Protein AF-0000000066496622 (afdb_homodimer)

Organism: Paracoccidioides lutzii (strain ATCC MYA-826 / Pb01) (NCBI:txid502779)

Radius of gyration: 33.94 Å; Cα contacts (8 Å, |Δi|>4): 932; chains: 2; bounding box: 94×94×93 Å

pLDDT: mean 79.04, std 27.25, range [18.47, 98.94]

InterPro domains:
  IPR006811 RNA polymerase II subunit A [PF04722] (58-282)
  IPR006811 RNA polymerase II subunit A [PTHR20383] (57-279)

Nearest PDB structures (foldseek):
  4h3h-assembly2_E  TM=7.810E-01  e=2.617E-16  Homo sapiens
  3o2s-assembly1_B  TM=7.833E-01  e=4.855E-16  Homo sapiens
  4imi-assembly2_D  TM=8.076E-01  e=3.100E-15  Drosophila melanogaster
  3fmv-assembly1_A  TM=8.031E-01  e=8.333E-15  Drosophila melanogaster
  4ygx-assembly1_B  TM=8.154E-01  e=4.702E-14  Drosophila melanogaster

Secondary structure (DSSP, 8-state):
--------------------------------PPP------------------SS----EEEEESSSSSHHHHHHHHHHSTTT---EEEEE-SSSEE---SSTT--SEE-TTT--HHHHHHHHHHHHHHHHHHHHH-SS--BGGG--TTS--HHHHHHT-TT-TT-TTS--SEEEESSHHHHHHHHHHHHHHT-TT--EEEEEEE---SSHHHHHHHHHHHHHHHHHHHHHHHHHHHHH-STTTTTT-SHHHHHHHHHHHHHHHHHHHH-TTS-EEEEEEE-/-------------------PPP-------------------------------SS----EEEEESSSSSHHHHHHHHHHSTTT---EEEEE-SSSEE---SSTT--SEE-TTT--HHHHHHHHHHHHHHHHHHHHH-SS--BGGG--TTS--HHHHHHT-TT-TT-TTS--SEEEESSHHHHHHHHHHHHHHT-TT--EEEEEEE---SSHHHHHHHHHHHHHHHHHHHHHHHHHHHHH-STTTTTT-SHHHHHHHHHHHHHHHHHHHH-TTS-EEEEEEE-

Foldseek 3Di:
DCPDPDDPPPPDDPPDPDDPDDPDDDDDDDDDDDDDPCPPPVPPPPPDPDPPPPFDAFAEEEEEAQQQAQRLLLLLLCCDPPNNAQYYYAHAHPHHDQDDDDPPDDVDDDPPPDDVVRVVVVVVQSVVSVVSNVQAFPDHHHLLPQDQQAADVVGVVVPHRSNVPCRRSDGAEYEYAAVVRLVSNQVSLVVVPQPPQWKHKYKYWHFDPDNVRSNVSSVLVSVLSVLLSVLLRVLCVVQNDPCLGNCPGPSNVSSVVCSVVSVVVSCVVVVVTDMDIDMGHD/DPDDDDPPPPPDDPDPPPDPPDDDDPDDDDDDDDDDPCPPPVPPPPPDPDPPPPFDAFAEEEEEAQQQAQSLLLLLLCCDPPNNAQYHYAHAHPHHDQDDDDPPDDVDDDPPPDDPVRVVVVVVQSVVSVVSNVQAFPDHHHLLPQDQQDADVVGVVVPHRSNVPCRRSDGAEYEYADVVRLVSNQVSLVVVPQPPQWKHKYKYWHFDPDNVRSNVSSVLVSVLSVLLSVLLRVLCVVQNDPCLGNCPGPSNVSSVVCSVVSVVVSCVVVVVTDMDIDMGHD

Structure (mmCIF, N/CA/C/O backbone):
data_AF-0000000066496622-model_v1
#
loop_
_entity.id
_entity.type
_entity.pdbx_description
1 polymer 'RNA polymerase II subunit A C-terminal domain phosphatase SSU72'
#
loop_
_atom_site.group_PDB
_atom_site.id
_atom_site.type_symbol
_atom_site.label_atom_id
_atom_site.label_alt_id
_atom_site.label_comp_id
_atom_site.label_asym_id
_atom_site.label_entity_id
_atom_site.label_seq_id
_atom_site.pdbx_PDB_ins_code
_atom_site.Cartn_x
_atom_site.Cartn_y
_atom_site.Cartn_z
_atom_site.occupancy
_atom_site.B_iso_or_equiv
_atom_site.auth_seq_id
_atom_site.auth_comp_id
_atom_site.auth_asym_id
_atom_site.auth_atom_id
_atom_site.pdbx_PDB_model_num
ATOM 1 N N . MET A 1 1 ? -17.797 -20.469 57.688 1 21.89 1 MET A N 1
ATOM 2 C CA . MET A 1 1 ? -18.047 -19.266 56.906 1 21.89 1 MET A CA 1
ATOM 3 C C . MET A 1 1 ? -18.188 -19.609 55.438 1 21.89 1 MET A C 1
ATOM 5 O O . MET A 1 1 ? -17.188 -19.672 54.688 1 21.89 1 MET A O 1
ATOM 9 N N . SER A 1 2 ? -19.203 -20.422 55.031 1 24.2 2 SER A N 1
ATOM 10 C CA . SER A 1 2 ? -19.766 -21.406 54.125 1 24.2 2 SER A CA 1
ATOM 11 C C . SER A 1 2 ? -20.453 -20.734 52.938 1 24.2 2 SER A C 1
ATOM 13 O O . SER A 1 2 ? -21.609 -20.328 53.031 1 24.2 2 SER A O 1
ATOM 15 N N . THR A 1 3 ? -19.609 -19.719 52.25 1 24.53 3 THR A N 1
ATOM 16 C CA . THR A 1 3 ? -20.156 -18.766 51.281 1 24.53 3 THR A CA 1
ATOM 17 C C . THR A 1 3 ? -20.812 -19.5 50.125 1 24.53 3 THR A C 1
ATOM 19 O O . THR A 1 3 ? -20.266 -20.453 49.562 1 24.53 3 THR A O 1
ATOM 22 N N . ASP A 1 4 ? -22.141 -19.234 49.875 1 24.77 4 ASP A N 1
ATOM 23 C CA . ASP A 1 4 ? -23.25 -19.891 49.188 1 24.77 4 ASP A CA 1
ATOM 24 C C . ASP A 1 4 ? -23.109 -19.75 47.688 1 24.77 4 ASP A C 1
ATOM 26 O O . ASP A 1 4 ? -22.969 -18.656 47.156 1 24.77 4 ASP A O 1
ATOM 30 N N . PRO A 1 5 ? -22.719 -20.719 46.812 1 22.62 5 PRO A N 1
ATOM 31 C CA . PRO A 1 5 ? -22.281 -20.938 45.438 1 22.62 5 PRO A CA 1
ATOM 32 C C . PRO A 1 5 ? -23.312 -20.453 44.438 1 22.62 5 PRO A C 1
ATOM 34 O O . PRO A 1 5 ? -22.953 -19.984 43.344 1 22.62 5 PRO A O 1
ATOM 37 N N . ARG A 1 6 ? -24.703 -20.797 44.438 1 22.81 6 ARG A N 1
ATOM 38 C CA . ARG A 1 6 ? -25.469 -21.359 43.312 1 22.81 6 ARG A CA 1
ATOM 39 C C . ARG A 1 6 ? -26.219 -20.266 42.562 1 22.81 6 ARG A C 1
ATOM 41 O O . ARG A 1 6 ? -27.078 -20.562 41.75 1 22.81 6 ARG A O 1
ATOM 48 N N . LEU A 1 7 ? -26.375 -18.938 42.938 1 22.28 7 LEU A N 1
ATOM 49 C CA . LEU A 1 7 ? -27.562 -18.281 42.406 1 22.28 7 LEU A CA 1
ATOM 50 C C . LEU A 1 7 ? -27.422 -18.062 40.906 1 22.28 7 LEU A C 1
ATOM 52 O O . LEU A 1 7 ? -26.516 -17.344 40.469 1 22.28 7 LEU A O 1
ATOM 56 N N . ALA A 1 8 ? -28.125 -18.828 40 1 21.7 8 ALA A N 1
ATOM 57 C CA . ALA A 1 8 ? -28.391 -19.156 38.594 1 21.7 8 ALA A CA 1
ATOM 58 C C . ALA A 1 8 ? -29.109 -18.016 37.906 1 21.7 8 ALA A C 1
ATOM 60 O O . ALA A 1 8 ? -30.328 -17.859 38.031 1 21.7 8 ALA A O 1
ATOM 61 N N . ARG A 1 9 ? -28.734 -16.703 37.938 1 19.55 9 ARG A N 1
ATOM 62 C CA . ARG A 1 9 ? -29.641 -15.672 37.438 1 19.55 9 ARG A CA 1
ATOM 63 C C . ARG A 1 9 ? -29.938 -15.906 35.969 1 19.55 9 ARG A C 1
ATOM 65 O O . ARG A 1 9 ? -29.031 -15.945 35.125 1 19.55 9 ARG A O 1
ATOM 72 N N . ALA A 1 10 ? -31.141 -16.391 35.562 1 21.11 10 ALA A N 1
ATOM 73 C CA . ALA A 1 10 ? -31.828 -16.75 34.344 1 21.11 10 ALA A CA 1
ATOM 74 C C . ALA A 1 10 ? -32.031 -15.523 33.438 1 21.11 10 ALA A C 1
ATOM 76 O O . ALA A 1 10 ? -32.812 -14.633 33.75 1 21.11 10 ALA A O 1
ATOM 77 N N . MET A 1 11 ? -31 -14.805 33 1 20.59 11 MET A N 1
ATOM 78 C CA . MET A 1 11 ? -31.234 -13.57 32.281 1 20.59 11 MET A CA 1
ATOM 79 C C . MET A 1 11 ? -32.094 -13.812 31.062 1 20.59 11 MET A C 1
ATOM 81 O O . MET A 1 11 ? -31.781 -14.664 30.219 1 20.59 11 MET A O 1
ATOM 85 N N . THR A 1 12 ? -33.406 -13.57 31.125 1 21.02 12 THR A N 1
ATOM 86 C CA . THR A 1 12 ? -34.531 -13.719 30.203 1 21.02 12 THR A CA 1
ATOM 87 C C . THR A 1 12 ? -34.25 -12.992 28.891 1 21.02 12 THR A C 1
ATOM 89 O O . THR A 1 12 ? -33.812 -11.844 28.891 1 21.02 12 THR A O 1
ATOM 92 N N . ALA A 1 13 ? -34.188 -13.641 27.75 1 23.47 13 ALA A N 1
ATOM 93 C CA . ALA A 1 13 ? -33.906 -13.516 26.312 1 23.47 13 ALA A CA 1
ATOM 94 C C . ALA A 1 13 ? -34.938 -12.625 25.641 1 23.47 13 ALA A C 1
ATOM 96 O O . ALA A 1 13 ? -36.125 -12.977 25.562 1 23.47 13 ALA A O 1
ATOM 97 N N . ASN A 1 14 ? -34.969 -11.297 25.984 1 24.25 14 ASN A N 1
ATOM 98 C CA . ASN A 1 14 ? -36.031 -10.508 25.375 1 24.25 14 ASN A CA 1
ATOM 99 C C . ASN A 1 14 ? -36.156 -10.773 23.875 1 24.25 14 ASN A C 1
ATOM 101 O O . ASN A 1 14 ? -35.156 -10.758 23.172 1 24.25 14 ASN A O 1
ATOM 105 N N . PRO A 1 15 ? -37.219 -11.312 23.359 1 25.8 15 PRO A N 1
ATOM 106 C CA . PRO A 1 15 ? -37.469 -11.797 22 1 25.8 15 PRO A CA 1
ATOM 107 C C . PRO A 1 15 ? -37.344 -10.695 20.938 1 25.8 15 PRO A C 1
ATOM 109 O O . PRO A 1 15 ? -37.594 -9.523 21.234 1 25.8 15 PRO A O 1
ATOM 112 N N . PRO A 1 16 ? -36.469 -10.828 19.922 1 27.8 16 PRO A N 1
ATOM 113 C CA . PRO A 1 16 ? -36.094 -9.836 18.922 1 27.8 16 PRO A CA 1
ATOM 114 C C . PRO A 1 16 ? -37.281 -9.25 18.172 1 27.8 16 PRO A C 1
ATOM 116 O O . PRO A 1 16 ? -38.312 -9.93 18.016 1 27.8 16 PRO A O 1
ATOM 119 N N . PRO A 1 17 ? -37.531 -7.992 18.391 1 30.27 17 PRO A N 1
ATOM 120 C CA . PRO A 1 17 ? -38.75 -7.383 17.906 1 30.27 17 PRO A CA 1
ATOM 121 C C . PRO A 1 17 ? -39.094 -7.77 16.453 1 30.27 17 PRO A C 1
ATOM 123 O O . PRO A 1 17 ? -38.188 -8.102 15.688 1 30.27 17 PRO A O 1
ATOM 126 N N . PRO A 1 18 ? -40.312 -8.117 16.203 1 28.02 18 PRO A N 1
ATOM 127 C CA . PRO A 1 18 ? -40.781 -8.727 14.969 1 28.02 18 PRO A CA 1
ATOM 128 C C . PRO A 1 18 ? -40.406 -7.906 13.734 1 28.02 18 PRO A C 1
ATOM 130 O O . PRO A 1 18 ? -40.188 -6.699 13.836 1 28.02 18 PRO A O 1
ATOM 133 N N . PRO A 1 19 ? -39.969 -8.523 12.664 1 29.02 19 PRO A N 1
ATOM 134 C CA . PRO A 1 19 ? -39.375 -8.086 11.398 1 29.02 19 PRO A CA 1
ATOM 135 C C . PRO A 1 19 ? -40.219 -7.043 10.68 1 29.02 19 PRO A C 1
ATOM 137 O O . PRO A 1 19 ? -41.469 -7.051 10.805 1 29.02 19 PRO A O 1
ATOM 140 N N . PRO A 1 20 ? -39.688 -5.863 10.594 1 30.66 20 PRO A N 1
ATOM 141 C CA . PRO A 1 20 ? -40.469 -4.723 10.117 1 30.66 20 PRO A CA 1
ATOM 142 C C . PRO A 1 20 ? -41.281 -5.051 8.875 1 30.66 20 PRO A C 1
ATOM 144 O O . PRO A 1 20 ? -40.906 -5.938 8.102 1 30.66 20 PRO A O 1
ATOM 147 N N . PRO A 1 21 ? -42.531 -4.676 8.906 1 28.11 21 PRO A N 1
ATOM 148 C CA . PRO A 1 21 ? -43.5 -5.105 7.906 1 28.11 21 PRO A CA 1
ATOM 149 C C . PRO A 1 21 ? -43.062 -4.793 6.477 1 28.11 21 PRO A C 1
ATOM 151 O O . PRO A 1 21 ? -42.25 -3.891 6.258 1 28.11 21 PRO A O 1
ATOM 154 N N . PRO A 1 22 ? -43.344 -5.633 5.504 1 28.88 22 PRO A N 1
ATOM 155 C CA . PRO A 1 22 ? -42.938 -5.789 4.105 1 28.88 22 PRO A CA 1
ATOM 156 C C . PRO A 1 22 ? -43.281 -4.562 3.254 1 28.88 22 PRO A C 1
ATOM 158 O O . PRO A 1 22 ? -44.312 -3.941 3.445 1 28.88 22 PRO A O 1
ATOM 161 N N . PRO A 1 23 ? -42.281 -3.744 2.971 1 27.59 23 PRO A N 1
ATOM 162 C CA . PRO A 1 23 ? -42.562 -2.471 2.309 1 27.59 23 PRO A CA 1
ATOM 163 C C . PRO A 1 23 ? -43.562 -2.623 1.148 1 27.59 23 PRO A C 1
ATOM 165 O O . PRO A 1 23 ? -43.625 -3.693 0.54 1 27.59 23 PRO A O 1
ATOM 168 N N . PRO A 1 24 ? -44.469 -1.671 1.059 1 23.09 24 PRO A N 1
ATOM 169 C CA . PRO A 1 24 ? -45.656 -1.747 0.18 1 23.09 24 PRO A CA 1
ATOM 170 C C . PRO A 1 24 ? -45.25 -1.916 -1.29 1 23.09 24 PRO A C 1
ATOM 172 O O . PRO A 1 24 ? -44.156 -1.582 -1.687 1 23.09 24 PRO A O 1
ATOM 175 N N . GLN A 1 25 ? -46.188 -2.395 -2.156 1 22.39 25 GLN A N 1
ATOM 176 C CA . GLN A 1 25 ? -46.375 -3.037 -3.451 1 22.39 25 GLN A CA 1
ATOM 177 C C . GLN A 1 25 ? -46.312 -2.018 -4.586 1 22.39 25 GLN A C 1
ATOM 179 O O . GLN A 1 25 ? -46.688 -2.322 -5.723 1 22.39 25 GLN A O 1
ATOM 184 N N . GLU A 1 26 ? -45.375 -1.056 -4.578 1 22.62 26 GLU A N 1
ATOM 185 C CA . GLU A 1 26 ? -45.844 -0.04 -5.508 1 22.62 26 GLU A CA 1
ATOM 186 C C . GLU A 1 26 ? -46.125 -0.634 -6.887 1 22.62 26 GLU A C 1
ATOM 188 O O . GLU A 1 26 ? -45.438 -1.577 -7.301 1 22.62 26 GLU A O 1
ATOM 193 N N . PRO A 1 27 ? -46.969 0.128 -7.707 1 21.64 27 PRO A N 1
ATOM 194 C CA . PRO A 1 27 ? -47.875 -0.219 -8.82 1 21.64 27 PRO A CA 1
ATOM 195 C C . PRO A 1 27 ? -47.094 -0.514 -10.109 1 21.64 27 PRO A C 1
ATOM 197 O O . PRO A 1 27 ? -45.938 -0.167 -10.234 1 21.64 27 PRO A O 1
ATOM 200 N N . SER A 1 28 ? -47.875 -0.789 -11.305 1 20.44 28 SER A N 1
ATOM 201 C CA . SER A 1 28 ? -48 -1.657 -12.469 1 20.44 28 SER A CA 1
ATOM 202 C C . SER A 1 28 ? -47.344 -1.025 -13.703 1 20.44 28 SER A C 1
ATOM 204 O O . SER A 1 28 ? -46.938 -1.732 -14.617 1 20.44 28 SER A O 1
ATOM 206 N N . SER A 1 29 ? -47.312 0.357 -13.938 1 21.94 29 SER A N 1
ATOM 207 C CA . SER A 1 29 ? -47.844 0.628 -15.273 1 21.94 29 SER A CA 1
ATOM 208 C C . SER A 1 29 ? -46.812 0.289 -16.359 1 21.94 29 SER A C 1
ATOM 210 O O . SER A 1 29 ? -45.625 0.449 -16.156 1 21.94 29 SER A O 1
ATOM 212 N N . SER A 1 30 ? -47.25 -0.205 -17.609 1 21.39 30 SER A N 1
ATOM 213 C CA . SER A 1 30 ? -46.938 -1.052 -18.75 1 21.39 30 SER A CA 1
ATOM 214 C C . SER A 1 30 ? -46.188 -0.266 -19.828 1 21.39 30 SER A C 1
ATOM 216 O O . SER A 1 30 ? -45.812 -0.827 -20.859 1 21.39 30 SER A O 1
ATOM 218 N N . THR A 1 31 ? -45.938 1.073 -19.672 1 24.34 31 THR A N 1
ATOM 219 C CA . THR A 1 31 ? -46.062 1.544 -21.047 1 24.34 31 THR A CA 1
ATOM 220 C C . THR A 1 31 ? -44.969 0.97 -21.922 1 24.34 31 THR A C 1
ATOM 222 O O . THR A 1 31 ? -43.812 0.884 -21.5 1 24.34 31 THR A O 1
ATOM 225 N N . PRO A 1 32 ? -45.281 0.646 -23.281 1 23.56 32 PRO A N 1
ATOM 226 C CA . PRO A 1 32 ? -44.75 -0.234 -24.312 1 23.56 32 PRO A CA 1
ATOM 227 C C . PRO A 1 32 ? -43.5 0.359 -25 1 23.56 32 PRO A C 1
ATOM 229 O O . PRO A 1 32 ? -43.625 1.389 -25.672 1 23.56 32 PRO A O 1
ATOM 232 N N . PRO A 1 33 ? -42.469 0.715 -24.25 1 21.89 33 PRO A N 1
ATOM 233 C CA . PRO A 1 33 ? -41.594 1.549 -25.062 1 21.89 33 PRO A CA 1
ATOM 234 C C . PRO A 1 33 ? -41.25 0.912 -26.406 1 21.89 33 PRO A C 1
ATOM 236 O O . PRO A 1 33 ? -41.344 -0.307 -26.562 1 21.89 33 PRO A O 1
ATOM 239 N N . ALA A 1 34 ? -41.062 1.894 -27.422 1 23.06 34 ALA A N 1
ATOM 240 C CA . ALA A 1 34 ? -40.844 1.923 -28.859 1 23.06 34 ALA A CA 1
ATOM 241 C C . ALA A 1 34 ? -39.594 1.119 -29.219 1 23.06 34 ALA A C 1
ATOM 243 O O . ALA A 1 34 ? -38.688 0.943 -28.406 1 23.06 34 ALA A O 1
ATOM 244 N N . GLY A 1 35 ? -39.594 0.591 -30.453 1 20.72 35 GLY A N 1
ATOM 245 C CA . GLY A 1 35 ? -38.875 -0.422 -31.234 1 20.72 35 GLY A CA 1
ATOM 246 C C . GLY A 1 35 ? -37.406 -0.158 -31.375 1 20.72 35 GLY A C 1
ATOM 247 O O . GLY A 1 35 ? -36.969 0.996 -31.359 1 20.72 35 GLY A O 1
ATOM 248 N N . THR A 1 36 ? -36.594 -1.062 -30.859 1 23.19 36 THR A N 1
ATOM 249 C CA . THR A 1 36 ? -35.156 -1.316 -30.75 1 23.19 36 THR A CA 1
ATOM 250 C C . THR A 1 36 ? -34.5 -1.274 -32.125 1 23.19 36 THR A C 1
ATOM 252 O O . THR A 1 36 ? -34.781 -2.102 -32.969 1 23.19 36 THR A O 1
ATOM 255 N N . ASP A 1 37 ? -34.469 0 -32.656 1 23.38 37 ASP A N 1
ATOM 256 C CA . ASP A 1 37 ? -33.719 -0.104 -33.906 1 23.38 37 ASP A CA 1
ATOM 257 C C . ASP A 1 37 ? -32.438 -0.918 -33.719 1 23.38 37 ASP A C 1
ATOM 259 O O . ASP A 1 37 ? -31.734 -0.75 -32.75 1 23.38 37 ASP A O 1
ATOM 263 N N . GLY A 1 38 ? -32.375 -2.127 -34.25 1 23.91 38 GLY A N 1
ATOM 264 C CA . GLY A 1 38 ? -31.453 -3.238 -34.312 1 23.91 38 GLY A CA 1
ATOM 265 C C . GLY A 1 38 ? -30.078 -2.83 -34.812 1 23.91 38 GLY A C 1
ATOM 266 O O . GLY A 1 38 ? -29.688 -3.131 -35.938 1 23.91 38 GLY A O 1
ATOM 267 N N . THR A 1 39 ? -29.641 -1.553 -34.594 1 26.5 39 THR A N 1
ATOM 268 C CA . THR A 1 39 ? -28.375 -1.469 -35.281 1 26.5 39 THR A CA 1
ATOM 269 C C . THR A 1 39 ? -27.453 -2.611 -34.875 1 26.5 39 THR A C 1
ATOM 271 O O . THR A 1 39 ? -27.25 -2.857 -33.688 1 26.5 39 THR A O 1
ATOM 274 N N . ALA A 1 40 ? -27.141 -3.492 -35.781 1 25.12 40 ALA A N 1
ATOM 275 C CA . ALA A 1 40 ? -26.344 -4.711 -35.781 1 25.12 40 ALA A CA 1
ATOM 276 C C . ALA A 1 40 ? -24.922 -4.426 -35.25 1 25.12 40 ALA A C 1
ATOM 278 O O . ALA A 1 40 ? -24.172 -3.674 -35.906 1 25.12 40 ALA A O 1
ATOM 279 N N . ASP A 1 41 ? -24.766 -4.18 -33.938 1 25.92 41 ASP A N 1
ATOM 280 C CA . ASP A 1 41 ? -23.375 -4.098 -33.469 1 25.92 41 ASP A CA 1
ATOM 281 C C . ASP A 1 41 ? -22.547 -5.254 -34 1 25.92 41 ASP A C 1
ATOM 283 O O . ASP A 1 41 ? -22.875 -6.422 -33.781 1 25.92 41 ASP A O 1
ATOM 287 N N . GLU A 1 42 ? -22.016 -5.062 -35.188 1 30.42 42 GLU A N 1
ATOM 288 C CA . GLU A 1 42 ? -21.109 -6.09 -35.719 1 30.42 42 GLU A CA 1
ATOM 289 C C . GLU A 1 42 ? -20.141 -6.574 -34.656 1 30.42 42 GLU A C 1
ATOM 291 O O . GLU A 1 42 ? -19.391 -5.781 -34.062 1 30.42 42 GLU A O 1
ATOM 296 N N . THR A 1 43 ? -20.547 -7.578 -33.844 1 31.98 43 THR A N 1
ATOM 297 C CA . THR A 1 43 ? -19.703 -8.289 -32.875 1 31.98 43 THR A CA 1
ATOM 298 C C . THR A 1 43 ? -18.312 -8.531 -33.469 1 31.98 43 THR A C 1
ATOM 300 O O . THR A 1 43 ? -18.188 -9.102 -34.562 1 31.98 43 THR A O 1
ATOM 303 N N . PRO A 1 44 ? -17.406 -7.641 -33.156 1 33.59 44 PRO A N 1
ATOM 304 C CA . PRO A 1 44 ? -16.094 -7.98 -33.719 1 33.59 44 PRO A CA 1
ATOM 305 C C . PRO A 1 44 ? -15.836 -9.484 -33.75 1 33.59 44 PRO A C 1
ATOM 307 O O . PRO A 1 44 ? -16.281 -10.195 -32.844 1 33.59 44 PRO A O 1
ATOM 310 N N . THR A 1 45 ? -15.852 -10.086 -34.875 1 34.84 45 THR A N 1
ATOM 311 C CA . THR A 1 45 ? -15.461 -11.484 -35.031 1 34.84 45 THR A CA 1
ATOM 312 C C . THR A 1 45 ? -14.297 -11.828 -34.125 1 34.84 45 THR A C 1
ATOM 314 O O . THR A 1 45 ? -13.305 -11.094 -34.062 1 34.84 45 THR A O 1
ATOM 317 N N . PRO A 1 46 ? -14.539 -12.516 -33.031 1 37.09 46 PRO A N 1
ATOM 318 C CA . PRO A 1 46 ? -13.414 -12.883 -32.156 1 37.09 46 PRO A CA 1
ATOM 319 C C . PRO A 1 46 ? -12.164 -13.258 -32.969 1 37.09 46 PRO A C 1
ATOM 321 O O . PRO A 1 46 ? -12.273 -13.734 -34.094 1 37.09 46 PRO A O 1
ATOM 324 N N . PRO A 1 47 ? -11.055 -12.578 -32.812 1 36.72 47 PRO A N 1
ATOM 325 C CA . PRO A 1 47 ? -9.859 -13 -33.531 1 36.72 47 PRO A CA 1
ATOM 326 C C . PRO A 1 47 ? -9.773 -14.516 -33.688 1 36.72 47 PRO A C 1
ATOM 328 O O . PRO A 1 47 ? -10.375 -15.258 -32.906 1 36.72 47 PRO A O 1
ATOM 331 N N . PRO A 1 48 ? -9.523 -15.008 -34.906 1 34.59 48 PRO A N 1
ATOM 332 C CA . PRO A 1 48 ? -9.406 -16.453 -35.094 1 34.59 48 PRO A CA 1
ATOM 333 C C . PRO A 1 48 ? -8.703 -17.141 -33.906 1 34.59 48 PRO A C 1
ATOM 335 O O . PRO A 1 48 ? -7.898 -16.516 -33.219 1 34.59 48 PRO A O 1
ATOM 338 N N . PRO A 1 49 ? -9.328 -18.109 -33.281 1 36.22 49 PRO A N 1
ATOM 339 C CA . PRO A 1 49 ? -8.633 -18.844 -32.219 1 36.22 49 PRO A CA 1
ATOM 340 C C . PRO A 1 49 ? -7.148 -19.047 -32.531 1 36.22 49 PRO A C 1
ATOM 342 O O . PRO A 1 49 ? -6.758 -19.094 -33.688 1 36.22 49 PRO A O 1
ATOM 345 N N . HIS A 1 50 ? -6.25 -18.453 -31.859 1 37.97 50 HIS A N 1
ATOM 346 C CA . HIS A 1 50 ? -4.832 -18.766 -31.984 1 37.97 50 HIS A CA 1
ATOM 347 C C . HIS A 1 50 ? -4.625 -20.188 -32.5 1 37.97 50 HIS A C 1
ATOM 349 O O . HIS A 1 50 ? -5.398 -21.094 -32.156 1 37.97 50 HIS A O 1
ATOM 355 N N . PRO A 1 51 ? -4.105 -20.484 -33.562 1 36.31 51 PRO A N 1
ATOM 356 C CA . PRO A 1 51 ? -3.867 -21.891 -33.969 1 36.31 51 PRO A CA 1
ATOM 357 C C . PRO A 1 51 ? -3.551 -22.781 -32.75 1 36.31 51 PRO A C 1
ATOM 359 O O . PRO A 1 51 ? -2.721 -22.422 -31.922 1 36.31 51 PRO A O 1
ATOM 362 N N . SER A 1 52 ? -4.48 -23.422 -32.062 1 43 52 SER A N 1
ATOM 363 C CA . SER A 1 52 ? -4.258 -24.531 -31.141 1 43 52 SER A CA 1
ATOM 364 C C . SER A 1 52 ? -3.035 -25.344 -31.531 1 43 52 SER A C 1
ATOM 366 O O . SER A 1 52 ? -3.039 -26 -32.594 1 43 52 SER A O 1
ATOM 368 N N . SER A 1 53 ? -1.831 -24.938 -31.531 1 49.31 53 SER A N 1
ATOM 369 C CA . SER A 1 53 ? -0.719 -25.844 -31.812 1 49.31 53 SER A CA 1
ATOM 370 C C . SER A 1 53 ? -1.007 -27.25 -31.281 1 49.31 53 SER A C 1
ATOM 372 O O . SER A 1 53 ? -1.532 -27.406 -30.172 1 49.31 53 SER A O 1
ATOM 374 N N . THR A 1 54 ? -1.337 -28.25 -32.062 1 61.06 54 THR A N 1
ATOM 375 C CA . THR A 1 54 ? -1.611 -29.672 -31.984 1 61.06 54 THR A CA 1
ATOM 376 C C . THR A 1 54 ? -0.635 -30.344 -31.016 1 61.06 54 THR A C 1
ATOM 378 O O . THR A 1 54 ? -0.737 -31.547 -30.766 1 61.06 54 THR A O 1
ATOM 381 N N . SER A 1 55 ? 0.338 -29.562 -30.453 1 79.56 55 SER A N 1
ATOM 382 C CA . SER A 1 55 ? 1.331 -30.25 -29.641 1 79.56 55 SER A CA 1
ATOM 383 C C . SER A 1 55 ? 0.889 -30.344 -28.188 1 79.56 55 SER A C 1
ATOM 385 O O . SER A 1 55 ? 0.115 -29.5 -27.719 1 79.56 55 SER A O 1
ATOM 387 N N . TYR A 1 56 ? 1.152 -31.438 -27.562 1 90.38 56 TYR A N 1
ATOM 388 C CA . TYR A 1 56 ? 0.843 -31.719 -26.172 1 90.38 56 TYR A CA 1
ATOM 389 C C . TYR A 1 56 ? 1.405 -30.625 -25.266 1 90.38 56 TYR A C 1
ATOM 391 O O . TYR A 1 56 ? 2.516 -30.141 -25.484 1 90.38 56 TYR A O 1
ATOM 399 N N . LYS A 1 57 ? 0.613 -30.141 -24.312 1 95.38 57 LYS A N 1
ATOM 400 C CA . LYS A 1 57 ? 1.06 -29.141 -23.344 1 95.38 57 LYS A CA 1
ATOM 401 C C . LYS A 1 57 ? 0.972 -29.672 -21.922 1 95.38 57 LYS A C 1
ATOM 403 O O . LYS A 1 57 ? -0.077 -30.172 -21.5 1 95.38 57 LYS A O 1
ATOM 408 N N . LEU A 1 58 ? 2.053 -29.578 -21.266 1 97.5 58 LEU A N 1
ATOM 409 C CA . LEU A 1 58 ? 2.055 -29.859 -19.828 1 97.5 58 LEU A CA 1
ATOM 410 C C . LEU A 1 58 ? 1.245 -28.812 -19.062 1 97.5 58 LEU A C 1
ATOM 412 O O . LEU A 1 58 ? 1.111 -27.672 -19.516 1 97.5 58 LEU A O 1
ATOM 416 N N . LYS A 1 59 ? 0.699 -29.188 -17.984 1 98 59 LYS A N 1
ATOM 417 C CA . LYS A 1 59 ? -0.024 -28.297 -17.094 1 98 59 LYS A CA 1
ATOM 418 C C . LYS A 1 59 ? 0.847 -27.891 -15.906 1 98 59 LYS A C 1
ATOM 420 O O . LYS A 1 59 ? 1.468 -28.734 -15.266 1 98 59 LYS A O 1
ATOM 425 N N . PHE A 1 60 ? 0.865 -26.594 -15.625 1 98.81 60 PHE A N 1
ATOM 426 C CA . PHE A 1 60 ? 1.809 -26.109 -14.625 1 98.81 60 PHE A CA 1
ATOM 427 C C . PHE A 1 60 ? 1.076 -25.438 -13.469 1 98.81 60 PHE A C 1
ATOM 429 O O . PHE A 1 60 ? -0.052 -24.969 -13.633 1 98.81 60 PHE A O 1
ATOM 436 N N . CYS A 1 61 ? 1.682 -25.406 -12.344 1 98.88 61 CYS A N 1
ATOM 437 C CA . CYS A 1 61 ? 1.288 -24.641 -11.156 1 98.88 61 CYS A CA 1
ATOM 438 C C . CYS A 1 61 ? 2.461 -23.844 -10.609 1 98.88 61 CYS A C 1
ATOM 440 O O . CYS A 1 61 ? 3.545 -24.391 -10.391 1 98.88 61 CYS A O 1
ATOM 442 N N . THR A 1 62 ? 2.303 -22.547 -10.477 1 98.88 62 THR A N 1
ATOM 443 C CA . THR A 1 62 ? 3.332 -21.703 -9.867 1 98.88 62 THR A CA 1
ATOM 444 C C . THR A 1 62 ? 2.912 -21.266 -8.469 1 98.88 62 THR A C 1
ATOM 446 O O . THR A 1 62 ? 1.74 -20.969 -8.234 1 98.88 62 THR A O 1
ATOM 449 N N . VAL A 1 63 ? 3.865 -21.297 -7.523 1 98.62 63 VAL A N 1
ATOM 450 C CA . VAL A 1 63 ? 3.51 -21.062 -6.125 1 98.62 63 VAL A CA 1
ATOM 451 C C . VAL A 1 63 ? 4.531 -20.141 -5.48 1 98.62 63 VAL A C 1
ATOM 453 O O . VAL A 1 63 ? 5.738 -20.297 -5.66 1 98.62 63 VAL A O 1
ATOM 456 N N . CYS A 1 64 ? 4.074 -19.125 -4.809 1 96.38 64 CYS A N 1
ATOM 457 C CA . CYS A 1 64 ? 4.895 -18.328 -3.91 1 96.38 64 CYS A CA 1
ATOM 458 C C . CYS A 1 64 ? 4.191 -18.109 -2.574 1 96.38 64 CYS A C 1
ATOM 460 O O . CYS A 1 64 ? 3.326 -18.906 -2.191 1 96.38 64 CYS A O 1
ATOM 462 N N . ALA A 1 65 ? 4.605 -17.141 -1.807 1 91.06 65 ALA A N 1
ATOM 463 C CA . ALA A 1 65 ? 4.074 -17 -0.453 1 91.06 65 ALA A CA 1
ATOM 464 C C . ALA A 1 65 ? 2.691 -16.359 -0.469 1 91.06 65 ALA A C 1
ATOM 466 O O . ALA A 1 65 ? 1.76 -16.859 0.162 1 91.06 65 ALA A O 1
ATOM 467 N N . ALA A 1 66 ? 2.482 -15.32 -1.28 1 89.06 66 ALA A N 1
ATOM 468 C CA . ALA A 1 66 ? 1.271 -14.508 -1.164 1 89.06 66 ALA A CA 1
ATOM 469 C C . ALA A 1 66 ? 0.45 -14.562 -2.449 1 89.06 66 ALA A C 1
ATOM 471 O O . ALA A 1 66 ? -0.627 -13.969 -2.531 1 89.06 66 ALA A O 1
ATOM 472 N N . ASN A 1 67 ? 0.947 -15.297 -3.516 1 94.81 67 ASN A N 1
ATOM 473 C CA . ASN A 1 67 ? 0.28 -15.336 -4.812 1 94.81 67 ASN A CA 1
ATOM 474 C C . ASN A 1 67 ? 0.037 -13.93 -5.359 1 94.81 67 ASN A C 1
ATOM 476 O O . ASN A 1 67 ? -1.061 -13.625 -5.824 1 94.81 67 ASN A O 1
ATOM 480 N N . GLN A 1 68 ? 1.163 -13.133 -5.285 1 91.06 68 GLN A N 1
ATOM 481 C CA . GLN A 1 68 ? 1.039 -11.75 -5.715 1 91.06 68 GLN A CA 1
ATOM 482 C C . GLN A 1 68 ? 2.117 -11.391 -6.734 1 91.06 68 GLN A C 1
ATOM 484 O O . GLN A 1 68 ? 1.825 -10.789 -7.77 1 91.06 68 GLN A O 1
ATOM 489 N N . ASN A 1 69 ? 3.371 -11.781 -6.484 1 91.88 69 ASN A N 1
ATOM 490 C CA . ASN A 1 69 ? 4.473 -11.234 -7.27 1 91.88 69 ASN A CA 1
ATOM 491 C C . ASN A 1 69 ? 5.152 -12.312 -8.109 1 91.88 69 ASN A C 1
ATOM 493 O O . ASN A 1 69 ? 4.812 -12.492 -9.281 1 91.88 69 ASN A O 1
ATOM 497 N N . ARG A 1 70 ? 5.945 -13.172 -7.469 1 95 70 ARG A N 1
ATOM 498 C CA . ARG A 1 70 ? 6.789 -14.109 -8.203 1 95 70 ARG A CA 1
ATOM 499 C C . ARG A 1 70 ? 5.945 -15.172 -8.898 1 95 70 ARG A C 1
ATOM 501 O O . ARG A 1 70 ? 6.105 -15.414 -10.094 1 95 70 ARG A O 1
ATOM 508 N N . SER A 1 71 ? 5.012 -15.766 -8.172 1 97.81 71 SER A N 1
ATOM 509 C CA . SER A 1 71 ? 4.168 -16.797 -8.758 1 97.81 71 SER A CA 1
ATOM 510 C C . SER A 1 71 ? 3.273 -16.234 -9.852 1 97.81 71 SER A C 1
ATOM 512 O O . SER A 1 71 ? 3.041 -16.891 -10.867 1 97.81 71 SER A O 1
ATOM 514 N N . MET A 1 72 ? 2.797 -15.047 -9.641 1 97.56 72 MET A N 1
ATOM 515 C CA . MET A 1 72 ? 1.864 -14.445 -10.594 1 97.56 72 MET A CA 1
ATOM 516 C C . MET A 1 72 ? 2.594 -13.969 -11.844 1 97.56 72 MET A C 1
ATOM 518 O O . MET A 1 72 ? 2.053 -14.047 -12.953 1 97.56 72 MET A O 1
ATOM 522 N N . GLU A 1 73 ? 3.818 -13.469 -11.656 1 97.5 73 GLU A N 1
ATOM 523 C CA . GLU A 1 73 ? 4.609 -13.117 -12.828 1 97.5 73 GLU A CA 1
ATOM 524 C C . GLU A 1 73 ? 4.891 -14.336 -13.695 1 97.5 73 GLU A C 1
ATOM 526 O O . GLU A 1 73 ? 4.793 -14.266 -14.922 1 97.5 73 GLU A O 1
ATOM 531 N N . ALA A 1 74 ? 5.207 -15.398 -13.07 1 98.62 74 ALA A N 1
ATOM 532 C CA . ALA A 1 74 ? 5.43 -16.656 -13.781 1 98.62 74 ALA A CA 1
ATOM 533 C C . ALA A 1 74 ? 4.141 -17.156 -14.43 1 98.62 74 ALA A C 1
ATOM 535 O O . ALA A 1 74 ? 4.148 -17.594 -15.578 1 98.62 74 ALA A O 1
ATOM 536 N N . HIS A 1 75 ? 3.049 -17.125 -13.703 1 98.69 75 HIS A N 1
ATOM 537 C CA . HIS A 1 75 ? 1.738 -17.484 -14.227 1 98.69 75 HIS A CA 1
ATOM 538 C C . HIS A 1 75 ? 1.428 -16.719 -15.508 1 98.69 75 HIS A C 1
ATOM 540 O O . HIS A 1 75 ? 1.027 -17.312 -16.516 1 98.69 75 HIS A O 1
ATOM 546 N N . ASN A 1 76 ? 1.646 -15.477 -15.422 1 98.38 76 ASN A N 1
ATOM 547 C CA . ASN A 1 76 ? 1.387 -14.602 -16.562 1 98.38 76 ASN A CA 1
ATOM 548 C C . ASN A 1 76 ? 2.242 -14.984 -17.766 1 98.38 76 ASN A C 1
ATOM 550 O O . ASN A 1 76 ? 1.736 -15.086 -18.891 1 98.38 76 ASN A O 1
ATOM 554 N N . ARG A 1 77 ? 3.494 -15.234 -17.516 1 98.12 77 ARG A N 1
ATOM 555 C CA . ARG A 1 77 ? 4.434 -15.531 -18.594 1 98.12 77 ARG A CA 1
ATOM 556 C C . ARG A 1 77 ? 4.129 -16.891 -19.219 1 98.12 77 ARG A C 1
ATOM 558 O O . ARG A 1 77 ? 4.09 -17.016 -20.453 1 98.12 77 ARG A O 1
ATOM 565 N N . LEU A 1 78 ? 3.902 -17.875 -18.422 1 98.56 78 LEU A N 1
ATOM 566 C CA . LEU A 1 78 ? 3.654 -19.234 -18.906 1 98.56 78 LEU A CA 1
ATOM 567 C C . LEU A 1 78 ? 2.357 -19.297 -19.703 1 98.56 78 LEU A C 1
ATOM 569 O O . LEU A 1 78 ? 2.275 -20 -20.703 1 98.56 78 LEU A O 1
ATOM 573 N N . SER A 1 79 ? 1.363 -18.562 -19.266 1 98.12 79 SER A N 1
ATOM 574 C CA . SER A 1 79 ? 0.032 -18.672 -19.844 1 98.12 79 SER A CA 1
ATOM 575 C C . SER A 1 79 ? -0.114 -17.75 -21.047 1 98.12 79 SER A C 1
ATOM 577 O O . SER A 1 79 ? -1.139 -17.766 -21.734 1 98.12 79 SER A O 1
ATOM 579 N N . SER A 1 80 ? 0.88 -16.969 -21.312 1 96.25 80 SER A N 1
ATOM 580 C CA . SER A 1 80 ? 0.828 -16.016 -22.422 1 96.25 80 SER A CA 1
ATOM 581 C C . SER A 1 80 ? 1.358 -16.625 -23.703 1 96.25 80 SER A C 1
ATOM 583 O O . SER A 1 80 ? 2.184 -17.547 -23.672 1 96.25 80 SER A O 1
ATOM 585 N N . PRO A 1 81 ? 0.84 -16.078 -24.875 1 93.56 81 PRO A N 1
ATOM 586 C CA . PRO A 1 81 ? 1.431 -16.5 -26.141 1 93.56 81 PRO A CA 1
ATOM 587 C C . PRO A 1 81 ? 2.926 -16.203 -26.219 1 93.56 81 PRO A C 1
ATOM 589 O O . PRO A 1 81 ? 3.402 -15.234 -25.625 1 93.56 81 PRO A O 1
ATOM 592 N N . PRO A 1 82 ? 3.689 -17.109 -26.797 1 92.5 82 PRO A N 1
ATOM 593 C CA . PRO A 1 82 ? 3.254 -18.188 -27.703 1 92.5 82 PRO A CA 1
ATOM 594 C C . PRO A 1 82 ? 3.076 -19.516 -26.984 1 92.5 82 PRO A C 1
ATOM 596 O O . PRO A 1 82 ? 2.479 -20.453 -27.531 1 92.5 82 PRO A O 1
ATOM 599 N N . SER A 1 83 ? 3.611 -19.672 -25.812 1 91.75 83 SER A N 1
ATOM 600 C CA . SER A 1 83 ? 3.57 -20.969 -25.141 1 91.75 83 SER A CA 1
ATOM 601 C C . SER A 1 83 ? 2.158 -21.312 -24.688 1 91.75 83 SER A C 1
ATOM 603 O O . SER A 1 83 ? 1.67 -22.422 -24.922 1 91.75 83 SER A O 1
ATOM 605 N N . SER A 1 84 ? 1.435 -20.375 -24.031 1 96 84 SER A N 1
ATOM 606 C CA . SER A 1 84 ? 0.038 -20.5 -23.625 1 96 84 SER A CA 1
ATOM 607 C C . SER A 1 84 ? -0.213 -21.812 -22.891 1 96 84 SER A C 1
ATOM 609 O O . SER A 1 84 ? -1.122 -22.562 -23.25 1 96 84 SER A O 1
ATOM 611 N N . TYR A 1 85 ? 0.574 -22.062 -21.938 1 98.31 85 TYR A N 1
ATOM 612 C CA . TYR A 1 85 ? 0.412 -23.266 -21.141 1 98.31 85 TYR A CA 1
ATOM 613 C C . TYR A 1 85 ? -0.824 -23.172 -20.25 1 98.31 85 TYR A C 1
ATOM 615 O O . TYR A 1 85 ? -1.219 -22.078 -19.844 1 98.31 85 TYR A O 1
ATOM 623 N N . PRO A 1 86 ? -1.466 -24.312 -20 1 98.25 86 PRO A N 1
ATOM 624 C CA . PRO A 1 86 ? -2.379 -24.344 -18.859 1 98.25 86 PRO A CA 1
ATOM 625 C C . PRO A 1 86 ? -1.666 -24.109 -17.516 1 98.25 86 PRO A C 1
ATOM 627 O O . PRO A 1 86 ? -0.696 -24.797 -17.203 1 98.25 86 PRO A O 1
ATOM 630 N N . VAL A 1 87 ? -2.145 -23.094 -16.781 1 98.69 87 VAL A N 1
ATOM 631 C CA . VAL A 1 87 ? -1.416 -22.703 -15.586 1 98.69 87 VAL A CA 1
ATOM 632 C C . VAL A 1 87 ? -2.402 -22.328 -14.477 1 98.69 87 VAL A C 1
ATOM 634 O O . VAL A 1 87 ? -3.414 -21.672 -14.734 1 98.69 87 VAL A O 1
ATOM 637 N N . ILE A 1 88 ? -2.184 -22.781 -13.305 1 98.31 88 ILE A N 1
ATOM 638 C CA . ILE A 1 88 ? -2.824 -22.281 -12.094 1 98.31 88 ILE A CA 1
ATOM 639 C C . ILE A 1 88 ? -1.761 -21.797 -11.109 1 98.31 88 ILE A C 1
ATOM 641 O O . ILE A 1 88 ? -0.573 -22.078 -11.281 1 98.31 88 ILE A O 1
ATOM 645 N N . SER A 1 89 ? -2.104 -20.969 -10.125 1 98.62 89 SER A N 1
ATOM 646 C CA . SER A 1 89 ? -1.105 -20.453 -9.195 1 98.62 89 SER A CA 1
ATOM 647 C C . SER A 1 89 ? -1.702 -20.25 -7.805 1 98.62 89 SER A C 1
ATOM 649 O O . SER A 1 89 ? -2.908 -20.047 -7.664 1 98.62 89 SER A O 1
ATOM 651 N N . PHE A 1 90 ? -0.82 -20.359 -6.82 1 97.75 90 PHE A N 1
ATOM 652 C CA . PHE A 1 90 ? -1.251 -20.312 -5.426 1 97.75 90 PHE A CA 1
ATOM 653 C C . PHE A 1 90 ? -0.196 -19.625 -4.562 1 97.75 90 PHE A C 1
ATOM 655 O O . PHE A 1 90 ? 0.935 -19.422 -5.004 1 97.75 90 PHE A O 1
ATOM 662 N N . GLY A 1 91 ? -0.65 -19.25 -3.359 1 96 91 GLY A N 1
ATOM 663 C CA . GLY A 1 91 ? 0.227 -18.906 -2.254 1 96 91 GLY A CA 1
ATOM 664 C C . GLY A 1 91 ? 0.181 -19.906 -1.115 1 96 91 GLY A C 1
ATOM 665 O O . GLY A 1 91 ? -0.844 -20.547 -0.893 1 96 91 GLY A O 1
ATOM 666 N N . THR A 1 92 ? 1.299 -19.953 -0.403 1 95.62 92 THR A N 1
ATOM 667 C CA . THR A 1 92 ? 1.339 -20.906 0.702 1 95.62 92 THR A CA 1
ATOM 668 C C . THR A 1 92 ? 1.159 -20.203 2.039 1 95.62 92 THR A C 1
ATOM 670 O O . THR A 1 92 ? 0.974 -20.844 3.072 1 95.62 92 THR A O 1
ATOM 673 N N . GLY A 1 93 ? 1.236 -18.906 1.999 1 88.06 93 GLY A N 1
ATOM 674 C CA . GLY A 1 93 ? 1.111 -18.156 3.238 1 88.06 93 GLY A CA 1
ATOM 675 C C . GLY A 1 93 ? -0.279 -18.219 3.84 1 88.06 93 GLY A C 1
ATOM 676 O O . GLY A 1 93 ? -1.203 -18.75 3.223 1 88.06 93 GLY A O 1
ATOM 677 N N . SER A 1 94 ? -0.413 -17.734 5.023 1 82.44 94 SER A N 1
ATOM 678 C CA . SER A 1 94 ? -1.706 -17.719 5.699 1 82.44 94 SER A CA 1
ATOM 679 C C . SER A 1 94 ? -2.539 -16.516 5.258 1 82.44 94 SER A C 1
ATOM 681 O O . SER A 1 94 ? -3.77 -16.562 5.305 1 82.44 94 SER A O 1
ATOM 683 N N . LEU A 1 95 ? -1.827 -15.484 4.879 1 79.31 95 LEU A N 1
ATOM 684 C CA . LEU A 1 95 ? -2.486 -14.25 4.457 1 79.31 95 LEU A CA 1
ATOM 685 C C . LEU A 1 95 ? -1.819 -13.68 3.213 1 79.31 95 LEU A C 1
ATOM 687 O O . LEU A 1 95 ? -0.667 -14 2.916 1 79.31 95 LEU A O 1
ATOM 691 N N . VAL A 1 96 ? -2.662 -12.938 2.441 1 77.62 96 VAL A N 1
ATOM 692 C CA . VAL A 1 96 ? -2.154 -12.219 1.274 1 77.62 96 VAL A CA 1
ATOM 693 C C . VAL A 1 96 ? -1.547 -10.891 1.707 1 77.62 96 VAL A C 1
ATOM 695 O O . VAL A 1 96 ? -2.258 -10 2.188 1 77.62 96 VAL A O 1
ATOM 698 N N . ARG A 1 97 ? -0.318 -10.844 1.524 1 72.69 97 ARG A N 1
ATOM 699 C CA . ARG A 1 97 ? 0.401 -9.617 1.869 1 72.69 97 ARG A CA 1
ATOM 700 C C . ARG A 1 97 ? 0.955 -8.938 0.621 1 72.69 97 ARG A C 1
ATOM 702 O O . ARG A 1 97 ? 1.411 -9.609 -0.307 1 72.69 97 ARG A O 1
ATOM 709 N N . LEU A 1 98 ? 0.739 -7.66 0.474 1 69.69 98 LEU A N 1
ATOM 710 C CA . LEU A 1 98 ? 1.353 -6.934 -0.633 1 69.69 98 LEU A CA 1
ATOM 711 C C . LEU A 1 98 ? 2.84 -6.715 -0.383 1 69.69 98 LEU A C 1
ATOM 713 O O . LEU A 1 98 ? 3.275 -6.633 0.768 1 69.69 98 LEU A O 1
ATOM 717 N N . PRO A 1 99 ? 3.617 -6.867 -1.759 1 55.19 99 PRO A N 1
ATOM 718 C CA . PRO A 1 99 ? 5.062 -6.68 -1.618 1 55.19 99 PRO A CA 1
ATOM 719 C C . PRO A 1 99 ? 5.426 -5.352 -0.958 1 55.19 99 PRO A C 1
ATOM 721 O O . PRO A 1 99 ? 4.758 -4.34 -1.192 1 55.19 99 PRO A O 1
ATOM 724 N N . GLY A 1 100 ? 6.18 -5.234 0.152 1 50.62 100 GLY A N 1
ATOM 725 C CA . GLY A 1 100 ? 6.754 -4.164 0.951 1 50.62 100 GLY A CA 1
ATOM 726 C C . GLY A 1 100 ? 7.949 -4.609 1.772 1 50.62 100 GLY A C 1
ATOM 727 O O . GLY A 1 100 ? 8.297 -5.793 1.783 1 50.62 100 GLY A O 1
ATOM 728 N N . PRO A 1 101 ? 8.859 -3.725 1.99 1 42.69 101 PRO A N 1
ATOM 729 C CA . PRO A 1 101 ? 10.086 -4.281 2.562 1 42.69 101 PRO A CA 1
ATOM 730 C C . PRO A 1 101 ? 9.844 -5.57 3.344 1 42.69 101 PRO A C 1
ATOM 732 O O . PRO A 1 101 ? 10.508 -6.578 3.1 1 42.69 101 PRO A O 1
ATOM 735 N N . SER A 1 102 ? 9.906 -5.793 4.598 1 37.53 102 SER A N 1
ATOM 736 C CA . SER A 1 102 ? 9.781 -7.062 5.309 1 37.53 102 SER A CA 1
ATOM 737 C C . SER A 1 102 ? 8.32 -7.457 5.484 1 37.53 102 SER A C 1
ATOM 739 O O . SER A 1 102 ? 7.438 -6.598 5.5 1 37.53 102 SER A O 1
ATOM 741 N N . ILE A 1 103 ? 7.895 -8.789 5.148 1 40.06 103 ILE A N 1
ATOM 742 C CA . ILE A 1 103 ? 6.633 -9.43 5.496 1 40.06 103 ILE A CA 1
ATOM 743 C C . ILE A 1 103 ? 5.969 -8.688 6.652 1 40.06 103 ILE A C 1
ATOM 745 O O . ILE A 1 103 ? 4.754 -8.484 6.648 1 40.06 103 ILE A O 1
ATOM 749 N N . THR A 1 104 ? 6.719 -8.57 7.664 1 38.75 104 THR A N 1
ATOM 750 C CA . THR A 1 104 ? 6.418 -8 8.977 1 38.75 104 THR A CA 1
ATOM 751 C C . THR A 1 104 ? 6.449 -6.477 8.914 1 38.75 104 THR A C 1
ATOM 753 O O . THR A 1 104 ? 6.066 -5.809 9.883 1 38.75 104 THR A O 1
ATOM 756 N N . GLN A 1 105 ? 7.148 -5.953 7.902 1 45.16 105 GLN A N 1
ATOM 757 C CA . GLN A 1 105 ? 7.363 -4.52 8.047 1 45.16 105 GLN A CA 1
ATOM 758 C C . GLN A 1 105 ? 6.375 -3.725 7.199 1 45.16 105 GLN A C 1
ATOM 760 O O . GLN A 1 105 ? 6.336 -3.881 5.977 1 45.16 105 GLN A O 1
ATOM 765 N N . PRO A 1 106 ? 5.344 -3.32 7.844 1 49.81 106 PRO A N 1
ATOM 766 C CA . PRO A 1 106 ? 4.445 -2.32 7.258 1 49.81 106 PRO A CA 1
ATOM 767 C C . PRO A 1 106 ? 5.191 -1.275 6.43 1 49.81 106 PRO A C 1
ATOM 769 O O . PRO A 1 106 ? 6.391 -1.068 6.621 1 49.81 106 PRO A O 1
ATOM 772 N N . ASN A 1 107 ? 4.695 -1.048 5.215 1 59.91 107 ASN A N 1
ATOM 773 C CA . ASN A 1 107 ? 5.246 0.117 4.531 1 59.91 107 ASN A CA 1
ATOM 774 C C . ASN A 1 107 ? 5.375 1.311 5.473 1 59.91 107 ASN A C 1
ATOM 776 O O . ASN A 1 107 ? 4.484 2.16 5.527 1 59.91 107 ASN A O 1
ATOM 780 N N . VAL A 1 108 ? 6.273 1.105 6.426 1 66.94 108 VAL A N 1
ATOM 781 C CA . VAL A 1 108 ? 6.523 2.164 7.398 1 66.94 108 VAL A CA 1
ATOM 782 C C . VAL A 1 108 ? 7.73 2.988 6.965 1 66.94 108 VAL A C 1
ATOM 784 O O . VAL A 1 108 ? 8.672 2.457 6.379 1 66.94 108 VAL A O 1
ATOM 787 N N . TYR A 1 109 ? 7.621 4.184 7.016 1 73.12 109 TYR A N 1
ATOM 788 C CA . TYR A 1 109 ? 8.672 5.145 6.684 1 73.12 109 TYR A CA 1
ATOM 789 C C . TYR A 1 109 ? 9.016 6.012 7.887 1 73.12 109 TYR A C 1
ATOM 791 O O . TYR A 1 109 ? 8.266 6.059 8.867 1 73.12 109 TYR A O 1
ATOM 799 N N . ASN A 1 110 ? 10.242 6.504 7.859 1 75.81 110 ASN A N 1
ATOM 800 C CA . ASN A 1 110 ? 10.617 7.484 8.867 1 75.81 110 ASN A CA 1
ATOM 801 C C . ASN A 1 110 ? 10.203 8.898 8.461 1 75.81 110 ASN A C 1
ATOM 803 O O . ASN A 1 110 ? 10.32 9.266 7.289 1 75.81 110 ASN A O 1
ATOM 807 N N . PHE A 1 111 ? 9.758 9.641 9.469 1 82.62 111 PHE A N 1
ATOM 808 C CA . PHE A 1 111 ? 9.453 11.047 9.219 1 82.62 111 PHE A CA 1
ATOM 809 C C . PHE A 1 111 ? 10.711 11.797 8.797 1 82.62 111 PHE A C 1
ATOM 811 O O . PHE A 1 111 ? 11.828 11.406 9.156 1 82.62 111 PHE A O 1
ATOM 818 N N . ASN A 1 112 ? 10.586 12.867 8.094 1 82 112 ASN A N 1
ATOM 819 C CA . ASN A 1 112 ? 11.594 13.867 7.758 1 82 112 ASN A CA 1
ATOM 820 C C . ASN A 1 112 ? 12.664 13.312 6.832 1 82 112 ASN A C 1
ATOM 822 O O . ASN A 1 112 ? 13.609 14.016 6.469 1 82 112 ASN A O 1
ATOM 826 N N . THR A 1 113 ? 12.523 11.977 6.461 1 77.81 113 THR A N 1
ATOM 827 C CA . THR A 1 113 ? 13.609 11.367 5.691 1 77.81 113 THR A CA 1
ATOM 828 C C . THR A 1 113 ? 13.117 10.922 4.32 1 77.81 113 THR A C 1
ATOM 830 O O . THR A 1 113 ? 13.914 10.688 3.41 1 77.81 113 THR A O 1
ATOM 833 N N . VAL A 1 114 ? 11.852 10.781 4.195 1 81.75 114 VAL A N 1
ATOM 834 C CA . VAL A 1 114 ? 11.289 10.266 2.953 1 81.75 114 VAL A CA 1
ATOM 835 C C . VAL A 1 114 ? 10.328 11.281 2.354 1 81.75 114 VAL A C 1
ATOM 837 O O . VAL A 1 114 ? 9.594 11.953 3.082 1 81.75 114 VAL A O 1
ATOM 840 N N . SER A 1 115 ? 10.336 11.336 0.953 1 88.06 115 SER A N 1
ATOM 841 C CA . SER A 1 115 ? 9.391 12.227 0.28 1 88.06 115 SER A CA 1
ATOM 842 C C . SER A 1 115 ? 8.117 11.477 -0.116 1 88.06 115 SER A C 1
ATOM 844 O O . SER A 1 115 ? 8.133 10.25 -0.249 1 88.06 115 SER A O 1
ATOM 846 N N . TYR A 1 116 ? 7.102 12.219 -0.297 1 90.06 116 TYR A N 1
ATOM 847 C CA . TYR A 1 116 ? 5.871 11.609 -0.79 1 90.06 116 TYR A CA 1
ATOM 848 C C . TYR A 1 116 ? 6.074 11.016 -2.176 1 90.06 116 TYR A C 1
ATOM 850 O O . TYR A 1 116 ? 5.461 10 -2.516 1 90.06 116 TYR A O 1
ATOM 858 N N . ALA A 1 117 ? 6.953 11.703 -2.982 1 85.94 117 ALA A N 1
ATOM 859 C CA . ALA A 1 117 ? 7.27 11.188 -4.309 1 85.94 117 ALA A CA 1
ATOM 860 C C . ALA A 1 117 ? 7.883 9.789 -4.219 1 85.94 117 ALA A C 1
ATOM 862 O O . ALA A 1 117 ? 7.555 8.906 -5.016 1 85.94 117 ALA A O 1
ATOM 863 N N . GLN A 1 118 ? 8.789 9.641 -3.297 1 79.19 118 GLN A N 1
ATOM 864 C CA . GLN A 1 118 ? 9.422 8.336 -3.105 1 79.19 118 GLN A CA 1
ATOM 865 C C . GLN A 1 118 ? 8.398 7.293 -2.654 1 79.19 118 GLN A C 1
ATOM 867 O O . GLN A 1 118 ? 8.414 6.156 -3.129 1 79.19 118 GLN A O 1
ATOM 872 N N . ILE A 1 119 ? 7.559 7.699 -1.735 1 79.06 119 ILE A N 1
ATOM 873 C CA . ILE A 1 119 ? 6.52 6.793 -1.251 1 79.06 119 ILE A CA 1
ATOM 874 C C . ILE A 1 119 ? 5.598 6.402 -2.402 1 79.06 119 ILE A C 1
ATOM 876 O O . ILE A 1 119 ? 5.25 5.23 -2.559 1 79.06 119 ILE A O 1
ATOM 880 N N . LEU A 1 120 ? 5.234 7.328 -3.172 1 78.56 120 LEU A N 1
ATOM 881 C CA . LEU A 1 120 ? 4.375 7.117 -4.332 1 78.56 120 LEU A CA 1
ATOM 882 C C . LEU A 1 120 ? 5.023 6.156 -5.32 1 78.56 120 LEU A C 1
ATOM 884 O O . LEU A 1 120 ? 4.359 5.258 -5.848 1 78.56 120 LEU A O 1
ATOM 888 N N . TYR A 1 121 ? 6.285 6.332 -5.613 1 75.69 121 TYR A N 1
ATOM 889 C CA . TYR A 1 121 ? 7.027 5.488 -6.543 1 75.69 121 TYR A CA 1
ATOM 890 C C . TYR A 1 121 ? 6.965 4.023 -6.117 1 75.69 121 TYR A C 1
ATOM 892 O O . TYR A 1 121 ? 6.711 3.145 -6.945 1 75.69 121 TYR A O 1
ATOM 900 N N . ARG A 1 122 ? 7.168 3.885 -4.895 1 72 122 ARG A N 1
ATOM 901 C CA . ARG A 1 122 ? 7.121 2.523 -4.367 1 72 122 ARG A CA 1
ATOM 902 C C . ARG A 1 122 ? 5.719 1.934 -4.504 1 72 122 ARG A C 1
ATOM 904 O O . ARG A 1 122 ? 5.566 0.766 -4.867 1 72 122 ARG A O 1
ATOM 911 N N . ASN A 1 123 ? 4.73 2.715 -4.273 1 77.44 123 ASN A N 1
ATOM 912 C CA . ASN A 1 123 ? 3.35 2.252 -4.348 1 77.44 123 ASN A CA 1
ATOM 913 C C . ASN A 1 123 ? 2.904 2.051 -5.793 1 77.44 123 ASN A C 1
ATOM 915 O O . ASN A 1 123 ? 2.041 1.216 -6.07 1 77.44 123 ASN A O 1
ATOM 919 N N . ASN A 1 124 ? 3.508 2.775 -6.688 1 77.31 124 ASN A N 1
ATOM 920 C CA . ASN A 1 124 ? 3.221 2.566 -8.102 1 77.31 124 ASN A CA 1
ATOM 921 C C . ASN A 1 124 ? 3.645 1.173 -8.562 1 77.31 124 ASN A C 1
ATOM 923 O O . ASN A 1 124 ? 2.955 0.542 -9.359 1 77.31 124 ASN A O 1
ATOM 927 N N . GLY A 1 125 ? 4.773 0.768 -8.031 1 76.75 125 GLY A N 1
ATOM 928 C CA . GLY A 1 125 ? 5.18 -0.598 -8.328 1 76.75 125 GLY A CA 1
ATOM 929 C C . GLY A 1 125 ? 4.141 -1.629 -7.922 1 76.75 125 GLY A C 1
ATOM 930 O O . GLY A 1 125 ? 3.885 -2.58 -8.664 1 76.75 125 GLY A O 1
ATOM 931 N N . VAL A 1 126 ? 3.529 -1.362 -6.844 1 79.31 126 VAL A N 1
ATOM 932 C CA . VAL A 1 126 ? 2.496 -2.262 -6.344 1 79.31 126 VAL A CA 1
ATOM 933 C C . VAL A 1 126 ? 1.277 -2.213 -7.262 1 79.31 126 VAL A C 1
ATOM 935 O O . VAL A 1 126 ? 0.649 -3.24 -7.527 1 79.31 126 VAL A O 1
ATOM 938 N N . LEU A 1 127 ? 1.043 -1.094 -7.758 1 82.06 127 LEU A N 1
ATOM 939 C CA . LEU A 1 127 ? -0.113 -0.949 -8.641 1 82.06 127 LEU A CA 1
ATOM 940 C C . LEU A 1 127 ? 0.097 -1.71 -9.945 1 82.06 127 LEU A C 1
ATOM 942 O O . LEU A 1 127 ? -0.828 -2.348 -10.453 1 82.06 127 LEU A O 1
ATOM 946 N N . THR A 1 128 ? 1.288 -1.55 -10.414 1 85.56 128 THR A N 1
ATOM 947 C CA . THR A 1 128 ? 1.618 -2.27 -11.641 1 85.56 128 THR A CA 1
ATOM 948 C C . THR A 1 128 ? 1.456 -3.773 -11.445 1 85.56 128 THR A C 1
ATOM 950 O O . THR A 1 128 ? 0.913 -4.465 -12.312 1 85.56 128 THR A O 1
ATOM 953 N N . MET A 1 129 ? 1.916 -4.168 -10.383 1 88.19 129 MET A N 1
ATOM 954 C CA . MET A 1 129 ? 1.796 -5.586 -10.055 1 88.19 129 MET A CA 1
ATOM 955 C C . MET A 1 129 ? 0.332 -6 -9.953 1 88.19 129 MET A C 1
ATOM 957 O O . MET A 1 129 ? -0.066 -7.027 -10.5 1 88.19 129 MET A O 1
ATOM 961 N N . LEU A 1 130 ? -0.429 -5.191 -9.32 1 87.56 130 LEU A N 1
ATOM 962 C CA . LEU A 1 130 ? -1.837 -5.512 -9.109 1 87.56 130 LEU A CA 1
ATOM 963 C C . LEU A 1 130 ? -2.605 -5.465 -10.43 1 87.56 130 LEU A C 1
ATOM 965 O O . LEU A 1 130 ? -3.525 -6.258 -10.641 1 87.56 130 LEU A O 1
ATOM 969 N N . GLU A 1 131 ? -2.203 -4.613 -11.266 1 90.12 131 GLU A N 1
ATOM 970 C CA . GLU A 1 131 ? -2.812 -4.562 -12.594 1 90.12 131 GLU A CA 1
ATOM 971 C C . GLU A 1 131 ? -2.516 -5.828 -13.391 1 90.12 131 GLU A C 1
ATOM 973 O O . GLU A 1 131 ? -3.398 -6.367 -14.055 1 90.12 131 GLU A O 1
ATOM 978 N N . ARG A 1 132 ? -1.327 -6.203 -13.359 1 93.81 132 ARG A N 1
ATOM 979 C CA . ARG A 1 132 ? -0.974 -7.477 -13.977 1 93.81 132 ARG A CA 1
ATOM 980 C C . ARG A 1 132 ? -1.824 -8.609 -13.422 1 93.81 132 ARG A C 1
ATOM 982 O O . ARG A 1 132 ? -2.424 -9.375 -14.188 1 93.81 132 ARG A O 1
ATOM 989 N N . ASN A 1 133 ? -1.883 -8.703 -12.125 1 95.12 133 ASN A N 1
ATOM 990 C CA . ASN A 1 133 ? -2.588 -9.805 -11.477 1 95.12 133 ASN A CA 1
ATOM 991 C C . ASN A 1 133 ? -4.062 -9.836 -11.867 1 95.12 133 ASN A C 1
ATOM 993 O O . ASN A 1 133 ? -4.617 -10.906 -12.125 1 95.12 133 ASN A O 1
ATOM 997 N N . LYS A 1 134 ? -4.637 -8.711 -11.898 1 93.94 134 LYS A N 1
ATOM 998 C CA . LYS A 1 134 ? -6.035 -8.578 -12.289 1 93.94 134 LYS A CA 1
ATOM 999 C C . LYS A 1 134 ? -6.277 -9.172 -13.68 1 93.94 134 LYS A C 1
ATOM 1001 O O . LYS A 1 134 ? -7.34 -9.734 -13.938 1 93.94 134 LYS A O 1
ATOM 1006 N N . GLY A 1 135 ? -5.285 -9.047 -14.492 1 94.38 135 GLY A N 1
ATOM 1007 C CA . GLY A 1 135 ? -5.391 -9.547 -15.852 1 94.38 135 GLY A CA 1
ATOM 1008 C C . GLY A 1 135 ? -5.137 -11.039 -15.953 1 94.38 135 GLY A C 1
ATOM 1009 O O . GLY A 1 135 ? -5.43 -11.656 -16.984 1 94.38 135 GLY A O 1
ATOM 1010 N N . VAL A 1 136 ? -4.668 -11.672 -14.922 1 97.25 136 VAL A N 1
ATOM 1011 C CA . VAL A 1 136 ? -4.273 -13.078 -14.961 1 97.25 136 VAL A CA 1
ATOM 1012 C C . VAL A 1 136 ? -5.391 -13.945 -14.383 1 97.25 136 VAL A C 1
ATOM 1014 O O . VAL A 1 136 ? -5.812 -14.922 -15.008 1 97.25 136 VAL A O 1
ATOM 1017 N N . LYS A 1 137 ? -5.871 -13.516 -13.219 1 96.44 137 LYS A N 1
ATOM 1018 C CA . LYS A 1 137 ? -6.957 -14.273 -12.609 1 96.44 137 LYS A CA 1
ATOM 1019 C C . LYS A 1 137 ? -7.719 -13.43 -11.594 1 96.44 137 LYS A C 1
ATOM 1021 O O . LYS A 1 137 ? -7.324 -12.297 -11.297 1 96.44 137 LYS A O 1
ATOM 1026 N N . TRP A 1 138 ? -8.75 -14.086 -11.062 1 94.06 138 TRP A N 1
ATOM 1027 C CA . TRP A 1 138 ? -9.703 -13.32 -10.258 1 94.06 138 TRP A CA 1
ATOM 1028 C C . TRP A 1 138 ? -9.062 -12.867 -8.953 1 94.06 138 TRP A C 1
ATOM 1030 O O . TRP A 1 138 ? -9.219 -11.711 -8.547 1 94.06 138 TRP A O 1
ATOM 1040 N N . GLY A 1 139 ? -8.32 -13.805 -8.289 1 93.38 139 GLY A N 1
ATOM 1041 C CA . GLY A 1 139 ? -7.773 -13.453 -6.992 1 93.38 139 GLY A CA 1
ATOM 1042 C C . GLY A 1 139 ? -6.758 -14.461 -6.48 1 93.38 139 GLY A C 1
ATOM 1043 O O . GLY A 1 139 ? -6.551 -15.508 -7.09 1 93.38 139 GLY A O 1
ATOM 1044 N N . PRO A 1 140 ? -6.098 -14.055 -5.418 1 93.69 140 PRO A N 1
ATOM 1045 C CA . PRO A 1 140 ? -5.133 -14.969 -4.812 1 93.69 140 PRO A CA 1
ATOM 1046 C C . PRO A 1 140 ? -5.793 -16.203 -4.207 1 93.69 140 PRO A C 1
ATOM 1048 O O . PRO A 1 140 ? -6.867 -16.109 -3.609 1 93.69 140 PRO A O 1
ATOM 1051 N N . GLU A 1 141 ? -5.195 -17.359 -4.465 1 95.38 141 GLU A N 1
ATOM 1052 C CA . GLU A 1 141 ? -5.664 -18.625 -3.92 1 95.38 141 GLU A CA 1
ATOM 1053 C C . GLU A 1 141 ? -4.59 -19.281 -3.057 1 95.38 141 GLU A C 1
ATOM 1055 O O . GLU A 1 141 ? -3.395 -19.078 -3.275 1 95.38 141 GLU A O 1
ATOM 1060 N N . ARG A 1 142 ? -5.027 -20 -2.094 1 93.88 142 ARG A N 1
ATOM 1061 C CA . ARG A 1 142 ? -4.109 -20.672 -1.177 1 93.88 142 ARG A CA 1
ATOM 1062 C C . ARG A 1 142 ? -3.871 -22.109 -1.601 1 93.88 142 ARG A C 1
ATOM 1064 O O . ARG A 1 142 ? -4.82 -22.859 -1.863 1 93.88 142 ARG A O 1
ATOM 1071 N N . PHE A 1 143 ? -2.639 -22.547 -1.589 1 97.75 143 PHE A N 1
ATOM 1072 C CA . PHE A 1 143 ? -2.273 -23.891 -2.053 1 97.75 143 PHE A CA 1
ATOM 1073 C C . PHE A 1 143 ? -2.943 -24.953 -1.199 1 97.75 143 PHE A C 1
ATOM 1075 O O . PHE A 1 143 ? -3.484 -25.938 -1.728 1 97.75 143 PHE A O 1
ATOM 1082 N N . GLN A 1 144 ? -2.953 -24.688 0.101 1 94.75 144 GLN A N 1
ATOM 1083 C CA . GLN A 1 144 ? -3.445 -25.672 1.06 1 94.75 144 GLN A CA 1
ATOM 1084 C C . GLN A 1 144 ? -4.949 -25.875 0.908 1 94.75 144 GLN A C 1
ATOM 1086 O O . GLN A 1 144 ? -5.496 -26.859 1.408 1 94.75 144 GLN A O 1
ATOM 1091 N N . GLU A 1 145 ? -5.594 -24.984 0.236 1 92.81 145 GLU A N 1
ATOM 1092 C CA . GLU A 1 145 ? -7.043 -25.078 0.089 1 92.81 145 GLU A CA 1
ATOM 1093 C C . GLU A 1 145 ? -7.426 -25.609 -1.29 1 92.81 145 GLU A C 1
ATOM 1095 O O . GLU A 1 145 ? -8.602 -25.875 -1.557 1 92.81 145 GLU A O 1
ATOM 1100 N N . TRP A 1 146 ? -6.395 -25.703 -2.188 1 95 146 TRP A N 1
ATOM 1101 C CA . TRP A 1 146 ? -6.59 -26.344 -3.486 1 95 146 TRP A CA 1
ATOM 1102 C C . TRP A 1 146 ? -6.844 -27.844 -3.328 1 95 146 TRP A C 1
ATOM 1104 O O . TRP A 1 146 ? -6.117 -28.531 -2.611 1 95 146 TRP A O 1
ATOM 1114 N N . VAL A 1 147 ? -7.906 -28.359 -3.928 1 93.25 147 VAL A N 1
ATOM 1115 C CA . VAL A 1 147 ? -8.211 -29.797 -3.926 1 93.25 147 VAL A CA 1
ATOM 1116 C C . VAL A 1 147 ? -7.977 -30.375 -5.32 1 93.25 147 VAL A C 1
ATOM 1118 O O . VAL A 1 147 ? -8.836 -30.25 -6.195 1 93.25 147 VAL A O 1
ATOM 1121 N N . PRO A 1 148 ? -6.836 -31.031 -5.457 1 94.19 148 PRO A N 1
ATOM 1122 C CA . PRO A 1 148 ? -6.59 -31.625 -6.77 1 94.19 148 PRO A CA 1
ATOM 1123 C C . PRO A 1 148 ? -7.723 -32.562 -7.223 1 94.19 148 PRO A C 1
ATOM 1125 O O . PRO A 1 148 ? -8.25 -33.312 -6.418 1 94.19 148 PRO A O 1
ATOM 1128 N N . GLY A 1 149 ? -8.141 -32.438 -8.469 1 93.56 149 GLY A N 1
ATOM 1129 C CA . GLY A 1 149 ? -9.219 -33.25 -9.008 1 93.56 149 GLY A CA 1
ATOM 1130 C C . GLY A 1 149 ? -10.562 -32.562 -8.984 1 93.56 149 GLY A C 1
ATOM 1131 O O . GLY A 1 149 ? -11.5 -32.969 -9.664 1 93.56 149 GLY A O 1
ATOM 1132 N N . MET A 1 150 ? -10.688 -31.562 -8.109 1 93.81 150 MET A N 1
ATOM 1133 C CA . MET A 1 150 ? -11.914 -30.766 -8.117 1 93.81 150 MET A CA 1
ATOM 1134 C C . MET A 1 150 ? -11.961 -29.844 -9.328 1 93.81 150 MET A C 1
ATOM 1136 O O . MET A 1 150 ? -11 -29.125 -9.602 1 93.81 150 MET A O 1
ATOM 1140 N N . PRO A 1 151 ? -13.047 -29.906 -10.047 1 94.62 151 PRO A N 1
ATOM 1141 C CA . PRO A 1 151 ? -13.133 -29.078 -11.258 1 94.62 151 PRO A CA 1
ATOM 1142 C C . PRO A 1 151 ? -12.992 -27.594 -10.961 1 94.62 151 PRO A C 1
ATOM 1144 O O . PRO A 1 151 ? -13.5 -27.109 -9.953 1 94.62 151 PRO A O 1
ATOM 1147 N N . ARG A 1 152 ? -12.312 -26.906 -11.883 1 95.56 152 ARG A N 1
ATOM 1148 C CA . ARG A 1 152 ? -12.102 -25.469 -11.773 1 95.56 152 ARG A CA 1
ATOM 1149 C C . ARG A 1 152 ? -12.828 -24.719 -12.883 1 95.56 152 ARG A C 1
ATOM 1151 O O . ARG A 1 152 ? -12.234 -23.906 -13.594 1 95.56 152 ARG A O 1
ATOM 1158 N N . LEU A 1 153 ? -14.141 -24.875 -12.922 1 94.75 153 LEU A N 1
ATOM 1159 C CA . LEU A 1 153 ? -14.953 -24.375 -14.023 1 94.75 153 LEU A CA 1
ATOM 1160 C C . LEU A 1 153 ? -15.18 -22.875 -13.898 1 94.75 153 LEU A C 1
ATOM 1162 O O . LEU A 1 153 ? -15.297 -22.172 -14.906 1 94.75 153 LEU A O 1
ATOM 1166 N N . ASP A 1 154 ? -15.234 -22.406 -12.703 1 91.75 154 ASP A N 1
ATOM 1167 C CA . ASP A 1 154 ? -15.422 -20.969 -12.484 1 91.75 154 ASP A CA 1
ATOM 1168 C C . ASP A 1 154 ? -14.266 -20.172 -13.094 1 91.75 154 ASP A C 1
ATOM 1170 O O . ASP A 1 154 ? -14.469 -19.078 -13.625 1 91.75 154 ASP A O 1
ATOM 1174 N N . HIS A 1 155 ? -13.102 -20.688 -12.992 1 94.94 155 HIS A N 1
ATOM 1175 C CA . HIS A 1 155 ? -11.922 -20.031 -13.539 1 94.94 155 HIS A CA 1
ATOM 1176 C C . HIS A 1 155 ? -11.992 -19.938 -15.055 1 94.94 155 HIS A C 1
ATOM 1178 O O . HIS A 1 155 ? -11.586 -18.922 -15.633 1 94.94 155 HIS A O 1
ATOM 1184 N N . VAL A 1 156 ? -12.531 -20.953 -15.594 1 93.5 156 VAL A N 1
ATOM 1185 C CA . VAL A 1 156 ? -12.711 -20.984 -17.047 1 93.5 156 VAL A CA 1
ATOM 1186 C C . VAL A 1 156 ? -13.766 -19.953 -17.453 1 93.5 156 VAL A C 1
ATOM 1188 O O . VAL A 1 156 ? -13.555 -19.156 -18.359 1 93.5 156 VAL A O 1
ATOM 1191 N N . SER A 1 157 ? -14.844 -19.969 -16.719 1 93.94 157 SER A N 1
ATOM 1192 C CA . SER A 1 157 ? -15.961 -19.078 -17.016 1 93.94 157 SER A CA 1
ATOM 1193 C C . SER A 1 157 ? -15.547 -17.609 -16.875 1 93.94 157 SER A C 1
ATOM 1195 O O . SER A 1 157 ? -16.031 -16.75 -17.625 1 93.94 157 SER A O 1
ATOM 1197 N N . ARG A 1 158 ? -14.594 -17.312 -15.961 1 91.19 158 ARG A N 1
ATOM 1198 C CA . ARG A 1 158 ? -14.156 -15.953 -15.695 1 91.19 158 ARG A CA 1
ATOM 1199 C C . ARG A 1 158 ? -13.109 -15.508 -16.719 1 91.19 158 ARG A C 1
ATOM 1201 O O . ARG A 1 158 ? -12.789 -14.32 -16.797 1 91.19 158 ARG A O 1
ATOM 1208 N N . GLY A 1 159 ? -12.562 -16.438 -17.344 1 91.94 159 GLY A N 1
ATOM 1209 C CA . GLY A 1 159 ? -11.562 -16.109 -18.344 1 91.94 159 GLY A CA 1
ATOM 1210 C C . GLY A 1 159 ? -10.164 -15.977 -17.75 1 91.94 159 GLY A C 1
ATOM 1211 O O . GLY A 1 159 ? -9.336 -15.227 -18.281 1 91.94 159 GLY A O 1
ATOM 1212 N N . ASP A 1 160 ? -9.891 -16.656 -16.656 1 95.81 160 ASP A N 1
ATOM 1213 C CA . ASP A 1 160 ? -8.547 -16.641 -16.078 1 95.81 160 ASP A CA 1
ATOM 1214 C C . ASP A 1 160 ? -7.516 -17.172 -17.078 1 95.81 160 ASP A C 1
ATOM 1216 O O . ASP A 1 160 ? -7.742 -18.172 -17.734 1 95.81 160 ASP A O 1
ATOM 1220 N N . LYS A 1 161 ? -6.438 -16.484 -17.125 1 96.94 161 LYS A N 1
ATOM 1221 C CA . LYS A 1 161 ? -5.379 -16.969 -18 1 96.94 161 LYS A CA 1
ATOM 1222 C C . LYS A 1 161 ? -4.871 -18.328 -17.531 1 96.94 161 LYS A C 1
ATOM 1224 O O . LYS A 1 161 ? -4.684 -18.562 -16.344 1 96.94 161 LYS A O 1
ATOM 1229 N N . GLY A 1 162 ? -4.688 -19.203 -18.484 1 97.19 162 GLY A N 1
ATOM 1230 C CA . GLY A 1 162 ? -4.148 -20.516 -18.172 1 97.19 162 GLY A CA 1
ATOM 1231 C C . GLY A 1 162 ? -5.207 -21.484 -17.672 1 97.19 162 GLY A C 1
ATOM 1232 O O . GLY A 1 162 ? -4.902 -22.656 -17.391 1 97.19 162 GLY A O 1
ATOM 1233 N N . SER A 1 163 ? -6.488 -21.062 -17.641 1 96.88 163 SER A N 1
ATOM 1234 C CA . SER A 1 163 ? -7.543 -21.906 -17.094 1 96.88 163 SER A CA 1
ATOM 1235 C C . SER A 1 163 ? -7.918 -23.016 -18.078 1 96.88 163 SER A C 1
ATOM 1237 O O . SER A 1 163 ? -8.359 -24.094 -17.656 1 96.88 163 SER A O 1
ATOM 1239 N N . LEU A 1 164 ? -7.801 -22.703 -19.344 1 95.31 164 LEU A N 1
ATOM 1240 C CA . LEU A 1 164 ? -8.047 -23.766 -20.328 1 95.31 164 LEU A CA 1
ATOM 1241 C C . LEU A 1 164 ? -6.996 -24.859 -20.219 1 95.31 164 LEU A C 1
ATOM 1243 O O . LEU A 1 164 ? -5.797 -24.578 -20.328 1 95.31 164 LEU A O 1
ATOM 1247 N N . GLY A 1 165 ? -7.422 -26.016 -19.969 1 95.31 165 GLY A N 1
ATOM 1248 C CA . GLY A 1 165 ? -6.516 -27.141 -19.781 1 95.31 165 GLY A CA 1
ATOM 1249 C C . GLY A 1 165 ? -6.383 -27.562 -18.328 1 95.31 165 GLY A C 1
ATOM 1250 O O . GLY A 1 165 ? -5.906 -28.656 -18.031 1 95.31 165 GLY A O 1
ATOM 1251 N N . THR A 1 166 ? -6.734 -26.656 -17.469 1 96.25 166 THR A N 1
ATOM 1252 C CA . THR A 1 166 ? -6.621 -26.984 -16.047 1 96.25 166 THR A CA 1
ATOM 1253 C C . THR A 1 166 ? -8 -27.156 -15.414 1 96.25 166 THR A C 1
ATOM 1255 O O . THR A 1 166 ? -8.156 -27 -14.203 1 96.25 166 THR A O 1
ATOM 1258 N N . GLU A 1 167 ? -8.984 -27.5 -16.203 1 94.69 167 GLU A N 1
ATOM 1259 C CA . GLU A 1 167 ? -10.359 -27.656 -15.734 1 94.69 167 GLU A CA 1
ATOM 1260 C C . GLU A 1 167 ? -10.477 -28.766 -14.695 1 94.69 167 GLU A C 1
ATOM 1262 O O . GLU A 1 167 ? -11.32 -28.703 -13.797 1 94.69 167 GLU A O 1
ATOM 1267 N N . GLY A 1 168 ? -9.68 -29.75 -14.844 1 93.19 168 GLY A N 1
ATOM 1268 C CA . GLY A 1 168 ? -9.742 -30.906 -13.969 1 93.19 168 GLY A CA 1
ATOM 1269 C C . GLY A 1 168 ? -9.008 -30.703 -12.664 1 93.19 168 GLY A C 1
ATOM 1270 O O . GLY A 1 168 ? -9.023 -31.578 -11.789 1 93.19 168 GLY A O 1
ATOM 1271 N N . GLY A 1 169 ? -8.289 -29.578 -12.508 1 94.12 169 GLY A N 1
ATOM 1272 C CA . GLY A 1 169 ? -7.629 -29.25 -11.258 1 94.12 169 GLY A CA 1
ATOM 1273 C C . GLY A 1 169 ? -6.367 -30.062 -11.016 1 94.12 169 GLY A C 1
ATOM 1274 O O . GLY A 1 169 ? -6.023 -30.359 -9.867 1 94.12 169 GLY A O 1
ATOM 1275 N N . LEU A 1 170 ? -5.785 -30.578 -12.031 1 95.25 170 LEU A N 1
ATOM 1276 C CA . LEU A 1 170 ? -4.547 -31.344 -11.938 1 95.25 170 LEU A CA 1
ATOM 1277 C C . LEU A 1 170 ? -3.455 -30.719 -12.797 1 95.25 170 LEU A C 1
ATOM 1279 O O . LEU A 1 170 ? -3.736 -30.188 -13.875 1 95.25 170 LEU A O 1
ATOM 1283 N N . VAL A 1 171 ? -2.273 -30.844 -12.305 1 97.44 171 VAL A N 1
ATOM 1284 C CA . VAL A 1 171 ? -1.134 -30.328 -13.055 1 97.44 171 VAL A CA 1
ATOM 1285 C C . VAL A 1 171 ? -0.035 -31.391 -13.125 1 97.44 171 VAL A C 1
ATOM 1287 O O . VAL A 1 171 ? -0.094 -32.406 -12.422 1 97.44 171 VAL A O 1
ATOM 1290 N N . ASP A 1 172 ? 0.906 -31.125 -13.984 1 96.94 172 ASP A N 1
ATOM 1291 C CA . ASP A 1 172 ? 2.012 -32.062 -14.18 1 96.94 172 ASP A CA 1
ATOM 1292 C C . ASP A 1 172 ? 3.252 -31.609 -13.414 1 96.94 172 ASP A C 1
ATOM 1294 O O . ASP A 1 172 ? 4.094 -32.438 -13.047 1 96.94 172 ASP A O 1
ATOM 1298 N N . ALA A 1 173 ? 3.369 -30.344 -13.227 1 98.56 173 ALA A N 1
ATOM 1299 C CA . ALA A 1 173 ? 4.539 -29.781 -12.547 1 98.56 173 ALA A CA 1
ATOM 1300 C C . ALA A 1 173 ? 4.152 -28.594 -11.688 1 98.56 173 ALA A C 1
ATOM 1302 O O . ALA A 1 173 ? 3.338 -27.75 -12.102 1 98.56 173 ALA A O 1
ATOM 1303 N N . ILE A 1 174 ? 4.664 -28.547 -10.484 1 98.88 174 ILE A N 1
ATOM 1304 C CA . ILE A 1 174 ? 4.543 -27.422 -9.57 1 98.88 174 ILE A CA 1
ATOM 1305 C C . ILE A 1 174 ? 5.891 -26.719 -9.43 1 98.88 174 ILE A C 1
ATOM 1307 O O . ILE A 1 174 ? 6.906 -27.359 -9.156 1 98.88 174 ILE A O 1
ATOM 1311 N N . ILE A 1 175 ? 5.898 -25.438 -9.672 1 98.94 175 ILE A N 1
ATOM 1312 C CA . ILE A 1 175 ? 7.133 -24.672 -9.562 1 98.94 175 ILE A CA 1
ATOM 1313 C C . ILE A 1 175 ? 6.98 -23.609 -8.484 1 98.94 175 ILE A C 1
ATOM 1315 O O . ILE A 1 175 ? 6.191 -22.672 -8.633 1 98.94 175 ILE A O 1
ATOM 1319 N N . THR A 1 176 ? 7.711 -23.75 -7.383 1 98.81 176 THR A N 1
ATOM 1320 C CA . THR A 1 176 ? 7.711 -22.766 -6.309 1 98.81 176 THR A CA 1
ATOM 1321 C C . THR A 1 176 ? 8.82 -21.734 -6.516 1 98.81 176 THR A C 1
ATOM 1323 O O . THR A 1 176 ? 9.805 -22.016 -7.207 1 98.81 176 THR A O 1
ATOM 1326 N N . CYS A 1 177 ? 8.688 -20.609 -5.848 1 97.88 177 CYS A N 1
ATOM 1327 C CA . CYS A 1 177 ? 9.625 -19.531 -6.109 1 97.88 177 CYS A CA 1
ATOM 1328 C C . CYS A 1 177 ? 10.531 -19.281 -4.906 1 97.88 177 CYS A C 1
ATOM 1330 O O . CYS A 1 177 ? 11.328 -18.344 -4.906 1 97.88 177 CYS A O 1
ATOM 1332 N N . GLU A 1 178 ? 10.328 -20.016 -3.879 1 96.88 178 GLU A N 1
ATOM 1333 C CA . GLU A 1 178 ? 11.148 -19.969 -2.674 1 96.88 178 GLU A CA 1
ATOM 1334 C C . GLU A 1 178 ? 11.188 -21.328 -1.972 1 96.88 178 GLU A C 1
ATOM 1336 O O . GLU A 1 178 ? 10.195 -22.062 -1.987 1 96.88 178 GLU A O 1
ATOM 1341 N N . GLU A 1 179 ? 12.258 -21.547 -1.338 1 97.31 179 GLU A N 1
ATOM 1342 C CA . GLU A 1 179 ? 12.453 -22.844 -0.708 1 97.31 179 GLU A CA 1
ATOM 1343 C C . GLU A 1 179 ? 11.414 -23.094 0.377 1 97.31 179 GLU A C 1
ATOM 1345 O O . GLU A 1 179 ? 10.922 -24.219 0.526 1 97.31 179 GLU A O 1
ATOM 1350 N N . ARG A 1 180 ? 11.125 -22.031 1.116 1 95.56 180 ARG A N 1
ATOM 1351 C CA . ARG A 1 180 ? 10.117 -22.203 2.158 1 95.56 180 ARG A CA 1
ATOM 1352 C C . ARG A 1 180 ? 8.781 -22.625 1.565 1 95.56 180 ARG A C 1
ATOM 1354 O O . ARG A 1 180 ? 8.078 -23.453 2.141 1 95.56 180 ARG A O 1
ATOM 1361 N N . CYS A 1 181 ? 8.445 -22.094 0.439 1 96.94 181 CYS A N 1
ATOM 1362 C CA . CYS A 1 181 ? 7.219 -22.484 -0.254 1 96.94 181 CYS A CA 1
ATOM 1363 C C . CYS A 1 181 ? 7.301 -23.922 -0.748 1 96.94 181 CYS A C 1
ATOM 1365 O O . CYS A 1 181 ? 6.312 -24.656 -0.695 1 96.94 181 CYS A O 1
ATOM 1367 N N . TRP A 1 182 ? 8.469 -24.312 -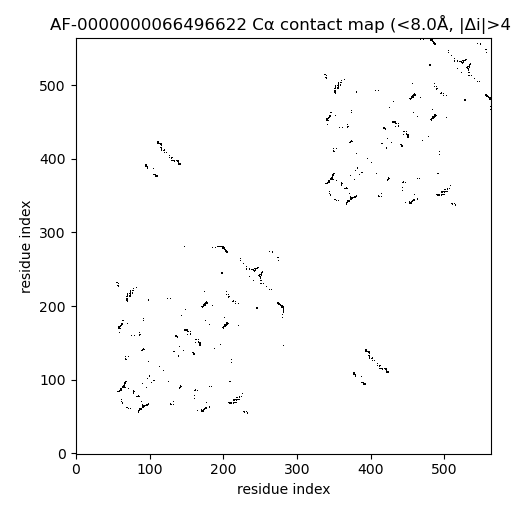1.174 1 98.44 182 TRP A N 1
ATOM 1368 C CA . TRP A 1 182 ? 8.695 -25.672 -1.631 1 98.44 182 TRP A CA 1
ATOM 1369 C C . TRP A 1 182 ? 8.469 -26.672 -0.501 1 98.44 182 TRP A C 1
ATOM 1371 O O . TRP A 1 182 ? 7.754 -27.656 -0.675 1 98.44 182 TRP A O 1
ATOM 1381 N N . ASP A 1 183 ? 9.016 -26.359 0.625 1 98.06 183 ASP A N 1
ATOM 1382 C CA . ASP A 1 183 ? 8.82 -27.203 1.798 1 98.06 183 ASP A CA 1
ATOM 1383 C C . ASP A 1 183 ? 7.336 -27.328 2.139 1 98.06 183 ASP A C 1
ATOM 1385 O O . ASP A 1 183 ? 6.848 -28.422 2.414 1 98.06 183 ASP A O 1
ATOM 1389 N N . ALA A 1 184 ? 6.691 -26.188 2.064 1 97.06 184 ALA A N 1
ATOM 1390 C CA . ALA A 1 184 ? 5.273 -26.172 2.408 1 97.06 184 ALA A CA 1
ATOM 1391 C C . ALA A 1 184 ? 4.457 -27 1.428 1 97.06 184 ALA A C 1
ATOM 1393 O O . ALA A 1 184 ? 3.557 -27.75 1.832 1 97.06 184 ALA A O 1
ATOM 1394 N N . VAL A 1 185 ? 4.777 -26.906 0.187 1 98.44 185 VAL A N 1
ATOM 1395 C CA . VAL A 1 185 ? 4.062 -27.625 -0.861 1 98.44 185 VAL A CA 1
ATOM 1396 C C . VAL A 1 185 ? 4.301 -29.125 -0.715 1 98.44 185 VAL A C 1
ATOM 1398 O O . VAL A 1 185 ? 3.352 -29.922 -0.708 1 98.44 185 VAL A O 1
ATOM 1401 N N . VAL A 1 186 ? 5.543 -29.531 -0.568 1 98.31 186 VAL A N 1
ATOM 1402 C CA . VAL A 1 186 ? 5.902 -30.938 -0.471 1 98.31 186 VAL A CA 1
ATOM 1403 C C . VAL A 1 186 ? 5.277 -31.547 0.784 1 98.31 186 VAL A C 1
ATOM 1405 O O . VAL A 1 186 ? 4.695 -32.625 0.733 1 98.31 186 VAL A O 1
ATOM 1408 N N . ASP A 1 187 ? 5.398 -30.781 1.892 1 97.44 187 ASP A N 1
ATOM 1409 C CA . ASP A 1 187 ? 4.805 -31.25 3.143 1 97.44 187 ASP A CA 1
ATOM 1410 C C . ASP A 1 187 ? 3.295 -31.422 3.006 1 97.44 187 ASP A C 1
ATOM 1412 O O . ASP A 1 187 ? 2.732 -32.406 3.484 1 97.44 187 ASP A O 1
ATOM 1416 N N . ASP A 1 188 ? 2.686 -30.5 2.393 1 97.25 188 ASP A N 1
ATOM 1417 C CA . ASP A 1 188 ? 1.235 -30.547 2.227 1 97.25 188 ASP A CA 1
ATOM 1418 C C . ASP A 1 188 ? 0.821 -31.75 1.369 1 97.25 188 ASP A C 1
ATOM 1420 O O . ASP A 1 188 ? -0.125 -32.469 1.706 1 97.25 188 ASP A O 1
ATOM 1424 N N . LEU A 1 189 ? 1.49 -31.984 0.274 1 97.19 189 LEU A N 1
ATOM 1425 C CA . LEU A 1 189 ? 1.188 -33.094 -0.611 1 97.19 189 LEU A CA 1
ATOM 1426 C C . LEU A 1 189 ? 1.365 -34.438 0.115 1 97.19 189 LEU A C 1
ATOM 1428 O O . LEU A 1 189 ? 0.549 -35.344 -0.042 1 97.19 189 LEU A O 1
ATOM 1432 N N . MET A 1 190 ? 2.385 -34.5 0.854 1 96.31 190 MET A N 1
ATOM 1433 C CA . MET A 1 190 ? 2.641 -35.719 1.616 1 96.31 190 MET A CA 1
ATOM 1434 C C . MET A 1 190 ? 1.536 -35.969 2.641 1 96.31 190 MET A C 1
ATOM 1436 O O . MET A 1 190 ? 1.079 -37.094 2.809 1 96.31 190 MET A O 1
ATOM 1440 N N . ASN A 1 191 ? 1.104 -34.906 3.293 1 95.12 191 ASN A N 1
ATOM 1441 C CA . ASN A 1 191 ? 0.09 -35 4.34 1 95.12 191 ASN A CA 1
ATOM 1442 C C . ASN A 1 191 ? -1.27 -35.406 3.766 1 95.12 191 ASN A C 1
ATOM 1444 O O . ASN A 1 191 ? -2.09 -36 4.461 1 95.12 191 ASN A O 1
ATOM 1448 N N . ARG A 1 192 ? -1.468 -35.094 2.506 1 94.19 192 ARG A N 1
ATOM 1449 C CA . ARG A 1 192 ? -2.73 -35.438 1.854 1 94.19 192 ARG A CA 1
ATOM 1450 C C . ARG A 1 192 ? -2.814 -36.906 1.548 1 94.19 192 ARG A C 1
ATOM 1452 O O . ARG A 1 192 ? -3.904 -37.438 1.347 1 94.19 192 ARG A O 1
ATOM 1459 N N . GLY A 1 193 ? -1.758 -37.594 1.422 1 92.38 193 GLY A N 1
ATOM 1460 C CA . GLY A 1 193 ? -1.726 -39.062 1.304 1 92.38 193 GLY A CA 1
ATOM 1461 C C . GLY A 1 193 ? -1.911 -39.531 -0.121 1 92.38 193 GLY A C 1
ATOM 1462 O O . GLY A 1 193 ? -2.357 -40.656 -0.344 1 92.38 193 GLY A O 1
ATOM 1463 N N . ALA A 1 194 ? -1.878 -38.719 -1.088 1 90.5 194 ALA A N 1
ATOM 1464 C CA . ALA A 1 194 ? -1.901 -39.062 -2.51 1 90.5 194 ALA A CA 1
ATOM 1465 C C . ALA A 1 194 ? -3.174 -39.812 -2.875 1 90.5 194 ALA A C 1
ATOM 1467 O O . ALA A 1 194 ? -3.111 -40.875 -3.496 1 90.5 194 ALA A O 1
ATOM 1468 N N . PRO A 1 195 ? -4.281 -39.312 -2.596 1 91.44 195 PRO A N 1
ATOM 1469 C CA . PRO A 1 195 ? -5.52 -40.062 -2.854 1 91.44 195 PRO A CA 1
ATOM 1470 C C . PRO A 1 195 ? -5.715 -40.375 -4.332 1 91.44 195 PRO A C 1
ATOM 1472 O O . PRO A 1 195 ? -6.344 -41.375 -4.672 1 91.44 195 PRO A O 1
ATOM 1475 N N . LEU A 1 196 ? -5.16 -39.625 -5.23 1 92.31 196 LEU A N 1
ATOM 1476 C CA . LEU A 1 196 ? -5.367 -39.812 -6.664 1 92.31 196 LEU A CA 1
ATOM 1477 C C . LEU A 1 196 ? -4.246 -40.656 -7.266 1 92.31 196 LEU A C 1
ATOM 1479 O O . LEU A 1 196 ? -4.336 -41.094 -8.414 1 92.31 196 LEU A O 1
ATOM 1483 N N . ASN A 1 197 ? -3.191 -40.844 -6.559 1 91.69 197 ASN A N 1
ATOM 1484 C CA . ASN A 1 197 ? -2.018 -41.594 -6.996 1 91.69 197 ASN A CA 1
ATOM 1485 C C . ASN A 1 197 ? -1.497 -41.094 -8.336 1 91.69 197 ASN A C 1
ATOM 1487 O O . ASN A 1 197 ? -1.197 -41.875 -9.234 1 91.69 197 ASN A O 1
ATOM 1491 N N . ARG A 1 198 ? -1.543 -39.844 -8.562 1 92.69 198 ARG A N 1
ATOM 1492 C CA . ARG A 1 198 ? -1.034 -39.188 -9.758 1 92.69 198 ARG A CA 1
ATOM 1493 C C . ARG A 1 198 ? 0.263 -38.438 -9.461 1 92.69 198 ARG A C 1
ATOM 1495 O O . ARG A 1 198 ? 0.313 -37.625 -8.555 1 92.69 198 ARG A O 1
ATOM 1502 N N . PRO A 1 199 ? 1.321 -38.781 -10.234 1 94.12 199 PRO A N 1
ATOM 1503 C CA . PRO A 1 199 ? 2.607 -38.125 -9.961 1 94.12 199 PRO A CA 1
ATOM 1504 C C . PRO A 1 199 ? 2.633 -36.656 -10.398 1 94.12 199 PRO A C 1
ATOM 1506 O O . PRO A 1 199 ? 1.982 -36.312 -11.383 1 94.12 199 PRO A O 1
ATOM 1509 N N . VAL A 1 200 ? 3.396 -35.906 -9.703 1 97 200 VAL A N 1
ATOM 1510 C CA . VAL A 1 200 ? 3.6 -34.5 -10.039 1 97 200 VAL A CA 1
ATOM 1511 C C . VAL A 1 200 ? 5.027 -34.094 -9.688 1 97 200 VAL A C 1
ATOM 1513 O O . VAL A 1 200 ? 5.516 -34.406 -8.594 1 97 200 VAL A O 1
ATOM 1516 N N . HIS A 1 201 ? 5.672 -33.5 -10.641 1 98.31 201 HIS A N 1
ATOM 1517 C CA . HIS A 1 201 ? 7.008 -32.969 -10.383 1 98.31 201 HIS A CA 1
ATOM 1518 C C . HIS A 1 201 ? 6.945 -31.641 -9.633 1 98.31 201 HIS A C 1
ATOM 1520 O O . HIS A 1 201 ? 6.207 -30.734 -10.031 1 98.31 201 HIS A O 1
ATOM 1526 N N . VAL A 1 202 ? 7.715 -31.516 -8.539 1 98.81 202 VAL A N 1
ATOM 1527 C CA . VAL A 1 202 ? 7.766 -30.281 -7.766 1 98.81 202 VAL A CA 1
ATOM 1528 C C . VAL A 1 202 ? 9.164 -29.672 -7.84 1 98.81 202 VAL A C 1
ATOM 1530 O O . VAL A 1 202 ? 10.141 -30.312 -7.445 1 98.81 202 VAL A O 1
ATOM 1533 N N . PHE A 1 203 ? 9.195 -28.469 -8.367 1 98.88 203 PHE A N 1
ATOM 1534 C CA . PHE A 1 203 ? 10.453 -27.75 -8.5 1 98.88 203 PHE A CA 1
ATOM 1535 C C . PHE A 1 203 ? 10.469 -26.516 -7.602 1 98.88 203 PHE A C 1
ATOM 1537 O O . PHE A 1 203 ? 9.414 -25.938 -7.32 1 98.88 203 PHE A O 1
ATOM 1544 N N . ASN A 1 204 ? 11.672 -26.141 -7.133 1 98.81 204 ASN A N 1
ATOM 1545 C CA . ASN A 1 204 ? 11.883 -24.812 -6.582 1 98.81 204 ASN A CA 1
ATOM 1546 C C . ASN A 1 204 ? 12.898 -24.016 -7.398 1 98.81 204 ASN A C 1
ATOM 1548 O O . ASN A 1 204 ? 13.969 -24.531 -7.734 1 98.81 204 ASN A O 1
ATOM 1552 N N . VAL A 1 205 ? 12.516 -22.906 -7.824 1 98.69 205 VAL A N 1
ATOM 1553 C CA . VAL A 1 205 ? 13.414 -21.891 -8.367 1 98.69 205 VAL A CA 1
ATOM 1554 C C . VAL A 1 205 ? 13.508 -20.719 -7.406 1 98.69 205 VAL A C 1
ATOM 1556 O O . VAL A 1 205 ? 12.547 -19.953 -7.254 1 98.69 205 VAL A O 1
ATOM 1559 N N . ASP A 1 206 ? 14.633 -20.562 -6.824 1 97.88 206 ASP A N 1
ATOM 1560 C CA . ASP A 1 206 ? 14.758 -19.547 -5.789 1 97.88 206 ASP A CA 1
ATOM 1561 C C . ASP A 1 206 ? 14.914 -18.156 -6.402 1 97.88 206 ASP A C 1
ATOM 1563 O O . ASP A 1 206 ? 15.938 -17.844 -7.016 1 97.88 206 ASP A O 1
ATOM 1567 N N . ILE A 1 207 ? 13.883 -17.312 -6.195 1 95.75 207 ILE A N 1
ATOM 1568 C CA . ILE A 1 207 ? 13.82 -15.969 -6.754 1 95.75 207 ILE A CA 1
ATOM 1569 C C . ILE A 1 207 ? 13.648 -14.953 -5.625 1 95.75 207 ILE A C 1
ATOM 1571 O O . ILE A 1 207 ? 12.766 -15.102 -4.777 1 95.75 207 ILE A O 1
ATOM 1575 N N . ARG A 1 208 ? 14.484 -13.906 -5.598 1 90.62 208 ARG A N 1
ATOM 1576 C CA . ARG A 1 208 ? 14.289 -12.82 -4.641 1 90.62 208 ARG A CA 1
ATOM 1577 C C . ARG A 1 208 ? 12.961 -12.117 -4.879 1 90.62 208 ARG A C 1
ATOM 1579 O O . ARG A 1 208 ? 12.555 -11.922 -6.023 1 90.62 208 ARG A O 1
ATOM 1586 N N . ASP A 1 209 ? 12.336 -11.68 -3.791 1 85.5 209 ASP A N 1
ATOM 1587 C CA . ASP A 1 209 ? 10.992 -11.133 -3.898 1 85.5 209 ASP A CA 1
ATOM 1588 C C . ASP A 1 209 ? 11.031 -9.641 -4.227 1 85.5 209 ASP A C 1
ATOM 1590 O O . ASP A 1 209 ? 10.672 -8.805 -3.391 1 85.5 209 ASP A O 1
ATOM 1594 N N . SER A 1 210 ? 11.383 -9.273 -5.359 1 82.31 210 SER A N 1
ATOM 1595 C CA . SER A 1 210 ? 11.281 -7.957 -5.977 1 82.31 210 SER A CA 1
ATOM 1596 C C . SER A 1 210 ? 10.641 -8.039 -7.355 1 82.31 210 SER A C 1
ATOM 1598 O O . SER A 1 210 ? 10.641 -9.102 -7.984 1 82.31 210 SER A O 1
ATOM 1600 N N . HIS A 1 211 ? 10.102 -6.969 -7.727 1 82.62 211 HIS A N 1
ATOM 1601 C CA . HIS A 1 211 ? 9.43 -6.945 -9.023 1 82.62 211 HIS A CA 1
ATOM 1602 C C . HIS A 1 211 ? 10.398 -7.289 -10.148 1 82.62 211 HIS A C 1
ATOM 1604 O O . HIS A 1 211 ? 10.078 -8.102 -11.023 1 82.62 211 HIS A O 1
ATOM 1610 N N . GLU A 1 212 ? 11.594 -6.754 -10.055 1 86.62 212 GLU A N 1
ATOM 1611 C CA . GLU A 1 212 ? 12.602 -6.965 -11.086 1 86.62 212 GLU A CA 1
ATOM 1612 C C . GLU A 1 212 ? 13.055 -8.422 -11.133 1 86.62 212 GLU A C 1
ATOM 1614 O O . GLU A 1 212 ? 13.164 -9.016 -12.203 1 86.62 212 GLU A O 1
ATOM 1619 N N . GLU A 1 213 ? 13.273 -8.961 -9.977 1 91.88 213 GLU A N 1
ATOM 1620 C CA . GLU A 1 213 ? 13.711 -10.352 -9.906 1 91.88 213 GLU A CA 1
ATOM 1621 C C . GLU A 1 213 ? 12.602 -11.297 -10.336 1 91.88 213 GLU A C 1
ATOM 1623 O O . GLU A 1 213 ? 12.867 -12.352 -10.922 1 91.88 213 GLU A O 1
ATOM 1628 N N . ALA A 1 214 ? 11.352 -10.914 -10.039 1 93.44 214 ALA A N 1
ATOM 1629 C CA . ALA A 1 214 ? 10.227 -11.734 -10.484 1 93.44 214 ALA A CA 1
ATOM 1630 C C . ALA A 1 214 ? 10.164 -11.805 -12.008 1 93.44 214 ALA A C 1
ATOM 1632 O O . ALA A 1 214 ? 9.828 -12.852 -12.57 1 93.44 214 ALA A O 1
ATOM 1633 N N . LEU A 1 215 ? 10.539 -10.75 -12.633 1 94.62 215 LEU A N 1
ATOM 1634 C CA . LEU A 1 215 ? 10.547 -10.719 -14.094 1 94.62 215 LEU A CA 1
ATOM 1635 C C . LEU A 1 215 ? 11.617 -11.656 -14.648 1 94.62 215 LEU A C 1
ATOM 1637 O O . LEU A 1 215 ? 11.344 -12.445 -15.555 1 94.62 215 LEU A O 1
ATOM 1641 N N . VAL A 1 216 ? 12.766 -11.562 -14.094 1 96.44 216 VAL A N 1
ATOM 1642 C CA . VAL A 1 216 ? 13.859 -12.438 -14.523 1 96.44 216 VAL A CA 1
ATOM 1643 C C . VAL A 1 216 ? 13.516 -13.891 -14.203 1 96.44 216 VAL A C 1
ATOM 1645 O O . VAL A 1 216 ? 13.703 -14.773 -15.047 1 96.44 216 VAL A O 1
ATOM 1648 N N . GLY A 1 217 ? 13.078 -14.062 -13.031 1 97.94 217 GLY A N 1
ATOM 1649 C CA . GLY A 1 217 ? 12.695 -15.406 -12.609 1 97.94 217 GLY A CA 1
ATOM 1650 C C . GLY A 1 217 ? 11.633 -16.016 -13.5 1 97.94 217 GLY A C 1
ATOM 1651 O O . GLY A 1 217 ? 11.672 -17.219 -13.789 1 97.94 217 GLY A O 1
ATOM 1652 N N . SER A 1 218 ? 10.664 -15.211 -13.922 1 98.25 218 SER A N 1
ATOM 1653 C CA . SER A 1 218 ? 9.586 -15.727 -14.758 1 98.25 218 SER A CA 1
ATOM 1654 C C . SER A 1 218 ? 10.117 -16.188 -16.109 1 98.25 218 SER A C 1
ATOM 1656 O O . SER A 1 218 ? 9.602 -17.156 -16.688 1 98.25 218 SER A O 1
ATOM 1658 N N . LYS A 1 219 ? 11.117 -15.562 -16.609 1 98.06 219 LYS A N 1
ATOM 1659 C CA . LYS A 1 219 ? 11.766 -16 -17.844 1 98.06 219 LYS A CA 1
ATOM 1660 C C . LYS A 1 219 ? 12.445 -17.359 -17.656 1 98.06 219 LYS A C 1
ATOM 1662 O O . LYS A 1 219 ? 12.367 -18.234 -18.531 1 98.06 219 LYS A O 1
ATOM 1667 N N . ALA A 1 220 ? 13.102 -17.438 -16.594 1 98.69 220 ALA A N 1
ATOM 1668 C CA . ALA A 1 220 ? 13.781 -18.703 -16.281 1 98.69 220 ALA A CA 1
ATOM 1669 C C . ALA A 1 220 ? 12.781 -19.828 -16.094 1 98.69 220 ALA A C 1
ATOM 1671 O O . ALA A 1 220 ? 13.023 -20.953 -16.547 1 98.69 220 ALA A O 1
ATOM 1672 N N . ILE A 1 221 ? 11.727 -19.562 -15.461 1 98.81 221 ILE A N 1
ATOM 1673 C CA . ILE A 1 221 ? 10.688 -20.562 -15.242 1 98.81 221 ILE A CA 1
ATOM 1674 C C . ILE A 1 221 ? 10.078 -20.969 -16.578 1 98.81 221 ILE A C 1
ATOM 1676 O O . ILE A 1 221 ? 9.797 -22.156 -16.812 1 98.81 221 ILE A O 1
ATOM 1680 N N . LEU A 1 222 ? 9.852 -20 -17.438 1 98.75 222 LEU A N 1
ATOM 1681 C CA . LEU A 1 222 ? 9.359 -20.328 -18.781 1 98.75 222 LEU A CA 1
ATOM 1682 C C . LEU A 1 222 ? 10.328 -21.25 -19.5 1 98.75 222 LEU A C 1
ATOM 1684 O O . LEU A 1 222 ? 9.906 -22.203 -20.156 1 98.75 222 LEU A O 1
ATOM 1688 N N . ASP A 1 223 ? 11.562 -20.938 -19.391 1 98.75 223 ASP A N 1
ATOM 1689 C CA . ASP A 1 223 ? 12.578 -21.797 -20.016 1 98.75 223 ASP A CA 1
ATOM 1690 C C . ASP A 1 223 ? 12.492 -23.219 -19.484 1 98.75 223 ASP A C 1
ATOM 1692 O O . ASP A 1 223 ? 12.547 -24.172 -20.266 1 98.75 223 ASP A O 1
ATOM 1696 N N . LEU A 1 224 ? 12.359 -23.359 -18.234 1 98.81 224 LEU A N 1
ATOM 1697 C CA . LEU A 1 224 ? 12.219 -24.688 -17.625 1 98.81 224 LEU A CA 1
ATOM 1698 C C . LEU A 1 224 ? 10.969 -25.391 -18.156 1 98.81 224 LEU A C 1
ATOM 1700 O O . LEU A 1 224 ? 11.031 -26.547 -18.547 1 98.81 224 LEU A O 1
ATOM 1704 N N . ALA A 1 225 ? 9.906 -24.672 -18.172 1 98.75 225 ALA A N 1
ATOM 1705 C CA . ALA A 1 225 ? 8.641 -25.219 -18.641 1 98.75 225 ALA A CA 1
ATOM 1706 C C . ALA A 1 225 ? 8.742 -25.672 -20.094 1 98.75 225 ALA A C 1
ATOM 1708 O O . ALA A 1 225 ? 8.266 -26.75 -20.453 1 98.75 225 ALA A O 1
ATOM 1709 N N . ASP A 1 226 ? 9.383 -24.875 -20.875 1 98.44 226 ASP A N 1
ATOM 1710 C CA . ASP A 1 226 ? 9.547 -25.219 -22.281 1 98.44 226 ASP A CA 1
ATOM 1711 C C . ASP A 1 226 ? 10.383 -26.484 -22.469 1 98.44 226 ASP A C 1
ATOM 1713 O O . ASP A 1 226 ? 10.086 -27.312 -23.312 1 98.44 226 ASP A O 1
ATOM 1717 N N . ARG A 1 227 ? 11.414 -26.578 -21.688 1 98.44 227 ARG A N 1
ATOM 1718 C CA . ARG A 1 227 ? 12.273 -27.766 -21.75 1 98.44 227 ARG A CA 1
ATOM 1719 C C . ARG A 1 227 ? 11.508 -29.016 -21.328 1 98.44 227 ARG A C 1
ATOM 1721 O O . ARG A 1 227 ? 11.602 -30.062 -21.984 1 98.44 227 ARG A O 1
ATOM 1728 N N . LEU A 1 228 ? 10.781 -28.891 -20.297 1 98.5 228 LEU A N 1
ATOM 1729 C CA . LEU A 1 228 ? 9.977 -30 -19.812 1 98.5 228 LEU A CA 1
ATOM 1730 C C . LEU A 1 228 ? 8.922 -30.391 -20.859 1 98.5 228 LEU A C 1
ATOM 1732 O O . LEU A 1 228 ? 8.742 -31.578 -21.141 1 98.5 228 LEU A O 1
ATOM 1736 N N . ASN A 1 229 ? 8.281 -29.359 -21.391 1 98.19 229 ASN A N 1
ATOM 1737 C CA . ASN A 1 229 ? 7.215 -29.625 -22.359 1 98.19 229 ASN A CA 1
ATOM 1738 C C . ASN A 1 229 ? 7.758 -30.266 -23.625 1 98.19 229 ASN A C 1
ATOM 1740 O O . ASN A 1 229 ? 7.117 -31.156 -24.203 1 98.19 229 ASN A O 1
ATOM 1744 N N . SER A 1 230 ? 8.883 -29.797 -24.078 1 97.31 230 SER A N 1
ATOM 1745 C CA . SER A 1 230 ? 9.508 -30.391 -25.266 1 97.31 230 SER A CA 1
ATOM 1746 C C . SER A 1 230 ? 9.789 -31.875 -25.062 1 97.31 230 SER A C 1
ATOM 1748 O O . SER A 1 230 ? 9.539 -32.688 -25.953 1 97.31 230 SER A O 1
ATOM 1750 N N . ALA A 1 231 ? 10.289 -32.219 -23.906 1 97.44 231 ALA A N 1
ATOM 1751 C CA . ALA A 1 231 ? 10.578 -33.625 -23.578 1 97.44 231 ALA A CA 1
ATOM 1752 C C . ALA A 1 231 ? 9.289 -34.438 -23.516 1 97.44 231 ALA A C 1
ATOM 1754 O O . ALA A 1 231 ? 9.242 -35.562 -24 1 97.44 231 ALA A O 1
ATOM 1755 N N . ALA A 1 232 ? 8.273 -33.875 -22.906 1 96.62 232 ALA A N 1
ATOM 1756 C CA . ALA A 1 232 ? 6.988 -34.562 -22.781 1 96.62 232 ALA A CA 1
ATOM 1757 C C . ALA A 1 232 ? 6.359 -34.781 -24.156 1 96.62 232 ALA A C 1
ATOM 1759 O O . ALA A 1 232 ? 5.852 -35.875 -24.438 1 96.62 232 ALA A O 1
ATOM 1760 N N . ASP A 1 233 ? 6.414 -33.781 -24.953 1 95.56 233 ASP A N 1
ATOM 1761 C CA . ASP A 1 233 ? 5.855 -33.875 -26.297 1 95.56 233 ASP A CA 1
ATOM 1762 C C . ASP A 1 233 ? 6.562 -34.938 -27.109 1 95.56 233 ASP A C 1
ATOM 1764 O O . ASP A 1 233 ? 5.914 -35.719 -27.828 1 95.56 233 ASP A O 1
ATOM 1768 N N . GLU A 1 234 ? 7.867 -35 -27.016 1 95.62 234 GLU A N 1
ATOM 1769 C CA . GLU A 1 234 ? 8.664 -36 -27.734 1 95.62 234 GLU A CA 1
ATOM 1770 C C . GLU A 1 234 ? 8.328 -37.406 -27.297 1 95.62 234 GLU A C 1
ATOM 1772 O O . GLU A 1 234 ? 8.148 -38.312 -28.125 1 95.62 234 GLU A O 1
ATOM 1777 N N . GLU A 1 235 ? 8.188 -37.562 -25.969 1 95.19 235 GLU A N 1
ATOM 1778 C CA . GLU A 1 235 ? 7.898 -38.906 -25.438 1 95.19 235 GLU A CA 1
ATOM 1779 C C . GLU A 1 235 ? 6.484 -39.344 -25.797 1 95.19 235 GLU A C 1
ATOM 1781 O O . GLU A 1 235 ? 6.234 -40.531 -26.031 1 95.19 235 GLU A O 1
ATOM 1786 N N . GLN A 1 236 ? 5.609 -38.406 -25.844 1 93.62 236 GLN A N 1
ATOM 1787 C CA . GLN A 1 236 ? 4.246 -38.75 -26.234 1 93.62 236 GLN A CA 1
ATOM 1788 C C . GLN A 1 236 ? 4.18 -39.156 -27.703 1 93.62 236 GLN A C 1
ATOM 1790 O O . GLN A 1 236 ? 3.416 -40.031 -28.078 1 93.62 236 GLN A O 1
ATOM 1795 N N . LYS A 1 237 ? 4.969 -38.531 -28.562 1 93.19 237 LYS A N 1
ATOM 1796 C CA . LYS A 1 237 ? 5.02 -38.844 -29.984 1 93.19 237 LYS A CA 1
ATOM 1797 C C . LYS A 1 237 ? 5.625 -40.219 -30.219 1 93.19 237 LYS A C 1
ATOM 1799 O O . LYS A 1 237 ? 5.168 -40.969 -31.078 1 93.19 237 LYS A O 1
ATOM 1804 N N . ILE A 1 238 ? 6.555 -40.562 -29.328 1 93.88 238 ILE A N 1
ATOM 1805 C CA . ILE A 1 238 ? 7.289 -41.812 -29.5 1 93.88 238 ILE A CA 1
ATOM 1806 C C . ILE A 1 238 ? 6.5 -42.969 -28.875 1 93.88 238 ILE A C 1
ATOM 1808 O O . ILE A 1 238 ? 6.348 -44.031 -29.484 1 93.88 238 ILE A O 1
ATOM 1812 N N . ASN A 1 239 ? 5.969 -42.781 -27.703 1 92.56 239 ASN A N 1
ATOM 1813 C CA . ASN A 1 239 ? 5.445 -43.875 -26.922 1 92.56 239 ASN A CA 1
ATOM 1814 C C . ASN A 1 239 ? 3.926 -43.812 -26.797 1 92.56 239 ASN A C 1
ATOM 1816 O O . ASN A 1 239 ? 3.301 -44.75 -26.266 1 92.56 239 ASN A O 1
ATOM 1820 N N . GLY A 1 240 ? 3.344 -42.781 -27.344 1 89.5 240 GLY A N 1
ATOM 1821 C CA . GLY A 1 240 ? 1.9 -42.625 -27.266 1 89.5 240 GLY A CA 1
ATOM 1822 C C . GLY A 1 240 ? 1.442 -41.969 -25.969 1 89.5 240 GLY A C 1
ATOM 1823 O O . GLY A 1 240 ? 2.154 -42.031 -24.953 1 89.5 240 GLY A O 1
ATOM 1824 N N . ALA A 1 241 ? 0.249 -41.562 -25.906 1 86.38 241 ALA A N 1
ATOM 1825 C CA . ALA A 1 241 ? -0.281 -40.781 -24.797 1 86.38 241 ALA A CA 1
ATOM 1826 C C . ALA A 1 241 ? -0.932 -41.656 -23.75 1 86.38 241 ALA A C 1
ATOM 1828 O O . ALA A 1 241 ? -1.258 -41.219 -22.656 1 86.38 241 ALA A O 1
ATOM 1829 N N . ASN A 1 242 ? -1.08 -42.906 -24.047 1 87.44 242 ASN A N 1
ATOM 1830 C CA . ASN A 1 242 ? -1.812 -43.812 -23.156 1 87.44 242 ASN A CA 1
ATOM 1831 C C . ASN A 1 242 ? -1.131 -43.906 -21.797 1 87.44 242 ASN A C 1
ATOM 1833 O O . ASN A 1 242 ? 0.08 -44.125 -21.719 1 87.44 242 ASN A O 1
ATOM 1837 N N . GLY A 1 243 ? -1.917 -43.75 -20.688 1 86.25 243 GLY A N 1
ATOM 1838 C CA . GLY A 1 243 ? -1.448 -43.938 -19.328 1 86.25 243 GLY A CA 1
ATOM 1839 C C . GLY A 1 243 ? -0.642 -42.781 -18.781 1 86.25 243 GLY A C 1
ATOM 1840 O O . GLY A 1 243 ? 0.053 -42.906 -17.781 1 86.25 243 GLY A O 1
ATOM 1841 N N . TRP A 1 244 ? -0.564 -41.688 -19.453 1 87.88 244 TRP A N 1
ATOM 1842 C CA . TRP A 1 244 ? 0.213 -40.5 -19.031 1 87.88 244 TRP A CA 1
ATOM 1843 C C . TRP A 1 244 ? -0.2 -40.062 -17.641 1 87.88 244 TRP A C 1
ATOM 1845 O O . TRP A 1 244 ? 0.65 -39.844 -16.766 1 87.88 244 TRP A O 1
ATOM 1855 N N . ASP A 1 245 ? -1.497 -40.031 -17.359 1 82.44 245 ASP A N 1
ATOM 1856 C CA . ASP A 1 245 ? -2.018 -39.469 -16.125 1 82.44 245 ASP A CA 1
ATOM 1857 C C . ASP A 1 245 ? -1.852 -40.438 -14.961 1 82.44 245 ASP A C 1
ATOM 1859 O O . ASP A 1 245 ? -1.819 -40.031 -13.797 1 82.44 245 ASP A O 1
ATOM 1863 N N . GLN A 1 246 ? -1.751 -41.688 -15.234 1 79.5 246 GLN A N 1
ATOM 1864 C CA . GLN A 1 246 ? -1.668 -42.719 -14.203 1 79.5 246 GLN A CA 1
ATOM 1865 C C . GLN A 1 246 ? -0.221 -43.125 -13.961 1 79.5 246 GLN A C 1
ATOM 1867 O O . GLN A 1 246 ? 0.043 -44.031 -13.172 1 79.5 246 GLN A O 1
ATOM 1872 N N . ALA A 1 247 ? 0.711 -42.5 -14.531 1 76.69 247 ALA A N 1
ATOM 1873 C CA . ALA A 1 247 ? 2.143 -42.75 -14.391 1 76.69 247 ALA A CA 1
ATOM 1874 C C . ALA A 1 247 ? 2.484 -44.188 -14.773 1 76.69 247 ALA A C 1
ATOM 1876 O O . ALA A 1 247 ? 3.445 -44.75 -14.266 1 76.69 247 ALA A O 1
ATOM 1877 N N . THR A 1 248 ? 1.661 -44.781 -15.5 1 81.81 248 THR A N 1
ATOM 1878 C CA . THR A 1 248 ? 1.914 -46.156 -15.914 1 81.81 248 THR A CA 1
ATOM 1879 C C . THR A 1 248 ? 2.305 -46.219 -17.391 1 81.81 248 THR A C 1
ATOM 1881 O O . THR A 1 248 ? 2.844 -47.219 -17.859 1 81.81 248 THR A O 1
ATOM 1884 N N . GLY A 1 249 ? 2.133 -45.188 -18.031 1 88.88 249 GLY A N 1
ATOM 1885 C CA . GLY A 1 249 ? 2.445 -45.156 -19.453 1 88.88 249 GLY A CA 1
ATOM 1886 C C . GLY A 1 249 ? 3.93 -45.031 -19.734 1 88.88 249 GLY A C 1
ATOM 1887 O O . GLY A 1 249 ? 4.668 -44.406 -18.969 1 88.88 249 GLY A O 1
ATOM 1888 N N . GLU A 1 250 ? 4.309 -45.594 -20.812 1 92.38 250 GLU A N 1
ATOM 1889 C CA . GLU A 1 250 ? 5.715 -45.594 -21.203 1 92.38 250 GLU A CA 1
ATOM 1890 C C . GLU A 1 250 ? 6.211 -44.156 -21.438 1 92.38 250 GLU A C 1
ATOM 1892 O O . GLU A 1 250 ? 7.32 -43.812 -21.031 1 92.38 250 GLU A O 1
ATOM 1897 N N . ALA A 1 251 ? 5.414 -43.375 -22.062 1 93.5 251 ALA A N 1
ATOM 1898 C CA . ALA A 1 251 ? 5.793 -42 -22.359 1 93.5 251 ALA A CA 1
ATOM 1899 C C . ALA A 1 251 ? 6.059 -41.25 -21.062 1 93.5 251 ALA A C 1
ATOM 1901 O O . ALA A 1 251 ? 7.039 -40.5 -20.969 1 93.5 251 ALA A O 1
ATOM 1902 N N . ARG A 1 252 ? 5.227 -41.406 -20.109 1 93.81 252 ARG A N 1
ATOM 1903 C CA . ARG A 1 252 ? 5.375 -40.719 -18.844 1 93.81 252 ARG A CA 1
ATOM 1904 C C . ARG A 1 252 ? 6.621 -41.188 -18.094 1 93.81 252 ARG A C 1
ATOM 1906 O O . ARG A 1 252 ? 7.363 -40.375 -17.531 1 93.81 252 ARG A O 1
ATOM 1913 N N . ARG A 1 253 ? 6.824 -42.469 -18.078 1 93.62 253 ARG A N 1
ATOM 1914 C CA . ARG A 1 253 ? 7.996 -43.031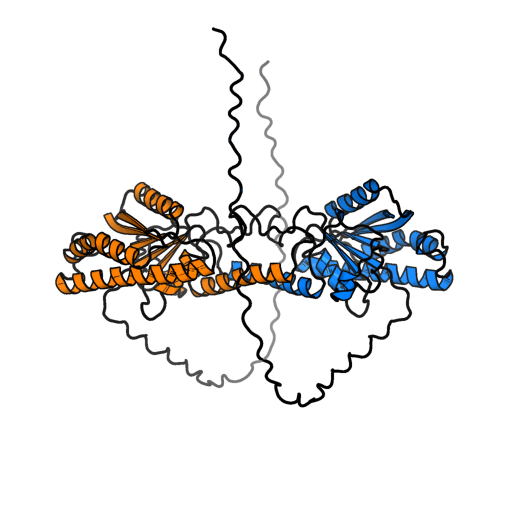 -17.422 1 93.62 253 ARG A CA 1
ATOM 1915 C C . ARG A 1 253 ? 9.281 -42.5 -18.031 1 93.62 253 ARG A C 1
ATOM 1917 O O . ARG A 1 253 ? 10.203 -42.125 -17.297 1 93.62 253 ARG A O 1
ATOM 1924 N N . CYS A 1 254 ? 9.305 -42.469 -19.312 1 94.94 254 CYS A N 1
ATOM 1925 C CA . CYS A 1 254 ? 10.484 -42 -20.016 1 94.94 254 CYS A CA 1
ATOM 1926 C C . CYS A 1 254 ? 10.703 -40.5 -19.75 1 94.94 254 CYS A C 1
ATOM 1928 O O . CYS A 1 254 ? 11.836 -40.062 -19.547 1 94.94 254 CYS A O 1
ATOM 1930 N N . PHE A 1 255 ? 9.648 -39.781 -19.75 1 96.69 255 PHE A N 1
ATOM 1931 C CA . PHE A 1 255 ? 9.719 -38.375 -19.438 1 96.69 255 PHE A CA 1
ATOM 1932 C C . PHE A 1 255 ? 10.266 -38.156 -18.016 1 96.69 255 PHE A C 1
ATOM 1934 O O . PHE A 1 255 ? 11.188 -37.375 -17.812 1 96.69 255 PHE A O 1
ATOM 1941 N N . ASP A 1 256 ? 9.68 -38.844 -17.062 1 95.94 256 ASP A N 1
ATOM 1942 C CA . ASP A 1 256 ? 10.07 -38.688 -15.664 1 95.94 256 ASP A CA 1
ATOM 1943 C C . ASP A 1 256 ? 11.562 -38.969 -15.484 1 95.94 256 ASP A C 1
ATOM 1945 O O . ASP A 1 256 ? 12.219 -38.281 -14.688 1 95.94 256 ASP A O 1
ATOM 1949 N N . GLU A 1 257 ? 12.047 -39.875 -16.203 1 95.5 257 GLU A N 1
ATOM 1950 C CA . GLU A 1 257 ? 13.453 -40.25 -16.109 1 95.5 257 GLU A CA 1
ATOM 1951 C C . GLU A 1 257 ? 14.359 -39.125 -16.625 1 95.5 257 GLU A C 1
ATOM 1953 O O . GLU A 1 257 ? 15.5 -39 -16.172 1 95.5 257 GLU A O 1
ATOM 1958 N N . LYS A 1 258 ? 13.867 -38.344 -17.453 1 97.62 258 LYS A N 1
ATOM 1959 C CA . LYS A 1 258 ? 14.664 -37.312 -18.094 1 97.62 258 LYS A CA 1
ATOM 1960 C C . LYS A 1 258 ? 14.664 -36.031 -17.25 1 97.62 258 LYS A C 1
ATOM 1962 O O . LYS A 1 258 ? 15.5 -35.156 -17.469 1 97.62 258 LYS A O 1
ATOM 1967 N N . VAL A 1 259 ? 13.766 -35.875 -16.359 1 98.19 259 VAL A N 1
ATOM 1968 C CA . VAL A 1 259 ? 13.484 -34.625 -15.672 1 98.19 259 VAL A CA 1
ATOM 1969 C C . VAL A 1 259 ? 14.727 -34.156 -14.922 1 98.19 259 VAL A C 1
ATOM 1971 O O . VAL A 1 259 ? 15.117 -33 -15.008 1 98.19 259 VAL A O 1
ATOM 1974 N N . PRO A 1 260 ? 15.523 -35.031 -14.211 1 97.69 260 PRO A N 1
ATOM 1975 C CA . PRO A 1 260 ? 16.719 -34.562 -13.5 1 97.69 260 PRO A CA 1
ATOM 1976 C C . PRO A 1 260 ? 17.766 -34 -14.445 1 97.69 260 PRO A C 1
ATOM 1978 O O . PRO A 1 260 ? 18.406 -33 -14.117 1 97.69 260 PRO A O 1
ATOM 1981 N N . GLU A 1 261 ? 17.906 -34.625 -15.555 1 98.06 261 GLU A N 1
ATOM 1982 C CA . GLU A 1 261 ? 18.875 -34.125 -16.531 1 98.06 261 GLU A CA 1
ATOM 1983 C C . GLU A 1 261 ? 18.453 -32.781 -17.109 1 98.06 261 GLU A C 1
ATOM 1985 O O . GLU A 1 261 ? 19.281 -31.906 -17.344 1 98.06 261 GLU A O 1
ATOM 1990 N N . ILE A 1 262 ? 17.172 -32.656 -17.391 1 98.5 262 ILE A N 1
ATOM 1991 C CA . ILE A 1 262 ? 16.625 -31.422 -17.906 1 98.5 262 ILE A CA 1
ATOM 1992 C C . ILE A 1 262 ? 16.875 -30.297 -16.906 1 98.5 262 ILE A C 1
ATOM 1994 O O . ILE A 1 262 ? 17.312 -29.203 -17.281 1 98.5 262 ILE A O 1
ATOM 1998 N N . LEU A 1 263 ? 16.688 -30.562 -15.656 1 98.5 263 LEU A N 1
ATOM 1999 C CA . LEU A 1 263 ? 16.891 -29.578 -14.609 1 98.5 263 LEU A CA 1
ATOM 2000 C C . LEU A 1 263 ? 18.375 -29.203 -14.508 1 98.5 263 LEU A C 1
ATOM 2002 O O . LEU A 1 263 ? 18.703 -28.031 -14.305 1 98.5 263 LEU A O 1
ATOM 2006 N N . ALA A 1 264 ? 19.234 -30.172 -14.609 1 98.06 264 ALA A N 1
ATOM 2007 C CA . ALA A 1 264 ? 20.672 -29.922 -14.539 1 98.06 264 ALA A CA 1
ATOM 2008 C C . ALA A 1 264 ? 21.109 -28.969 -15.648 1 98.06 264 ALA A C 1
ATOM 2010 O O . ALA A 1 264 ? 21.875 -28.031 -15.406 1 98.06 264 ALA A O 1
ATOM 2011 N N . LYS A 1 265 ? 20.641 -29.234 -16.812 1 98.31 265 LYS A N 1
ATOM 2012 C CA . LYS A 1 265 ? 20.984 -28.375 -17.953 1 98.31 265 LYS A CA 1
ATOM 2013 C C . LYS A 1 265 ? 20.422 -26.969 -17.766 1 98.31 265 LYS A C 1
ATOM 2015 O O . LYS A 1 265 ? 21.078 -25.969 -18.094 1 98.31 265 LYS A O 1
ATOM 2020 N N . TRP A 1 266 ? 19.203 -26.938 -17.344 1 98.56 266 TRP A N 1
ATOM 2021 C CA . TRP A 1 266 ? 18.578 -25.656 -17.047 1 98.56 266 TRP A CA 1
ATOM 2022 C C . TRP A 1 266 ? 19.391 -24.875 -16.031 1 98.56 266 TRP A C 1
ATOM 2024 O O . TRP A 1 266 ? 19.609 -23.672 -16.203 1 98.56 266 TRP A O 1
ATOM 2034 N N . GLN A 1 267 ? 19.906 -25.531 -14.945 1 98.25 267 GLN A N 1
ATOM 2035 C CA . GLN A 1 267 ? 20.672 -24.891 -13.883 1 98.25 267 GLN A CA 1
ATOM 2036 C C . GLN A 1 267 ? 21.984 -24.344 -14.414 1 98.25 267 GLN A C 1
ATOM 2038 O O . GLN A 1 267 ? 22.484 -23.312 -13.938 1 98.25 267 GLN A O 1
ATOM 2043 N N . GLU A 1 268 ? 22.547 -25 -15.391 1 98 268 GLU A N 1
ATOM 2044 C CA . GLU A 1 268 ? 23.766 -24.516 -16.016 1 98 268 GLU A CA 1
ATOM 2045 C C . GLU A 1 268 ? 23.516 -23.172 -16.719 1 98 268 GLU A C 1
ATOM 2047 O O . GLU A 1 268 ? 24.391 -22.297 -16.672 1 98 268 GLU A O 1
ATOM 2052 N N . LYS A 1 269 ? 22.406 -23.094 -17.25 1 97.69 269 LYS A N 1
ATOM 2053 C CA . LYS A 1 269 ? 22.062 -21.859 -17.953 1 97.69 269 LYS A CA 1
ATOM 2054 C C . LYS A 1 269 ? 21.672 -20.75 -16.984 1 97.69 269 LYS A C 1
ATOM 2056 O O . LYS A 1 269 ? 21.922 -19.562 -17.266 1 97.69 269 LYS A O 1
ATOM 2061 N N . TRP A 1 270 ? 21 -21.125 -15.953 1 97.75 270 TRP A N 1
ATOM 2062 C CA . TRP A 1 270 ? 20.547 -20.172 -14.953 1 97.75 270 TRP A CA 1
ATOM 2063 C C . TRP A 1 270 ? 21.219 -20.422 -13.609 1 97.75 270 TRP A C 1
ATOM 2065 O O . TRP A 1 270 ? 20.562 -20.75 -12.625 1 97.75 270 TRP A O 1
ATOM 2075 N N . PRO A 1 271 ? 22.5 -20.078 -13.469 1 96.44 271 PRO A N 1
ATOM 2076 C CA . PRO A 1 271 ? 23.266 -20.438 -12.281 1 96.44 271 PRO A CA 1
ATOM 2077 C C . PRO A 1 271 ? 22.906 -19.609 -11.062 1 96.44 271 PRO A C 1
ATOM 2079 O O . PRO A 1 271 ? 23.156 -20.016 -9.93 1 96.44 271 PRO A O 1
ATOM 2082 N N . ASN A 1 272 ? 22.281 -18.438 -11.227 1 96.06 272 ASN A N 1
ATOM 2083 C CA . ASN A 1 272 ? 21.984 -17.547 -10.109 1 96.06 272 ASN A CA 1
ATOM 2084 C C . ASN A 1 272 ? 20.625 -17.828 -9.5 1 96.06 272 ASN A C 1
ATOM 2086 O O . ASN A 1 272 ? 20.188 -17.125 -8.57 1 96.06 272 ASN A O 1
ATOM 2090 N N . LEU A 1 273 ? 19.953 -18.859 -10.016 1 97.5 273 LEU A N 1
ATOM 2091 C CA . LEU A 1 273 ? 18.641 -19.266 -9.508 1 97.5 273 LEU A CA 1
ATOM 2092 C C . LEU A 1 273 ? 18.672 -20.719 -9.055 1 97.5 273 LEU A C 1
ATOM 2094 O O . LEU A 1 273 ? 18.234 -21.609 -9.789 1 97.5 273 LEU A O 1
ATOM 2098 N N . PRO A 1 274 ? 19.109 -20.875 -7.879 1 97.06 274 PRO A N 1
ATOM 2099 C CA . PRO A 1 274 ? 19.219 -22.266 -7.406 1 97.06 274 PRO A CA 1
ATOM 2100 C C . PRO A 1 274 ? 17.891 -23.016 -7.516 1 97.06 274 PRO A C 1
ATOM 2102 O O . PRO A 1 274 ? 16.828 -22.469 -7.203 1 97.06 274 PRO A O 1
ATOM 2105 N N . ALA A 1 275 ? 18.031 -24.297 -7.914 1 97.88 275 ALA A N 1
ATOM 2106 C CA . ALA A 1 275 ? 16.828 -25.094 -8.133 1 97.88 275 ALA A CA 1
ATOM 2107 C C . ALA A 1 275 ? 16.828 -26.344 -7.273 1 97.88 275 ALA A C 1
ATOM 2109 O O . ALA A 1 275 ? 17.891 -26.875 -6.945 1 97.88 275 ALA A O 1
ATOM 2110 N N . LEU A 1 276 ? 15.656 -26.75 -6.773 1 98.12 276 LEU A N 1
ATOM 2111 C CA . LEU A 1 276 ? 15.383 -28.031 -6.125 1 98.12 276 LEU A CA 1
ATOM 2112 C C . LEU A 1 276 ? 14.297 -28.797 -6.871 1 98.12 276 LEU A C 1
ATOM 2114 O O . LEU A 1 276 ? 13.516 -28.203 -7.621 1 98.12 276 LEU A O 1
ATOM 2118 N N . TRP A 1 277 ? 14.32 -30.109 -6.66 1 98.44 277 TRP A N 1
ATOM 2119 C CA . TRP A 1 277 ? 13.312 -30.938 -7.336 1 98.44 277 TRP A CA 1
ATOM 2120 C C . TRP A 1 277 ? 12.992 -32.188 -6.52 1 98.44 277 TRP A C 1
ATOM 2122 O O . TRP A 1 277 ? 13.867 -32.75 -5.871 1 98.44 277 TRP A O 1
ATOM 2132 N N . THR A 1 278 ? 11.758 -32.562 -6.539 1 98.25 278 THR A N 1
ATOM 2133 C CA . THR A 1 278 ? 11.312 -33.844 -6.035 1 98.25 278 THR A CA 1
ATOM 2134 C C . THR A 1 278 ? 10.086 -34.344 -6.809 1 98.25 278 THR A C 1
ATOM 2136 O O . THR A 1 278 ? 9.398 -33.531 -7.449 1 98.25 278 THR A O 1
ATOM 2139 N N . LEU A 1 279 ? 9.961 -35.656 -6.941 1 96.5 279 LEU A N 1
ATOM 2140 C CA . LEU A 1 279 ? 8.727 -36.219 -7.445 1 96.5 279 LEU A CA 1
ATOM 2141 C C . LEU A 1 279 ? 7.734 -36.469 -6.309 1 96.5 279 LEU A C 1
ATOM 2143 O O . LEU A 1 279 ? 8.086 -37.062 -5.285 1 96.5 279 LEU A O 1
ATOM 2147 N N . SER A 1 280 ? 6.535 -35.844 -6.426 1 96.5 280 SER A N 1
ATOM 2148 C CA . SER A 1 280 ? 5.473 -36.031 -5.445 1 96.5 280 SER A CA 1
ATOM 2149 C C . SER A 1 280 ? 4.215 -36.625 -6.09 1 96.5 280 SER A C 1
ATOM 2151 O O . SER A 1 280 ? 4.25 -37.062 -7.238 1 96.5 280 SER A O 1
ATOM 2153 N N . TRP A 1 281 ? 3.127 -36.781 -5.242 1 94.62 281 TRP A N 1
ATOM 2154 C CA . TRP A 1 281 ? 1.905 -37.406 -5.727 1 94.62 281 TRP A CA 1
ATOM 2155 C C . TRP A 1 281 ? 0.671 -36.656 -5.219 1 94.62 281 TRP A C 1
ATOM 2157 O O . TRP A 1 281 ? 0.652 -36.188 -4.078 1 94.62 281 TRP A O 1
ATOM 2167 N N . PHE A 1 282 ? -0.292 -36.594 -6.082 1 95.38 282 PHE A N 1
ATOM 2168 C CA . PHE A 1 282 ? -1.606 -36.125 -5.668 1 95.38 282 PHE A CA 1
ATOM 2169 C C . PHE A 1 282 ? -2.416 -37.25 -5.043 1 95.38 282 PHE A C 1
ATOM 2171 O O . PHE A 1 282 ? -2.322 -38.406 -5.477 1 95.38 282 PHE A O 1
ATOM 2178 N N . MET B 1 1 ? 44.406 -20.172 42.969 1 21.98 1 MET B N 1
ATOM 2179 C CA . MET B 1 1 ? 43.188 -19.984 42.188 1 21.98 1 MET B CA 1
ATOM 2180 C C . MET B 1 1 ? 43.312 -18.797 41.25 1 21.98 1 MET B C 1
ATOM 2182 O O . MET B 1 1 ? 42.312 -18.344 40.688 1 21.98 1 MET B O 1
ATOM 2186 N N . SER B 1 2 ? 44.406 -18.031 41.281 1 26.2 2 SER B N 1
ATOM 2187 C CA . SER B 1 2 ? 44.625 -16.672 40.812 1 26.2 2 SER B CA 1
ATOM 2188 C C . SER B 1 2 ? 44.75 -16.625 39.281 1 26.2 2 SER B C 1
ATOM 2190 O O . SER B 1 2 ? 45.75 -17.094 38.719 1 26.2 2 SER B O 1
ATOM 2192 N N . THR B 1 3 ? 43.5 -16.75 38.5 1 23.72 3 THR B N 1
ATOM 2193 C CA . THR B 1 3 ? 43.219 -16.969 37.094 1 23.72 3 THR B CA 1
ATOM 2194 C C . THR B 1 3 ? 43.812 -15.844 36.219 1 23.72 3 THR B C 1
ATOM 2196 O O . THR B 1 3 ? 43.75 -14.672 36.625 1 23.72 3 THR B O 1
ATOM 2199 N N . ASP B 1 4 ? 44.562 -16.141 35.125 1 26.25 4 ASP B N 1
ATOM 2200 C CA . ASP B 1 4 ? 45.594 -15.641 34.219 1 26.25 4 ASP B CA 1
ATOM 2201 C C . ASP B 1 4 ? 44.969 -14.672 33.188 1 26.25 4 ASP B C 1
ATOM 2203 O O . ASP B 1 4 ? 44.094 -15.039 32.438 1 26.25 4 ASP B O 1
ATOM 2207 N N . PRO B 1 5 ? 44.969 -13.367 33.344 1 22.53 5 PRO B N 1
ATOM 2208 C CA . PRO B 1 5 ? 44.344 -12.195 32.719 1 22.53 5 PRO B CA 1
ATOM 2209 C C . PRO B 1 5 ? 44.531 -12.164 31.203 1 22.53 5 PRO B C 1
ATOM 2211 O O . PRO B 1 5 ? 43.562 -11.93 30.469 1 22.53 5 PRO B O 1
ATOM 2214 N N . ARG B 1 6 ? 45.719 -11.742 30.547 1 23.8 6 ARG B N 1
ATOM 2215 C CA . ARG B 1 6 ? 46 -10.641 29.625 1 23.8 6 ARG B CA 1
ATOM 2216 C C . ARG B 1 6 ? 46.062 -11.141 28.188 1 23.8 6 ARG B C 1
ATOM 2218 O O . ARG B 1 6 ? 46.969 -10.758 27.422 1 23.8 6 ARG B O 1
ATOM 2225 N N . LEU B 1 7 ? 45.625 -12.359 27.719 1 21.81 7 LEU B N 1
ATOM 2226 C CA . LEU B 1 7 ? 46 -12.742 26.375 1 21.81 7 LEU B CA 1
ATOM 2227 C C . LEU B 1 7 ? 45.375 -11.82 25.328 1 21.81 7 LEU B C 1
ATOM 2229 O O . LEU B 1 7 ? 44.156 -11.773 25.203 1 21.81 7 LEU B O 1
ATOM 2233 N N . ALA B 1 8 ? 46.062 -10.797 24.797 1 22.33 8 ALA B N 1
ATOM 2234 C CA . ALA B 1 8 ? 46 -9.664 23.875 1 22.33 8 ALA B CA 1
ATOM 2235 C C . ALA B 1 8 ? 45.75 -10.141 22.438 1 22.33 8 ALA B C 1
ATOM 2237 O O . ALA B 1 8 ? 46.688 -10.672 21.812 1 22.33 8 ALA B O 1
ATOM 2238 N N . ARG B 1 9 ? 44.656 -10.805 22.016 1 18.47 9 ARG B N 1
ATOM 2239 C CA . ARG B 1 9 ? 44.469 -11.367 20.672 1 18.47 9 ARG B CA 1
ATOM 2240 C C . ARG B 1 9 ? 44.531 -10.281 19.609 1 18.47 9 ARG B C 1
ATOM 2242 O O . ARG B 1 9 ? 43.656 -9.414 19.562 1 18.47 9 ARG B O 1
ATOM 2249 N N . ALA B 1 10 ? 45.656 -9.875 19.125 1 23.88 10 ALA B N 1
ATOM 2250 C CA . ALA B 1 10 ? 45.969 -8.891 18.094 1 23.88 10 ALA B CA 1
ATOM 2251 C C . ALA B 1 10 ? 45.25 -9.227 16.781 1 23.88 10 ALA B C 1
ATOM 2253 O O . ALA B 1 10 ? 45.531 -10.25 16.156 1 23.88 10 ALA B O 1
ATOM 2254 N N . MET B 1 11 ? 43.938 -8.945 16.594 1 20.83 11 MET B N 1
ATOM 2255 C CA . MET B 1 11 ? 43.125 -9.234 15.438 1 20.83 11 MET B CA 1
ATOM 2256 C C . MET B 1 11 ? 43.75 -8.703 14.156 1 20.83 11 MET B C 1
ATOM 2258 O O . MET B 1 11 ? 44.281 -7.59 14.133 1 20.83 11 MET B O 1
ATOM 2262 N N . THR B 1 12 ? 44.094 -9.516 13.18 1 20.09 12 THR B N 1
ATOM 2263 C CA . THR B 1 12 ? 44.719 -9.523 11.867 1 20.09 12 THR B CA 1
ATOM 2264 C C . THR B 1 12 ? 44.031 -8.555 10.922 1 20.09 12 THR B C 1
ATOM 2266 O O . THR B 1 12 ? 42.781 -8.602 10.789 1 20.09 12 THR B O 1
ATOM 2269 N N . ALA B 1 13 ? 44.562 -7.48 10.523 1 25.69 13 ALA B N 1
ATOM 2270 C CA . ALA B 1 13 ? 44.375 -6.309 9.68 1 25.69 13 ALA B CA 1
ATOM 2271 C C . ALA B 1 13 ? 44.062 -6.715 8.242 1 25.69 13 ALA B C 1
ATOM 2273 O O . ALA B 1 13 ? 44.875 -7.359 7.586 1 25.69 13 ALA B O 1
ATOM 2274 N N . ASN B 1 14 ? 42.781 -7.188 7.984 1 23.03 14 ASN B N 1
ATOM 2275 C CA . ASN B 1 14 ? 42.469 -7.617 6.625 1 23.03 14 ASN B CA 1
ATOM 2276 C C . ASN B 1 14 ? 42.969 -6.625 5.586 1 23.03 14 ASN B C 1
ATOM 2278 O O . ASN B 1 14 ? 43.062 -5.43 5.863 1 23.03 14 ASN B O 1
ATOM 2282 N N . PRO B 1 15 ? 43.312 -7.059 4.457 1 27.34 15 PRO B N 1
ATOM 2283 C CA . PRO B 1 15 ? 44.094 -6.605 3.303 1 27.34 15 PRO B CA 1
ATOM 2284 C C . PRO B 1 15 ? 43.438 -5.465 2.545 1 27.34 15 PRO B C 1
ATOM 2286 O O . PRO B 1 15 ? 42.219 -5.527 2.268 1 27.34 15 PRO B O 1
ATOM 2289 N N . PRO B 1 16 ? 43.781 -4.207 2.713 1 28.56 16 PRO B N 1
ATOM 2290 C CA . PRO B 1 16 ? 43 -3.102 2.15 1 28.56 16 PRO B CA 1
ATOM 2291 C C . PRO B 1 16 ? 42.75 -3.244 0.647 1 28.56 16 PRO B C 1
ATOM 2293 O O . PRO B 1 16 ? 43.688 -3.609 -0.087 1 28.56 16 PRO B O 1
ATOM 2296 N N . PRO B 1 17 ? 41.594 -3.717 0.259 1 30.27 17 PRO B N 1
ATOM 2297 C CA . PRO B 1 17 ? 41.438 -4.094 -1.146 1 30.27 17 PRO B CA 1
ATOM 2298 C C . PRO B 1 17 ? 41.969 -3.043 -2.107 1 30.27 17 PRO B C 1
ATOM 2300 O O . PRO B 1 17 ? 42.062 -1.862 -1.761 1 30.27 17 PRO B O 1
ATOM 2303 N N . PRO B 1 18 ? 42.812 -3.521 -2.955 1 29 18 PRO B N 1
ATOM 2304 C CA . PRO B 1 18 ? 43.625 -2.633 -3.809 1 29 18 PRO B CA 1
ATOM 2305 C C . PRO B 1 18 ? 42.781 -1.569 -4.5 1 29 18 PRO B C 1
ATOM 2307 O O . PRO B 1 18 ? 41.562 -1.757 -4.684 1 29 18 PRO B O 1
ATOM 2310 N N . PRO B 1 19 ? 43.188 -0.398 -4.504 1 29.58 19 PRO B N 1
ATOM 2311 C CA . PRO B 1 19 ? 42.531 0.833 -4.914 1 29.58 19 PRO B CA 1
ATOM 2312 C C . PRO B 1 19 ? 41.938 0.743 -6.324 1 29.58 19 PRO B C 1
ATOM 2314 O O . PRO B 1 19 ? 42.469 0.028 -7.172 1 29.58 19 PRO B O 1
ATOM 2317 N N . PRO B 1 20 ? 40.625 0.766 -6.422 1 30.3 20 PRO B N 1
ATOM 2318 C CA . PRO B 1 20 ? 39.938 0.485 -7.676 1 30.3 20 PRO B CA 1
ATOM 2319 C C . PRO B 1 20 ? 40.531 1.21 -8.867 1 30.3 20 PRO B C 1
ATOM 2321 O O . PRO B 1 20 ? 41.156 2.27 -8.711 1 30.3 20 PRO B O 1
ATOM 2324 N N . PRO B 1 21 ? 40.844 0.396 -9.805 1 29.3 21 PRO B N 1
ATOM 2325 C CA . PRO B 1 21 ? 41.656 0.894 -10.93 1 29.3 21 PRO B CA 1
ATOM 2326 C C . PRO B 1 21 ? 41.094 2.191 -11.516 1 29.3 21 PRO B C 1
ATOM 2328 O O . PRO B 1 21 ? 39.906 2.477 -11.383 1 29.3 21 PRO B O 1
ATOM 2331 N N . PRO B 1 22 ? 41.969 3.08 -11.82 1 28.95 22 PRO B N 1
ATOM 2332 C CA . PRO B 1 22 ? 41.688 4.469 -12.188 1 28.95 22 PRO B CA 1
ATOM 2333 C C . PRO B 1 22 ? 40.719 4.59 -13.336 1 28.95 22 PRO B C 1
ATOM 2335 O O . PRO B 1 22 ? 40.594 3.668 -14.148 1 28.95 22 PRO B O 1
ATOM 2338 N N . PRO B 1 23 ? 39.688 5.336 -13.156 1 28.94 23 PRO B N 1
ATOM 2339 C CA . PRO B 1 23 ? 38.531 5.535 -14.016 1 28.94 23 PRO B CA 1
ATOM 2340 C C . PRO B 1 23 ? 38.906 5.773 -15.477 1 28.94 23 PRO B C 1
ATOM 2342 O O . PRO B 1 23 ? 39.875 6.449 -15.766 1 28.94 23 PRO B O 1
ATOM 2345 N N . PRO B 1 24 ? 38.625 4.762 -16.281 1 24.16 24 PRO B N 1
ATOM 2346 C CA . PRO B 1 24 ? 39.156 4.848 -17.656 1 24.16 24 PRO B CA 1
ATOM 2347 C C . PRO B 1 24 ? 38.875 6.203 -18.312 1 24.16 24 PRO B C 1
ATOM 2349 O O . PRO B 1 24 ? 37.938 6.902 -17.922 1 24.16 24 PRO B O 1
ATOM 2352 N N . GLN B 1 25 ? 39.812 6.641 -19.016 1 23.73 25 GLN B N 1
ATOM 2353 C CA . GLN B 1 25 ? 40.031 7.918 -19.688 1 23.73 25 GLN B CA 1
ATOM 2354 C C . GLN B 1 25 ? 39.031 8.125 -20.812 1 23.73 25 GLN B C 1
ATOM 2356 O O . GLN B 1 25 ? 38.969 7.344 -21.75 1 23.73 25 GLN B O 1
ATOM 2361 N N . GLU B 1 26 ? 37.812 8.492 -20.422 1 21.97 26 GLU B N 1
ATOM 2362 C CA . GLU B 1 26 ? 36.844 8.602 -21.5 1 21.97 26 GLU B CA 1
ATOM 2363 C C . GLU B 1 26 ? 37.375 9.43 -22.656 1 21.97 26 GLU B C 1
ATOM 2365 O O . GLU B 1 26 ? 38 10.461 -22.453 1 21.97 26 GLU B O 1
ATOM 2370 N N . PRO B 1 27 ? 37.344 8.789 -23.812 1 21.66 27 PRO B N 1
ATOM 2371 C CA . PRO B 1 27 ? 37.875 9.289 -25.078 1 21.66 27 PRO B CA 1
ATOM 2372 C C . PRO B 1 27 ? 37.344 10.656 -25.453 1 21.66 27 PRO B C 1
ATOM 2374 O O . PRO B 1 27 ? 36.281 11.07 -24.953 1 21.66 27 PRO B O 1
ATOM 2377 N N . SER B 1 28 ? 37.938 11.32 -26.438 1 21.36 28 SER B N 1
ATOM 2378 C CA . SER B 1 28 ? 38.188 12.68 -26.906 1 21.36 28 SER B CA 1
ATOM 2379 C C . SER B 1 28 ? 37.031 13.211 -27.719 1 21.36 28 SER B C 1
ATOM 2381 O O . SER B 1 28 ? 36.844 14.43 -27.859 1 21.36 28 SER B O 1
ATOM 2383 N N . SER B 1 29 ? 36.219 12.375 -28.438 1 19.31 29 SER B N 1
ATOM 2384 C CA . SER B 1 29 ? 36.188 12.906 -29.797 1 19.31 29 SER B CA 1
ATOM 2385 C C . SER B 1 29 ? 35.375 14.195 -29.859 1 19.31 29 SER B C 1
ATOM 2387 O O . SER B 1 29 ? 35.875 15.227 -30.328 1 19.31 29 SER B O 1
ATOM 2389 N N . SER B 1 30 ? 34.125 14.156 -30.688 1 21 30 SER B N 1
ATOM 2390 C CA . SER B 1 30 ? 33.875 14.781 -31.984 1 21 30 SER B CA 1
ATOM 2391 C C . SER B 1 30 ? 33.25 16.172 -31.828 1 21 30 SER B C 1
ATOM 2393 O O . SER B 1 30 ? 32.844 16.547 -30.719 1 21 30 SER B O 1
ATOM 2395 N N . THR B 1 31 ? 32.375 16.516 -32.969 1 22.06 31 THR B N 1
ATOM 2396 C CA . THR B 1 31 ? 32.188 17.641 -33.906 1 22.06 31 THR B CA 1
ATOM 2397 C C . THR B 1 31 ? 31.25 18.688 -33.281 1 22.06 31 THR B C 1
ATOM 2399 O O . THR B 1 31 ? 30.359 18.359 -32.5 1 22.06 31 THR B O 1
ATOM 2402 N N . PRO B 1 32 ? 31.344 19.938 -33.906 1 23.09 32 PRO B N 1
ATOM 2403 C CA . PRO B 1 32 ? 31 21.297 -33.469 1 23.09 32 PRO B CA 1
ATOM 2404 C C . PRO B 1 32 ? 29.484 21.547 -33.5 1 23.09 32 PRO B C 1
ATOM 2406 O O . PRO B 1 32 ? 29.047 22.672 -33.25 1 23.09 32 PRO B O 1
ATOM 2409 N N . PRO B 1 33 ? 28.594 20.578 -33.375 1 21.7 33 PRO B N 1
ATOM 2410 C CA . PRO B 1 33 ? 27.469 21.094 -34.156 1 21.7 33 PRO B CA 1
ATOM 2411 C C . PRO B 1 33 ? 27.094 22.531 -33.781 1 21.7 33 PRO B C 1
ATOM 2413 O O . PRO B 1 33 ? 27.438 23 -32.719 1 21.7 33 PRO B O 1
ATOM 2416 N N . ALA B 1 34 ? 26.203 23.109 -34.875 1 21.61 34 ALA B N 1
ATOM 2417 C CA . ALA B 1 34 ? 25.734 24.406 -35.344 1 21.61 34 ALA B CA 1
ATOM 2418 C C . ALA B 1 34 ? 24.891 25.109 -34.281 1 21.61 34 ALA B C 1
ATOM 2420 O O . ALA B 1 34 ? 24.344 24.469 -33.406 1 21.61 34 ALA B O 1
ATOM 2421 N N . GLY B 1 35 ? 24.531 26.359 -34.688 1 19.38 35 GLY B N 1
ATOM 2422 C CA . GLY B 1 35 ? 24.141 27.609 -34.062 1 19.38 35 GLY B CA 1
ATOM 2423 C C . GLY B 1 35 ? 22.797 27.516 -33.344 1 19.38 35 GLY B C 1
ATOM 2424 O O . GLY B 1 35 ? 22 26.625 -33.625 1 19.38 35 GLY B O 1
ATOM 2425 N N . THR B 1 36 ? 22.734 28.047 -32.188 1 22.2 36 THR B N 1
ATOM 2426 C CA . THR B 1 36 ? 21.781 28.266 -31.109 1 22.2 36 THR B CA 1
ATOM 2427 C C . THR B 1 36 ? 20.547 29.016 -31.625 1 22.2 36 THR B C 1
ATOM 2429 O O . THR B 1 36 ? 20.625 30.203 -31.922 1 22.2 36 THR B O 1
ATOM 2432 N N . ASP B 1 37 ? 19.922 28.469 -32.812 1 22.53 37 ASP B N 1
ATOM 2433 C CA . ASP B 1 37 ? 18.875 29.469 -33.031 1 22.53 37 ASP B CA 1
ATOM 2434 C C . ASP B 1 37 ? 18.094 29.734 -31.734 1 22.53 37 ASP B C 1
ATOM 2436 O O . ASP B 1 37 ? 17.797 28.812 -30.984 1 22.53 37 ASP B O 1
ATOM 2440 N N . GLY B 1 38 ? 18.203 30.953 -31.219 1 23.48 38 GLY B N 1
ATOM 2441 C CA . GLY B 1 38 ? 17.703 31.672 -30.062 1 23.48 38 GLY B CA 1
ATOM 2442 C C . GLY B 1 38 ? 16.188 31.578 -29.922 1 23.48 38 GLY B C 1
ATOM 2443 O O . GLY B 1 38 ? 15.484 32.594 -30.078 1 23.48 38 GLY B O 1
ATOM 2444 N N . THR B 1 39 ? 15.539 30.547 -30.516 1 25.78 39 THR B N 1
ATOM 2445 C CA . THR B 1 39 ? 14.133 30.906 -30.344 1 25.78 39 THR B CA 1
ATOM 2446 C C . THR B 1 39 ? 13.82 31.188 -28.875 1 25.78 39 THR B C 1
ATOM 2448 O O . THR B 1 39 ? 14.141 30.391 -28 1 25.78 39 THR B O 1
ATOM 2451 N N . ALA B 1 40 ? 13.492 32.438 -28.609 1 24.62 40 ALA B N 1
ATOM 2452 C CA . ALA B 1 40 ? 13.109 33.094 -27.359 1 24.62 40 ALA B CA 1
ATOM 2453 C C . ALA B 1 40 ? 11.969 32.344 -26.672 1 24.62 40 ALA B C 1
ATOM 2455 O O . ALA B 1 40 ? 10.883 32.188 -27.25 1 24.62 40 ALA B O 1
ATOM 2456 N N . ASP B 1 41 ? 12.297 31.203 -26.031 1 25.83 41 ASP B N 1
ATOM 2457 C CA . ASP B 1 41 ? 11.242 30.609 -25.203 1 25.83 41 ASP B CA 1
ATOM 2458 C C . ASP B 1 41 ? 10.523 31.688 -24.391 1 25.83 41 ASP B C 1
ATOM 2460 O O . ASP B 1 41 ? 11.141 32.406 -23.594 1 25.83 41 ASP B O 1
ATOM 2464 N N . GLU B 1 42 ? 9.609 32.375 -25.062 1 29.58 42 GLU B N 1
ATOM 2465 C CA . GLU B 1 42 ? 8.82 33.312 -24.25 1 29.58 42 GLU B CA 1
ATOM 2466 C C . GLU B 1 42 ? 8.406 32.688 -22.922 1 29.58 42 GLU B C 1
ATOM 2468 O O . GLU B 1 42 ? 7.758 31.625 -22.906 1 29.58 42 GLU B O 1
ATOM 2473 N N . THR B 1 43 ? 9.281 32.781 -21.906 1 31.34 43 THR B N 1
ATOM 2474 C CA . THR B 1 43 ? 8.977 32.438 -20.516 1 31.34 43 THR B CA 1
ATOM 2475 C C . THR B 1 43 ? 7.539 32.781 -20.172 1 31.34 43 THR B C 1
ATOM 2477 O O . THR B 1 43 ? 7.137 33.938 -20.328 1 31.34 43 THR B O 1
ATOM 2480 N N . PRO B 1 44 ? 6.648 31.859 -20.344 1 33.12 44 PRO B N 1
ATOM 2481 C CA . PRO B 1 44 ? 5.316 32.312 -19.922 1 33.12 44 PRO B CA 1
ATOM 2482 C C . PRO B 1 44 ? 5.363 33.25 -18.719 1 33.12 44 PRO B C 1
ATOM 2484 O O . PRO B 1 44 ? 6.211 33.094 -17.844 1 33.12 44 PRO B O 1
ATOM 2487 N N . THR B 1 45 ? 5.094 34.5 -18.938 1 34.44 45 THR B N 1
ATOM 2488 C CA . THR B 1 45 ? 4.934 35.469 -17.859 1 34.44 45 THR B CA 1
ATOM 2489 C C . THR B 1 45 ? 4.227 34.844 -16.656 1 34.44 45 THR B C 1
ATOM 2491 O O . THR B 1 45 ? 3.195 34.188 -16.828 1 34.44 45 THR B O 1
ATOM 2494 N N . PRO B 1 46 ? 4.938 34.531 -15.609 1 36.75 46 PRO B N 1
ATOM 2495 C CA . PRO B 1 46 ? 4.258 33.969 -14.438 1 36.75 46 PRO B CA 1
ATOM 2496 C C . PRO B 1 46 ? 2.883 34.594 -14.203 1 36.75 46 PRO B C 1
ATOM 2498 O O . PRO B 1 46 ? 2.646 35.75 -14.57 1 36.75 46 PRO B O 1
ATOM 2501 N N . PRO B 1 47 ? 1.813 33.812 -14.234 1 36.41 47 PRO B N 1
ATOM 2502 C CA . PRO B 1 47 ? 0.512 34.438 -13.945 1 36.41 47 PRO B CA 1
ATOM 2503 C C . PRO B 1 47 ? 0.599 35.531 -12.898 1 36.41 47 PRO B C 1
ATOM 2505 O O . PRO B 1 47 ? 1.534 35.562 -12.094 1 36.41 47 PRO B O 1
ATOM 2508 N N . PRO B 1 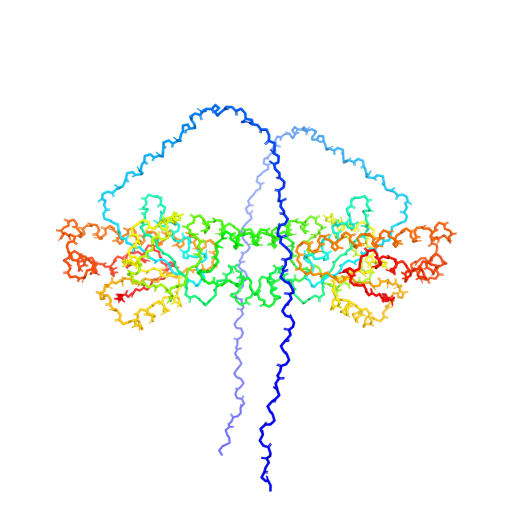48 ? 0.011 36.688 -13.156 1 34.34 48 PRO B N 1
ATOM 2509 C CA . PRO B 1 48 ? 0.04 37.781 -12.164 1 34.34 48 PRO B CA 1
ATOM 2510 C C . PRO B 1 48 ? -0.117 37.25 -10.734 1 34.34 48 PRO B C 1
ATOM 2512 O O . PRO B 1 48 ? -0.712 36.188 -10.516 1 34.34 48 PRO B O 1
ATOM 2515 N N . PRO B 1 49 ? 0.794 37.562 -9.852 1 35.91 49 PRO B N 1
ATOM 2516 C CA . PRO B 1 49 ? 0.614 37.156 -8.453 1 35.91 49 PRO B CA 1
ATOM 2517 C C . PRO B 1 49 ? -0.839 37.25 -7.992 1 35.91 49 PRO B C 1
ATOM 2519 O O . PRO B 1 49 ? -1.605 38.062 -8.516 1 35.91 49 PRO B O 1
ATOM 2522 N N . HIS B 1 50 ? -1.521 36.219 -7.746 1 37.66 50 HIS B N 1
ATOM 2523 C CA . HIS B 1 50 ? -2.838 36.25 -7.121 1 37.66 50 HIS B CA 1
ATOM 2524 C C . HIS B 1 50 ? -3.01 37.531 -6.297 1 37.66 50 HIS B C 1
ATOM 2526 O O . HIS B 1 50 ? -2.051 38.031 -5.699 1 37.66 50 HIS B O 1
ATOM 2532 N N . PRO B 1 51 ? -3.832 38.406 -6.535 1 35.97 51 PRO B N 1
ATOM 2533 C CA . PRO B 1 51 ? -3.998 39.562 -5.656 1 35.97 51 PRO B CA 1
ATOM 2534 C C . PRO B 1 51 ? -3.748 39.25 -4.188 1 35.97 51 PRO B C 1
ATOM 2536 O O . PRO B 1 51 ? -4.285 38.25 -3.672 1 35.97 51 PRO B O 1
ATOM 2539 N N . SER B 1 52 ? -2.543 39.281 -3.611 1 42.94 52 SER B N 1
ATOM 2540 C CA . SER B 1 52 ? -2.25 39.281 -2.182 1 42.94 52 SER B CA 1
ATOM 2541 C C . SER B 1 52 ? -3.377 39.969 -1.396 1 42.94 52 SER B C 1
ATOM 2543 O O . SER B 1 52 ? -3.607 41.156 -1.529 1 42.94 52 SER B O 1
ATOM 2545 N N . SER B 1 53 ? -4.574 39.531 -1.282 1 49.19 53 SER B N 1
ATOM 2546 C CA . SER B 1 53 ? -5.535 40.156 -0.394 1 49.19 53 SER B CA 1
ATOM 2547 C C . SER B 1 53 ? -4.852 40.719 0.848 1 49.19 53 SER B C 1
ATOM 2549 O O . SER B 1 53 ? -3.975 40.094 1.425 1 49.19 53 SER B O 1
ATOM 2551 N N . THR B 1 54 ? -4.637 42 1.023 1 60.94 54 THR B N 1
ATOM 2552 C CA . THR B 1 54 ? -4.102 42.938 2.027 1 60.94 54 THR B CA 1
ATOM 2553 C C . THR B 1 54 ? -4.582 42.531 3.424 1 60.94 54 THR B C 1
ATOM 2555 O O . THR B 1 54 ? -4.188 43.156 4.414 1 60.94 54 THR B O 1
ATOM 2558 N N . SER B 1 55 ? -5.453 41.469 3.518 1 79.62 55 SER B N 1
ATOM 2559 C CA . SER B 1 55 ? -5.992 41.219 4.848 1 79.62 55 SER B CA 1
ATOM 2560 C C . SER B 1 55 ? -5.086 40.25 5.629 1 79.62 55 SER B C 1
ATOM 2562 O O . SER B 1 55 ? -4.348 39.469 5.035 1 79.62 55 SER B O 1
ATOM 2564 N N . TYR B 1 56 ? -4.953 40.5 6.891 1 90.31 56 TYR B N 1
ATOM 2565 C CA . TYR B 1 56 ? -4.156 39.688 7.816 1 90.31 56 TYR B CA 1
ATOM 2566 C C . TYR B 1 56 ? -4.547 38.219 7.746 1 90.31 56 TYR B C 1
ATOM 2568 O O . TYR B 1 56 ? -5.73 37.906 7.629 1 90.31 56 TYR B O 1
ATOM 2576 N N . LYS B 1 57 ? -3.561 37.344 7.695 1 95.44 57 LYS B N 1
ATOM 2577 C CA . LYS B 1 57 ? -3.812 35.906 7.676 1 95.44 57 LYS B CA 1
ATOM 2578 C C . LYS B 1 57 ? -3.17 35.219 8.883 1 95.44 57 LYS B C 1
ATOM 2580 O O . LYS B 1 57 ? -1.979 35.375 9.141 1 95.44 57 LYS B O 1
ATOM 2585 N N . LEU B 1 58 ? -3.979 34.469 9.562 1 97.5 58 LEU B N 1
ATOM 2586 C CA . LEU B 1 58 ? -3.457 33.625 10.617 1 97.5 58 LEU B CA 1
ATOM 2587 C C . LEU B 1 58 ? -2.613 32.5 10.031 1 97.5 58 LEU B C 1
ATOM 2589 O O . LEU B 1 58 ? -2.812 32.094 8.883 1 97.5 58 LEU B O 1
ATOM 2593 N N . LYS B 1 59 ? -1.683 32.031 10.758 1 98 59 LYS B N 1
ATOM 2594 C CA . LYS B 1 59 ? -0.849 30.875 10.391 1 98 59 LYS B CA 1
ATOM 2595 C C . LYS B 1 59 ? -1.325 29.609 11.086 1 98 59 LYS B C 1
ATOM 2597 O O . LYS B 1 59 ? -1.553 29.609 12.297 1 98 59 LYS B O 1
ATOM 2602 N N . PHE B 1 60 ? -1.455 28.547 10.32 1 98.81 60 PHE B N 1
ATOM 2603 C CA . PHE B 1 60 ? -2.076 27.344 10.867 1 98.81 60 PHE B CA 1
ATOM 2604 C C . PHE B 1 60 ? -1.113 26.156 10.805 1 98.81 60 PHE B C 1
ATOM 2606 O O . PHE B 1 60 ? -0.192 26.141 9.992 1 98.81 60 PHE B O 1
ATOM 2613 N N . CYS B 1 61 ? -1.298 25.219 11.664 1 98.88 61 CYS B N 1
ATOM 2614 C CA . CYS B 1 61 ? -0.653 23.906 11.672 1 98.88 61 CYS B CA 1
ATOM 2615 C C . CYS B 1 61 ? -1.684 22.797 11.805 1 98.88 61 CYS B C 1
ATOM 2617 O O . CYS B 1 61 ? -2.531 22.828 12.695 1 98.88 61 CYS B O 1
ATOM 2619 N N . THR B 1 62 ? -1.702 21.859 10.859 1 98.88 62 THR B N 1
ATOM 2620 C CA . THR B 1 62 ? -2.586 20.703 10.961 1 98.88 62 THR B CA 1
ATOM 2621 C C . THR B 1 62 ? -1.796 19.453 11.328 1 98.88 62 THR B C 1
ATOM 2623 O O . THR B 1 62 ? -0.674 19.25 10.852 1 98.88 62 THR B O 1
ATOM 2626 N N . VAL B 1 63 ? -2.367 18.625 12.234 1 98.62 63 VAL B N 1
ATOM 2627 C CA . VAL B 1 63 ? -1.603 17.5 12.773 1 98.62 63 VAL B CA 1
ATOM 2628 C C . VAL B 1 63 ? -2.479 16.25 12.82 1 98.62 63 VAL B C 1
ATOM 2630 O O . VAL B 1 63 ? -3.635 16.312 13.25 1 98.62 63 VAL B O 1
ATOM 2633 N N . CYS B 1 64 ? -1.99 15.164 12.328 1 96.38 64 CYS B N 1
ATOM 2634 C CA . CYS B 1 64 ? -2.574 13.844 12.539 1 96.38 64 CYS B CA 1
ATOM 2635 C C . CYS B 1 64 ? -1.508 12.828 12.938 1 96.38 64 CYS B C 1
ATOM 2637 O O . CYS B 1 64 ? -0.451 13.203 13.445 1 96.38 64 CYS B O 1
ATOM 2639 N N . ALA B 1 65 ? -1.791 11.562 12.82 1 91.06 65 ALA B N 1
ATOM 2640 C CA . ALA B 1 65 ? -0.869 10.555 13.336 1 91.06 65 ALA B CA 1
ATOM 2641 C C . ALA B 1 65 ? 0.307 10.352 12.383 1 91.06 65 ALA B C 1
ATOM 2643 O O . ALA B 1 65 ? 1.466 10.359 12.812 1 91.06 65 ALA B O 1
ATOM 2644 N N . ALA B 1 66 ? 0.069 10.289 11.078 1 89.06 66 ALA B N 1
ATOM 2645 C CA . ALA B 1 66 ? 1.103 9.852 10.141 1 89.06 66 ALA B CA 1
ATOM 2646 C C . ALA B 1 66 ? 1.444 10.953 9.148 1 89.06 66 ALA B C 1
ATOM 2648 O O . ALA B 1 66 ? 2.324 10.781 8.297 1 89.06 66 ALA B O 1
ATOM 2649 N N . ASN B 1 67 ? 0.743 12.148 9.219 1 94.88 67 ASN B N 1
ATOM 2650 C CA . ASN B 1 67 ? 0.936 13.227 8.258 1 94.88 67 ASN B CA 1
ATOM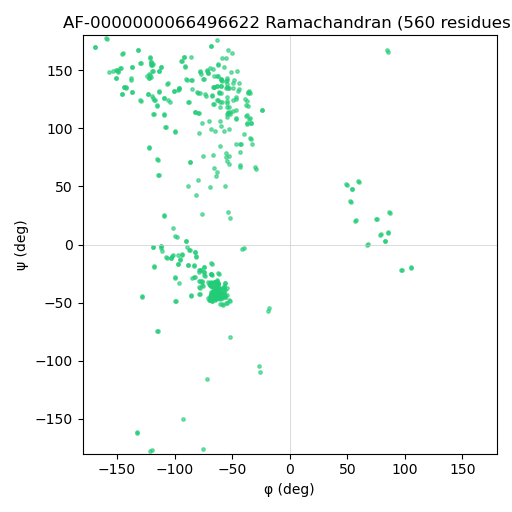 2651 C C . ASN B 1 67 ? 0.759 12.734 6.824 1 94.88 67 ASN B C 1
ATOM 2653 O O . ASN B 1 67 ? 1.58 13.031 5.957 1 94.88 67 ASN B O 1
ATOM 2657 N N . GLN B 1 68 ? -0.383 11.984 6.66 1 91.06 68 GLN B N 1
ATOM 2658 C CA . GLN B 1 68 ? -0.629 11.398 5.348 1 91.06 68 GLN B CA 1
ATOM 2659 C C . GLN B 1 68 ? -2.027 11.742 4.844 1 91.06 68 GLN B C 1
ATOM 2661 O O . GLN B 1 68 ? -2.197 12.148 3.691 1 91.06 68 GLN B O 1
ATOM 2666 N N . ASN B 1 69 ? -3.047 11.641 5.699 1 91.88 69 ASN B N 1
ATOM 2667 C CA . ASN B 1 69 ? -4.418 11.68 5.203 1 91.88 69 ASN B CA 1
ATOM 2668 C C . ASN B 1 69 ? -5.164 12.906 5.719 1 91.88 69 ASN B C 1
ATOM 2670 O O . ASN B 1 69 ? -5.215 13.938 5.043 1 91.88 69 ASN B O 1
ATOM 2674 N N . ARG B 1 70 ? -5.555 12.891 7 1 95.12 70 ARG B N 1
ATOM 2675 C CA . ARG B 1 70 ? -6.438 13.922 7.535 1 95.12 70 ARG B CA 1
ATOM 2676 C C . ARG B 1 70 ? -5.719 15.266 7.621 1 95.12 70 ARG B C 1
ATOM 2678 O O . ARG B 1 70 ? -6.23 16.281 7.145 1 95.12 70 ARG B O 1
ATOM 2685 N N . SER B 1 71 ? -4.508 15.266 8.172 1 97.88 71 SER B N 1
ATOM 2686 C CA . SER B 1 71 ? -3.76 16.516 8.305 1 97.88 71 SER B CA 1
ATOM 2687 C C . SER B 1 71 ? -3.381 17.078 6.941 1 97.88 71 SER B C 1
ATOM 2689 O O . SER B 1 71 ? -3.404 18.297 6.738 1 97.88 71 SER B O 1
ATOM 2691 N N . MET B 1 72 ? -3.059 16.203 6.031 1 97.56 72 MET B N 1
ATOM 2692 C CA . MET B 1 72 ? -2.602 16.656 4.715 1 97.56 72 MET B CA 1
ATOM 2693 C C . MET B 1 72 ? -3.773 17.141 3.871 1 97.56 72 MET B C 1
ATOM 2695 O O . MET B 1 72 ? -3.627 18.078 3.088 1 97.56 72 MET B O 1
ATOM 2699 N N . GLU B 1 73 ? -4.926 16.484 4.031 1 97.5 73 GLU B N 1
ATOM 2700 C CA . GLU B 1 73 ? -6.109 16.984 3.34 1 97.5 73 GLU B CA 1
ATOM 2701 C C . GLU B 1 73 ? -6.469 18.391 3.814 1 97.5 73 GLU B C 1
ATOM 2703 O O . GLU B 1 73 ? -6.801 19.266 3.004 1 97.5 73 GLU B O 1
ATOM 2708 N N . ALA B 1 74 ? -6.387 18.594 5.07 1 98.62 74 ALA B N 1
ATOM 2709 C CA . ALA B 1 74 ? -6.641 19.906 5.641 1 98.62 74 ALA B CA 1
ATOM 2710 C C . ALA B 1 74 ? -5.582 20.906 5.188 1 98.62 74 ALA B C 1
ATOM 2712 O O . ALA B 1 74 ? -5.906 22.047 4.832 1 98.62 74 ALA B O 1
ATOM 2713 N N . HIS B 1 75 ? -4.324 20.531 5.23 1 98.69 75 HIS B N 1
ATOM 2714 C CA . HIS B 1 75 ? -3.225 21.359 4.746 1 98.69 75 HIS B CA 1
ATOM 2715 C C . HIS B 1 75 ? -3.482 21.828 3.32 1 98.69 75 HIS B C 1
ATOM 2717 O O . HIS B 1 75 ? -3.354 23.031 3.029 1 98.69 75 HIS B O 1
ATOM 2723 N N . ASN B 1 76 ? -3.857 20.922 2.529 1 98.38 76 ASN B N 1
ATOM 2724 C CA . ASN B 1 76 ? -4.133 21.219 1.128 1 98.38 76 ASN B CA 1
ATOM 2725 C C . ASN B 1 76 ? -5.273 22.234 0.981 1 98.38 76 ASN B C 1
ATOM 2727 O O . ASN B 1 76 ? -5.164 23.188 0.219 1 98.38 76 ASN B O 1
ATOM 2731 N N . ARG B 1 77 ? -6.309 22.016 1.736 1 98.19 77 ARG B N 1
ATOM 2732 C CA . ARG B 1 77 ? -7.496 22.859 1.64 1 98.19 77 ARG B CA 1
ATOM 2733 C C . ARG B 1 77 ? -7.207 24.266 2.158 1 98.19 77 ARG B C 1
ATOM 2735 O O . ARG B 1 77 ? -7.566 25.25 1.513 1 98.19 77 ARG B O 1
ATOM 2742 N N . LEU B 1 78 ? -6.578 24.359 3.279 1 98.56 78 LEU B N 1
ATOM 2743 C CA . LEU B 1 78 ? -6.301 25.656 3.902 1 98.56 78 LEU B CA 1
ATOM 2744 C C . LEU B 1 78 ? -5.355 26.484 3.039 1 98.56 78 LEU B C 1
ATOM 2746 O O . LEU B 1 78 ? -5.5 27.703 2.949 1 98.56 78 LEU B O 1
ATOM 2750 N N . SER B 1 79 ? -4.391 25.828 2.436 1 98.12 79 SER B N 1
ATOM 2751 C CA . SER B 1 79 ? -3.336 26.531 1.717 1 98.12 79 SER B CA 1
ATOM 2752 C C . SER B 1 79 ? -3.748 26.828 0.279 1 98.12 79 SER B C 1
ATOM 2754 O O . SER B 1 79 ? -3.025 27.516 -0.453 1 98.12 79 SER B O 1
ATOM 2756 N N . SER B 1 80 ? -4.883 26.359 -0.119 1 96.19 80 SER B N 1
ATOM 2757 C CA . SER B 1 80 ? -5.355 26.547 -1.488 1 96.19 80 SER B CA 1
ATOM 2758 C C . SER B 1 80 ? -6.188 27.812 -1.618 1 96.19 80 SER B C 1
ATOM 2760 O O . SER B 1 80 ? -6.801 28.266 -0.647 1 96.19 80 SER B O 1
ATOM 2762 N N . PRO B 1 81 ? -6.188 28.375 -2.891 1 93.5 81 PRO B N 1
ATOM 2763 C CA . PRO B 1 81 ? -7.102 29.5 -3.129 1 93.5 81 PRO B CA 1
ATOM 2764 C C . PRO B 1 81 ? -8.562 29.125 -2.889 1 93.5 81 PRO B C 1
ATOM 2766 O O . PRO B 1 81 ? -8.953 27.984 -3.09 1 93.5 81 PRO B O 1
ATOM 2769 N N . PRO B 1 82 ? -9.328 30.047 -2.307 1 92.56 82 PRO B N 1
ATOM 2770 C CA . PRO B 1 82 ? -9.062 31.484 -2.201 1 92.56 82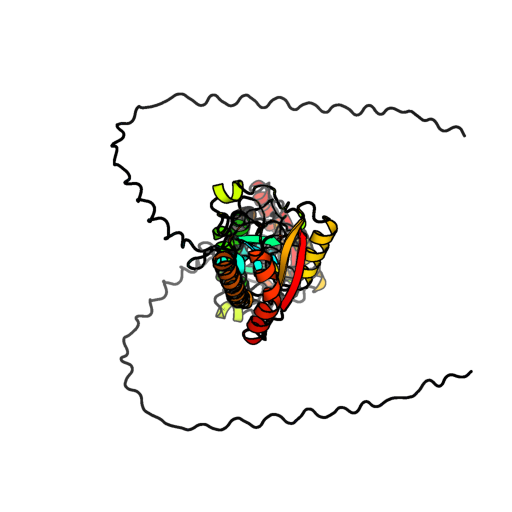 PRO B CA 1
ATOM 2771 C C . PRO B 1 82 ? -8.438 31.875 -0.86 1 92.56 82 PRO B C 1
ATOM 2773 O O . PRO B 1 82 ? -7.926 32.969 -0.711 1 92.56 82 PRO B O 1
ATOM 2776 N N . SER B 1 83 ? -8.516 31.016 0.143 1 91.69 83 SER B N 1
ATOM 2777 C CA . SER B 1 83 ? -8.047 31.406 1.472 1 91.69 83 SER B CA 1
ATOM 2778 C C . SER B 1 83 ? -6.531 31.516 1.52 1 91.69 83 SER B C 1
ATOM 2780 O O . SER B 1 83 ? -5.98 32.5 2.023 1 91.69 83 SER B O 1
ATOM 2782 N N . SER B 1 84 ? -5.781 30.516 0.962 1 96 84 SER B N 1
ATOM 2783 C CA . SER B 1 84 ? -4.332 30.516 0.822 1 96 84 SER B CA 1
ATOM 2784 C C . SER B 1 84 ? -3.648 30.891 2.135 1 96 84 SER B C 1
ATOM 2786 O O . SER B 1 84 ? -2.807 31.797 2.168 1 96 84 SER B O 1
ATOM 2788 N N . TYR B 1 85 ? -4.016 30.219 3.154 1 98.25 85 TYR B N 1
ATOM 2789 C CA . TYR B 1 85 ? -3.408 30.453 4.461 1 98.25 85 TYR B CA 1
ATOM 2790 C C . TYR B 1 85 ? -1.978 29.938 4.5 1 98.25 85 TYR B C 1
ATOM 2792 O O . TYR B 1 85 ? -1.643 28.969 3.805 1 98.25 85 TYR B O 1
ATOM 2800 N N . PRO B 1 86 ? -1.117 30.594 5.27 1 98.19 86 PRO B N 1
ATOM 2801 C CA . PRO B 1 86 ? 0.119 29.922 5.66 1 98.19 86 PRO B CA 1
ATOM 2802 C C . PRO B 1 86 ? -0.135 28.672 6.508 1 98.19 86 PRO B C 1
ATOM 2804 O O . PRO B 1 86 ? -0.823 28.75 7.531 1 98.19 86 PRO B O 1
ATOM 2807 N N . VAL B 1 87 ? 0.404 27.531 6.043 1 98.69 87 VAL B N 1
ATOM 2808 C CA . VAL B 1 87 ? 0.069 26.281 6.715 1 98.69 87 VAL B CA 1
ATOM 2809 C C . VAL B 1 87 ? 1.298 25.375 6.762 1 98.69 87 VAL B C 1
ATOM 2811 O O . VAL B 1 87 ? 2.049 25.281 5.789 1 98.69 87 VAL B O 1
ATOM 2814 N N . ILE B 1 88 ? 1.556 24.781 7.855 1 98.31 88 ILE B N 1
ATOM 2815 C CA . ILE B 1 88 ? 2.48 23.656 8 1 98.31 88 ILE B CA 1
ATOM 2816 C C . ILE B 1 88 ? 1.745 22.453 8.586 1 98.31 88 ILE B C 1
ATOM 2818 O O . ILE B 1 88 ? 0.626 22.578 9.086 1 98.31 88 ILE B O 1
ATOM 2822 N N . SER B 1 89 ? 2.264 21.234 8.438 1 98.62 89 SER B N 1
ATOM 2823 C CA . SER B 1 89 ? 1.57 20.062 8.953 1 98.62 89 SER B CA 1
ATOM 2824 C C . SER B 1 89 ? 2.559 19 9.422 1 98.62 89 SER B C 1
ATOM 2826 O O . SER B 1 89 ? 3.689 18.938 8.938 1 98.62 89 SER B O 1
ATOM 2828 N N . PHE B 1 90 ? 2.088 18.219 10.383 1 97.75 90 PHE B N 1
ATOM 2829 C CA . PHE B 1 90 ? 2.943 17.219 11.016 1 97.75 90 PHE B CA 1
ATOM 2830 C C . PHE B 1 90 ? 2.146 15.969 11.383 1 97.75 90 PHE B C 1
ATOM 2832 O O . PHE B 1 90 ? 0.915 15.984 11.352 1 97.75 90 PHE B O 1
ATOM 2839 N N . GLY B 1 91 ? 2.914 14.898 11.672 1 95.94 91 GLY B N 1
ATOM 2840 C CA . GLY B 1 91 ? 2.414 13.719 12.359 1 95.94 91 GLY B CA 1
ATOM 2841 C C . GLY B 1 91 ? 2.994 13.555 13.758 1 95.94 91 GLY B C 1
ATOM 2842 O O . GLY B 1 91 ? 4.121 13.977 14.016 1 95.94 91 GLY B O 1
ATOM 2843 N N . THR B 1 92 ? 2.199 12.891 14.594 1 95.62 92 THR B N 1
ATOM 2844 C CA . THR B 1 92 ? 2.68 12.703 15.953 1 95.62 92 THR B CA 1
ATOM 2845 C C . THR B 1 92 ? 3.184 11.281 16.156 1 95.62 92 THR B C 1
ATOM 2847 O O . THR B 1 92 ? 3.803 10.977 17.188 1 95.62 92 THR B O 1
ATOM 2850 N N . GLY B 1 93 ? 2.906 10.445 15.219 1 87.94 93 GLY B N 1
ATOM 2851 C CA . GLY B 1 93 ? 3.316 9.062 15.359 1 87.94 93 GLY B CA 1
ATOM 2852 C C . GLY B 1 93 ? 4.82 8.875 15.297 1 87.94 93 GLY B C 1
ATOM 2853 O O . GLY B 1 93 ? 5.559 9.82 15.023 1 87.94 93 GLY B O 1
ATOM 2854 N N . SER B 1 94 ? 5.258 7.695 15.594 1 82.38 94 SER B N 1
ATOM 2855 C CA . SER B 1 94 ? 6.68 7.379 15.539 1 82.38 94 SER B CA 1
ATOM 2856 C C . SER B 1 94 ? 7.121 7.043 14.125 1 82.38 94 SER B C 1
ATOM 2858 O O . SER B 1 94 ? 8.289 7.223 13.766 1 82.38 94 SER B O 1
ATOM 2860 N N . LEU B 1 95 ? 6.18 6.531 13.375 1 79.38 95 LEU B N 1
ATOM 2861 C CA . LEU B 1 95 ? 6.461 6.129 12 1 79.38 95 LEU B CA 1
ATOM 2862 C C . LEU B 1 95 ? 5.336 6.559 11.062 1 79.38 95 LEU B C 1
ATOM 2864 O O . LEU B 1 95 ? 4.215 6.805 11.516 1 79.38 95 LEU B O 1
ATOM 2868 N N . VAL B 1 96 ? 5.75 6.77 9.781 1 77.56 96 VAL B N 1
ATOM 2869 C CA . VAL B 1 96 ? 4.777 7.074 8.734 1 77.56 96 VAL B CA 1
ATOM 2870 C C . VAL B 1 96 ? 4.152 5.777 8.219 1 77.56 96 VAL B C 1
ATOM 2872 O O . VAL B 1 96 ? 4.84 4.941 7.629 1 77.56 96 VAL B O 1
ATOM 2875 N N . ARG B 1 97 ? 2.941 5.707 8.484 1 72.88 97 ARG B N 1
ATOM 2876 C CA . ARG B 1 97 ? 2.197 4.535 8.039 1 72.88 97 ARG B CA 1
ATOM 2877 C C . ARG B 1 97 ? 1.155 4.918 6.988 1 72.88 97 ARG B C 1
ATOM 2879 O O . ARG B 1 97 ? 0.526 5.973 7.09 1 72.88 97 ARG B O 1
ATOM 2886 N N . LEU B 1 98 ? 1.094 4.199 5.891 1 69.75 98 LEU B N 1
ATOM 2887 C CA . LEU B 1 98 ? 0.036 4.438 4.914 1 69.75 98 LEU B CA 1
ATOM 2888 C C . LEU B 1 98 ? -1.293 3.873 5.402 1 69.75 98 LEU B C 1
ATOM 2890 O O . LEU B 1 98 ? -1.318 2.9 6.16 1 69.75 98 LEU B O 1
ATOM 2894 N N . PRO B 1 99 ? -2.449 4.863 4.973 1 55.34 99 PRO B N 1
ATOM 2895 C CA . PRO B 1 99 ? -3.771 4.406 5.398 1 55.34 99 PRO B CA 1
ATOM 2896 C C . PRO B 1 99 ? -4.09 2.99 4.918 1 55.34 99 PRO B C 1
ATOM 2898 O O . PRO B 1 99 ? -3.713 2.613 3.807 1 55.34 99 PRO B O 1
ATOM 2901 N N . GLY B 1 100 ? -4.402 1.953 5.746 1 50.78 100 GLY B N 1
ATOM 2902 C CA . GLY B 1 100 ? -4.82 0.568 5.609 1 50.78 100 GLY B CA 1
ATOM 2903 C C . GLY B 1 100 ? -5.617 0.069 6.801 1 50.78 100 GLY B C 1
ATOM 2904 O O . GLY B 1 100 ? -5.801 0.795 7.781 1 50.78 100 GLY B O 1
ATOM 2905 N N . PRO B 1 101 ? -6.508 -0.838 6.566 1 42.75 101 PRO B N 1
ATOM 2906 C CA . PRO B 1 101 ? -7.395 -1.089 7.707 1 42.75 101 PRO B CA 1
ATOM 2907 C C . PRO B 1 101 ? -6.738 -0.761 9.047 1 42.75 101 PRO B C 1
ATOM 2909 O O . PRO B 1 101 ? -7.324 -0.046 9.867 1 42.75 101 PRO B O 1
ATOM 2912 N N . SER B 1 102 ? -6.262 -1.523 9.945 1 37.59 102 SER B N 1
ATOM 2913 C CA . SER B 1 102 ? -5.727 -1.167 11.258 1 37.59 102 SER B CA 1
ATOM 2914 C C . SER B 1 102 ? -4.254 -0.779 11.164 1 37.59 102 SER B C 1
ATOM 2916 O O . SER B 1 102 ? -3.551 -1.203 10.25 1 37.59 102 SER B O 1
ATOM 2918 N N . ILE B 1 103 ? -3.797 0.396 11.836 1 40.28 103 ILE B N 1
ATOM 2919 C CA . ILE B 1 103 ? -2.42 0.798 12.109 1 40.28 103 ILE B CA 1
ATOM 2920 C C . ILE B 1 103 ? -1.498 -0.415 12 1 40.28 103 ILE B C 1
ATOM 2922 O O . ILE B 1 103 ? -0.402 -0.323 11.445 1 40.28 103 ILE B O 1
ATOM 2926 N N . THR B 1 104 ? -1.836 -1.356 12.773 1 38.94 104 THR B N 1
ATOM 2927 C CA . THR B 1 104 ? -1.157 -2.623 13.023 1 38.94 104 THR B CA 1
ATOM 2928 C C . THR B 1 104 ? -1.407 -3.602 11.875 1 38.94 104 THR B C 1
ATOM 2930 O O . THR B 1 104 ? -0.795 -4.672 11.82 1 38.94 104 THR B O 1
ATOM 2933 N N . GLN B 1 105 ? -2.498 -3.35 11.125 1 45.47 105 GLN B N 1
ATOM 2934 C CA . GLN B 1 105 ? -2.85 -4.453 10.242 1 45.47 105 GLN B CA 1
ATOM 2935 C C . GLN B 1 105 ? -2.355 -4.195 8.82 1 45.47 105 GLN B C 1
ATOM 2937 O O . GLN B 1 105 ? -2.719 -3.193 8.203 1 45.47 105 GLN B O 1
ATOM 2942 N N . PRO B 1 106 ? -1.249 -4.77 8.539 1 50.28 106 PRO B N 1
ATOM 2943 C CA . PRO B 1 106 ? -0.794 -4.855 7.145 1 50.28 106 PRO B CA 1
ATOM 2944 C C . PRO B 1 106 ? -1.942 -5.062 6.16 1 50.28 106 PRO B C 1
ATOM 2946 O O . PRO B 1 106 ? -3.018 -5.527 6.551 1 50.28 106 PRO B O 1
ATOM 2949 N N . ASN B 1 107 ? -1.941 -4.254 5.102 1 59.97 107 ASN B N 1
ATOM 2950 C CA . ASN B 1 107 ? -2.885 -4.613 4.047 1 59.97 107 ASN B CA 1
ATOM 2951 C C . ASN B 1 107 ? -2.875 -6.113 3.771 1 59.97 107 ASN B C 1
ATOM 2953 O O . ASN B 1 107 ? -2.146 -6.586 2.896 1 59.97 107 ASN B O 1
ATOM 2957 N N . VAL B 1 108 ? -3.381 -6.82 4.785 1 67.06 108 VAL B N 1
ATOM 2958 C CA . VAL B 1 108 ? -3.453 -8.273 4.672 1 67.06 108 VAL B CA 1
ATOM 2959 C C . VAL B 1 108 ? -4.848 -8.688 4.211 1 67.06 108 VAL B C 1
ATOM 2961 O O . VAL B 1 108 ? -5.844 -8.047 4.566 1 67.06 108 VAL B O 1
ATOM 2964 N N . TYR B 1 109 ? -4.914 -9.492 3.318 1 73.31 109 TYR B N 1
ATOM 2965 C CA . TYR B 1 109 ? -6.148 -10.047 2.773 1 73.31 109 TYR B CA 1
ATOM 2966 C C . TYR B 1 109 ? -6.195 -11.555 2.963 1 73.31 109 TYR B C 1
ATOM 2968 O O . TYR B 1 109 ? -5.18 -12.18 3.268 1 73.31 109 TYR B O 1
ATOM 2976 N N . ASN B 1 110 ? -7.422 -12.062 2.984 1 75.81 110 ASN B N 1
ATOM 2977 C CA . ASN B 1 110 ? -7.582 -13.508 2.99 1 75.81 110 ASN B CA 1
ATOM 2978 C C . ASN B 1 110 ? -7.559 -14.086 1.576 1 75.81 110 ASN B C 1
ATOM 2980 O O . ASN B 1 110 ? -8.117 -13.492 0.652 1 75.81 110 ASN B O 1
ATOM 2984 N N . PHE B 1 111 ? -6.918 -15.242 1.483 1 82.56 111 PHE B N 1
ATOM 2985 C CA . PHE B 1 111 ? -6.938 -15.953 0.206 1 82.56 111 PHE B CA 1
ATOM 2986 C C . PHE B 1 111 ? -8.359 -16.344 -0.174 1 82.56 111 PHE B C 1
ATOM 2988 O O . PHE B 1 111 ? -9.219 -16.516 0.697 1 82.56 111 PHE B O 1
ATOM 2995 N N . ASN B 1 112 ? -8.664 -16.516 -1.407 1 82.31 112 ASN B N 1
ATOM 2996 C CA . ASN B 1 112 ? -9.859 -17.094 -2.008 1 82.31 112 ASN B CA 1
ATOM 2997 C C . ASN B 1 112 ? -11.086 -16.219 -1.778 1 82.31 112 ASN B C 1
ATOM 2999 O O . ASN B 1 112 ? -12.195 -16.578 -2.172 1 82.31 112 ASN B O 1
ATOM 3003 N N . THR B 1 113 ? -10.883 -15.031 -1.066 1 77.81 113 THR B N 1
ATOM 3004 C CA . THR B 1 113 ? -12.055 -14.242 -0.707 1 77.81 113 THR B CA 1
ATOM 3005 C C . THR B 1 113 ? -12 -12.859 -1.354 1 77.81 113 THR B C 1
ATOM 3007 O O . THR B 1 113 ? -13.016 -12.164 -1.448 1 77.81 113 THR B O 1
ATOM 3010 N N . VAL B 1 114 ? -10.836 -12.477 -1.767 1 81.88 114 VAL B N 1
ATOM 3011 C CA . VAL B 1 114 ? -10.656 -11.133 -2.307 1 81.88 114 VAL B CA 1
ATOM 3012 C C . VAL B 1 114 ? -10.109 -11.219 -3.73 1 81.88 114 VAL B C 1
ATOM 3014 O O . VAL B 1 114 ? -9.273 -12.078 -4.031 1 81.88 114 VAL B O 1
ATOM 3017 N N . SER B 1 115 ? -10.609 -10.234 -4.602 1 88.38 115 SER B N 1
ATOM 3018 C CA . SER B 1 115 ? -10.086 -10.18 -5.961 1 88.38 115 SER B CA 1
ATOM 3019 C C . SER B 1 115 ? -8.93 -9.188 -6.07 1 88.38 115 SER B C 1
ATOM 3021 O O . SER B 1 115 ? -8.805 -8.281 -5.242 1 88.38 115 SER B O 1
ATOM 3023 N N . TYR B 1 116 ? -8.141 -9.383 -7.07 1 90.19 116 TYR B N 1
ATOM 3024 C CA . TYR B 1 116 ? -7.078 -8.43 -7.328 1 90.19 116 TYR B CA 1
ATOM 3025 C C . TYR B 1 116 ? -7.645 -7.047 -7.641 1 90.19 116 TYR B C 1
ATOM 3027 O O . TYR B 1 116 ? -7.043 -6.027 -7.297 1 90.19 116 TYR B O 1
ATOM 3035 N N . ALA B 1 117 ? -8.844 -7.051 -8.312 1 86.12 117 ALA B N 1
ATOM 3036 C CA . ALA B 1 117 ? -9.508 -5.785 -8.609 1 86.12 117 ALA B CA 1
ATOM 3037 C C . ALA B 1 117 ? -9.836 -5.023 -7.332 1 86.12 117 ALA B C 1
ATOM 3039 O O . ALA B 1 117 ? -9.672 -3.805 -7.266 1 86.12 117 ALA B O 1
ATOM 3040 N N . GLN B 1 118 ? -10.344 -5.75 -6.371 1 79.25 118 GLN B N 1
ATOM 3041 C CA . GLN B 1 118 ? -10.672 -5.125 -5.094 1 79.25 118 GLN B CA 1
ATOM 3042 C C . GLN B 1 118 ? -9.414 -4.605 -4.398 1 79.25 118 GLN B C 1
ATOM 3044 O O . GLN B 1 118 ? -9.422 -3.508 -3.836 1 79.25 118 GLN B O 1
ATOM 3049 N N . ILE B 1 119 ? -8.375 -5.402 -4.441 1 79.44 119 ILE B N 1
ATOM 3050 C CA . ILE B 1 119 ? -7.113 -4.996 -3.834 1 79.44 119 ILE B CA 1
ATOM 3051 C C . ILE B 1 119 ? -6.582 -3.746 -4.535 1 79.44 119 ILE B C 1
ATOM 3053 O O . ILE B 1 119 ? -6.137 -2.801 -3.879 1 79.44 119 ILE B O 1
ATOM 3057 N N . LEU B 1 120 ? -6.648 -3.746 -5.793 1 78.88 120 LEU B N 1
ATOM 3058 C CA . LEU B 1 120 ? -6.207 -2.619 -6.605 1 78.88 120 LEU B CA 1
ATOM 3059 C C . LEU B 1 120 ? -7 -1.361 -6.266 1 78.88 120 LEU B C 1
ATOM 3061 O O . LEU B 1 120 ? -6.426 -0.277 -6.137 1 78.88 120 LEU B O 1
ATOM 3065 N N . TYR B 1 121 ? -8.297 -1.457 -6.141 1 75.75 121 TYR B N 1
ATOM 3066 C CA . TYR B 1 121 ? -9.172 -0.336 -5.824 1 75.75 121 TYR B CA 1
ATOM 3067 C C . TYR B 1 121 ? -8.75 0.331 -4.52 1 75.75 121 TYR B C 1
ATOM 3069 O O . TYR B 1 121 ? -8.672 1.559 -4.441 1 75.75 121 TYR B O 1
ATOM 3077 N N . ARG B 1 122 ? -8.5 -0.499 -3.627 1 71.81 122 ARG B N 1
ATOM 3078 C CA . ARG B 1 122 ? -8.07 0.023 -2.332 1 71.81 122 ARG B CA 1
ATOM 3079 C C . ARG B 1 122 ? -6.727 0.733 -2.445 1 71.81 122 ARG B C 1
ATOM 3081 O O . ARG B 1 122 ? -6.527 1.793 -1.849 1 71.81 122 ARG B O 1
ATOM 3088 N N . ASN B 1 123 ? -5.848 0.206 -3.219 1 77.44 123 ASN B N 1
ATOM 3089 C CA . ASN B 1 123 ? -4.516 0.782 -3.385 1 77.44 123 ASN B CA 1
ATOM 3090 C C . ASN B 1 123 ? -4.559 2.047 -4.238 1 77.44 123 ASN B C 1
ATOM 3092 O O . ASN B 1 123 ? -3.719 2.936 -4.074 1 77.44 123 ASN B O 1
ATOM 3096 N N . ASN B 1 124 ? -5.539 2.141 -5.086 1 77.31 124 ASN B N 1
ATOM 3097 C CA . ASN B 1 124 ? -5.715 3.365 -5.859 1 77.31 124 ASN B CA 1
ATOM 3098 C C . ASN B 1 124 ? -6.039 4.555 -4.957 1 77.31 124 ASN B C 1
ATOM 3100 O O . ASN B 1 124 ? -5.566 5.668 -5.195 1 77.31 124 ASN B O 1
ATOM 3104 N N . GLY B 1 125 ? -6.852 4.25 -3.959 1 76.75 125 GLY B N 1
ATOM 3105 C CA . GLY B 1 125 ? -7.109 5.305 -2.992 1 76.75 125 GLY B CA 1
ATOM 3106 C C . GLY B 1 125 ? -5.848 5.848 -2.346 1 76.75 125 GLY B C 1
ATOM 3107 O O . GLY B 1 125 ? -5.707 7.059 -2.17 1 76.75 125 GLY B O 1
ATOM 3108 N N . VAL B 1 126 ? -4.949 4.977 -2.117 1 79.25 126 VAL B N 1
ATOM 3109 C CA . VAL B 1 126 ? -3.68 5.355 -1.506 1 79.25 126 VAL B CA 1
ATOM 3110 C C . VAL B 1 126 ? -2.859 6.184 -2.492 1 79.25 126 VAL B C 1
ATOM 3112 O O . VAL B 1 126 ? -2.205 7.156 -2.105 1 79.25 126 VAL B O 1
ATOM 3115 N N . LEU B 1 127 ? -2.98 5.852 -3.688 1 82.06 127 LEU B N 1
ATOM 3116 C CA . LEU B 1 127 ? -2.221 6.578 -4.699 1 82.06 127 LEU B CA 1
ATOM 3117 C C . LEU B 1 127 ? -2.732 8.008 -4.844 1 82.06 127 LEU B C 1
ATOM 3119 O O . LEU B 1 127 ? -1.943 8.945 -4.988 1 82.06 127 LEU B O 1
ATOM 3123 N N . THR B 1 128 ? -4.027 8.07 -4.84 1 85.56 128 THR B N 1
ATOM 3124 C CA . THR B 1 128 ? -4.633 9.391 -4.926 1 85.56 128 THR B CA 1
ATOM 3125 C C . THR B 1 128 ? -4.184 10.266 -3.762 1 85.56 128 THR B C 1
ATOM 3127 O O . THR B 1 128 ? -3.861 11.445 -3.949 1 85.56 128 THR B O 1
ATOM 3130 N N . MET B 1 129 ? -4.195 9.68 -2.699 1 88.19 129 MET B N 1
ATOM 3131 C CA . MET B 1 129 ? -3.754 10.398 -1.503 1 88.19 129 MET B CA 1
ATOM 3132 C C . MET B 1 129 ? -2.295 10.82 -1.631 1 88.19 129 MET B C 1
ATOM 3134 O O . MET B 1 129 ? -1.947 11.961 -1.33 1 88.19 129 MET B O 1
ATOM 3138 N N . LEU B 1 130 ? -1.499 9.945 -2.104 1 87.56 130 LEU B N 1
ATOM 3139 C CA . LEU B 1 130 ? -0.071 10.219 -2.217 1 87.56 130 LEU B CA 1
ATOM 3140 C C . LEU B 1 130 ? 0.196 11.273 -3.287 1 87.56 130 LEU B C 1
ATOM 3142 O O . LEU B 1 130 ? 1.104 12.094 -3.143 1 87.56 130 LEU B O 1
ATOM 3146 N N . GLU B 1 131 ? -0.587 11.258 -4.266 1 90.19 131 GLU B N 1
ATOM 3147 C CA . GLU B 1 131 ? -0.471 12.289 -5.297 1 90.19 131 GLU B CA 1
ATOM 3148 C C . GLU B 1 131 ? -0.816 13.664 -4.738 1 90.19 131 GLU B C 1
ATOM 3150 O O . GLU B 1 131 ? -0.135 14.648 -5.035 1 90.19 131 GLU B O 1
ATOM 3155 N N . ARG B 1 132 ? -1.851 13.703 -4.043 1 93.75 132 ARG B N 1
ATOM 3156 C CA . ARG B 1 132 ? -2.189 14.953 -3.359 1 93.75 132 ARG B CA 1
ATOM 3157 C C . ARG B 1 132 ? -1.036 15.422 -2.482 1 93.75 132 ARG B C 1
ATOM 3159 O O . ARG B 1 132 ? -0.617 16.578 -2.574 1 93.75 132 ARG B O 1
ATOM 3166 N N . ASN B 1 133 ? -0.536 14.547 -1.673 1 95.12 133 ASN B N 1
ATOM 3167 C CA . ASN B 1 133 ? 0.51 14.914 -0.721 1 95.12 133 ASN B CA 1
ATOM 3168 C C . ASN B 1 133 ? 1.75 15.445 -1.428 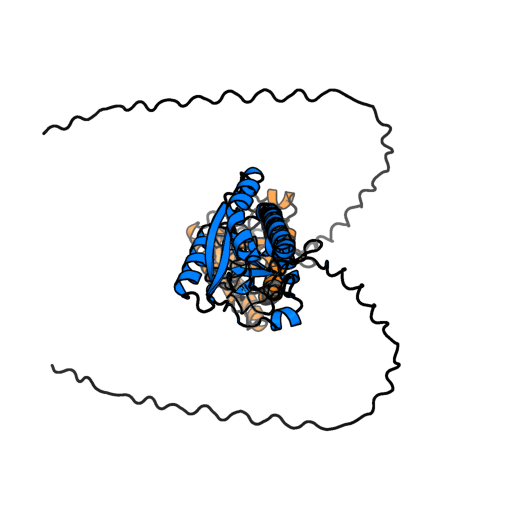1 95.12 133 ASN B C 1
ATOM 3170 O O . ASN B 1 133 ? 2.35 16.422 -0.98 1 95.12 133 ASN B O 1
ATOM 3174 N N . LYS B 1 134 ? 2.102 14.812 -2.463 1 93.94 134 LYS B N 1
ATOM 3175 C CA . LYS B 1 134 ? 3.248 15.227 -3.266 1 93.94 134 LYS B CA 1
ATOM 3176 C C . LYS B 1 134 ? 3.098 16.672 -3.73 1 93.94 134 LYS B C 1
ATOM 3178 O O . LYS B 1 134 ? 4.082 17.406 -3.824 1 93.94 134 LYS B O 1
ATOM 3183 N N . GLY B 1 135 ? 1.885 17.031 -3.963 1 94.38 135 GLY B N 1
ATOM 3184 C CA . GLY B 1 135 ? 1.603 18.375 -4.434 1 94.38 135 GLY B CA 1
ATOM 3185 C C . GLY B 1 135 ? 1.568 19.406 -3.32 1 94.38 135 GLY B C 1
ATOM 3186 O O . GLY B 1 135 ? 1.586 20.609 -3.58 1 94.38 135 GLY B O 1
ATOM 3187 N N . VAL B 1 136 ? 1.577 19 -2.084 1 97.25 136 VAL B N 1
ATOM 3188 C CA . VAL B 1 136 ? 1.422 19.891 -0.944 1 97.25 136 VAL B CA 1
ATOM 3189 C C . VAL B 1 136 ? 2.791 20.219 -0.346 1 97.25 136 VAL B C 1
ATOM 3191 O O . VAL B 1 136 ? 3.131 21.375 -0.144 1 97.25 136 VAL B O 1
ATOM 3194 N N . LYS B 1 137 ? 3.561 19.156 -0.126 1 96.44 137 LYS B N 1
ATOM 3195 C CA . LYS B 1 137 ? 4.895 19.359 0.425 1 96.44 137 LYS B CA 1
ATOM 3196 C C . LYS B 1 137 ? 5.805 18.172 0.146 1 96.44 137 LYS B C 1
ATOM 3198 O O . LYS B 1 137 ? 5.359 17.156 -0.379 1 96.44 137 LYS B O 1
ATOM 3203 N N . TRP B 1 138 ? 7.055 18.375 0.584 1 94 138 TRP B N 1
ATOM 3204 C CA . TRP B 1 138 ? 8.086 17.422 0.182 1 94 138 TRP B CA 1
ATOM 3205 C C . TRP B 1 138 ? 7.852 16.062 0.833 1 94 138 TRP B C 1
ATOM 3207 O O . TRP B 1 138 ? 7.945 15.023 0.173 1 94 138 TRP B O 1
ATOM 3217 N N . GLY B 1 139 ? 7.527 16.078 2.168 1 93.44 139 GLY B N 1
ATOM 3218 C CA . GLY B 1 139 ? 7.398 14.812 2.865 1 93.44 139 GLY B CA 1
ATOM 3219 C C . GLY B 1 139 ? 6.785 14.945 4.246 1 93.44 139 GLY B C 1
ATOM 3220 O O . GLY B 1 139 ? 6.555 16.062 4.723 1 93.44 139 GLY B O 1
ATOM 3221 N N . PRO B 1 140 ? 6.461 13.797 4.805 1 93.75 140 PRO B N 1
ATOM 3222 C CA . PRO B 1 140 ? 5.91 13.812 6.16 1 93.75 140 PRO B CA 1
ATOM 3223 C C . PRO B 1 140 ? 6.918 14.289 7.203 1 93.75 140 PRO B C 1
ATOM 3225 O O . PRO B 1 140 ? 8.102 13.945 7.121 1 93.75 140 PRO B O 1
ATOM 3228 N N . GLU B 1 141 ? 6.465 15.148 8.086 1 95.31 141 GLU B N 1
ATOM 3229 C CA . GLU B 1 141 ? 7.281 15.656 9.188 1 95.31 141 GLU B CA 1
ATOM 3230 C C . GLU B 1 141 ? 6.68 15.297 10.539 1 95.31 141 GLU B C 1
ATOM 3232 O O . GLU B 1 141 ? 5.465 15.133 10.664 1 95.31 141 GLU B O 1
ATOM 3237 N N . ARG B 1 142 ? 7.527 15.133 11.492 1 93.81 142 ARG B N 1
ATOM 3238 C CA . ARG B 1 142 ? 7.09 14.766 12.836 1 93.81 142 ARG B CA 1
ATOM 3239 C C . ARG B 1 142 ? 6.949 16 13.727 1 93.81 142 ARG B C 1
ATOM 3241 O O . ARG B 1 142 ? 7.859 16.828 13.789 1 93.81 142 ARG B O 1
ATOM 3248 N N . PHE B 1 143 ? 5.871 16.094 14.477 1 97.81 143 PHE B N 1
ATOM 3249 C CA . PHE B 1 143 ? 5.582 17.266 15.305 1 97.81 143 PHE B CA 1
ATOM 3250 C C . PHE B 1 143 ? 6.656 17.453 16.359 1 97.81 143 PHE B C 1
ATOM 3252 O O . PHE B 1 143 ? 7.133 18.562 16.578 1 97.81 143 PHE B O 1
ATOM 3259 N N . GLN B 1 144 ? 7.062 16.312 16.938 1 94.75 144 GLN B N 1
ATOM 3260 C CA . GLN B 1 144 ? 7.996 16.344 18.047 1 94.75 144 GLN B CA 1
ATOM 3261 C C . GLN B 1 144 ? 9.375 16.828 17.609 1 94.75 144 GLN B C 1
ATOM 3263 O O . GLN B 1 144 ? 10.203 17.203 18.453 1 94.75 144 GLN B O 1
ATOM 3268 N N . GLU B 1 145 ? 9.602 16.812 16.328 1 92.81 145 GLU B N 1
ATOM 3269 C CA . GLU B 1 145 ? 10.914 17.219 15.828 1 92.81 145 GLU B CA 1
ATOM 3270 C C . GLU B 1 145 ? 10.891 18.641 15.273 1 92.81 145 GLU B C 1
ATOM 3272 O O . GLU B 1 145 ? 11.93 19.188 14.906 1 92.81 145 GLU B O 1
ATOM 3277 N N . TRP B 1 146 ? 9.648 19.203 15.164 1 95.06 146 TRP B N 1
ATOM 3278 C CA . TRP B 1 146 ? 9.492 20.609 14.797 1 95.06 146 TRP B CA 1
ATOM 3279 C C . TRP B 1 146 ? 10.016 21.531 15.898 1 95.06 146 TRP B C 1
ATOM 3281 O O . TRP B 1 146 ? 9.688 21.344 17.078 1 95.06 146 TRP B O 1
ATOM 3291 N N . VAL B 1 147 ? 10.891 22.469 15.57 1 93.25 147 VAL B N 1
ATOM 3292 C CA . VAL B 1 147 ? 11.391 23.469 16.516 1 93.25 147 VAL B CA 1
ATOM 3293 C C . VAL B 1 147 ? 10.797 24.828 16.203 1 93.25 147 VAL B C 1
ATOM 3295 O O . VAL B 1 147 ? 11.281 25.531 15.297 1 93.25 147 VAL B O 1
ATOM 3298 N N . PRO B 1 148 ? 9.797 25.188 16.984 1 94.12 148 PRO B N 1
ATOM 3299 C CA . PRO B 1 148 ? 9.219 26.5 16.734 1 94.12 148 PRO B CA 1
ATOM 3300 C C . PRO B 1 148 ? 10.266 27.625 16.766 1 94.12 148 PRO B C 1
ATOM 3302 O O . PRO B 1 148 ? 11.148 27.625 17.625 1 94.12 148 PRO B O 1
ATOM 3305 N N . GLY B 1 149 ? 10.219 28.531 15.812 1 93.5 149 GLY B N 1
ATOM 3306 C CA . GLY B 1 149 ? 11.172 29.625 15.727 1 93.5 149 GLY B CA 1
ATOM 3307 C C . GLY B 1 149 ? 12.32 29.344 14.773 1 93.5 149 GLY B C 1
ATOM 3308 O O . GLY B 1 149 ? 13.031 30.266 14.352 1 93.5 149 GLY B O 1
ATOM 3309 N N . MET B 1 150 ? 12.562 28.078 14.523 1 93.75 150 MET B N 1
ATOM 3310 C CA . MET B 1 150 ? 13.578 27.75 13.523 1 93.75 150 MET B CA 1
ATOM 3311 C C . MET B 1 150 ? 13.078 28.031 12.117 1 93.75 150 MET B C 1
ATOM 3313 O O . MET B 1 150 ? 11.977 27.609 11.75 1 93.75 150 MET B O 1
ATOM 3317 N N . PRO B 1 151 ? 13.867 28.75 11.367 1 94.56 151 PRO B N 1
ATOM 3318 C CA . PRO B 1 151 ? 13.422 29.109 10.023 1 94.56 151 PRO B CA 1
ATOM 3319 C C . PRO B 1 151 ? 13.148 27.891 9.148 1 94.56 151 PRO B C 1
ATOM 3321 O O . PRO B 1 151 ? 13.883 26.891 9.219 1 94.56 151 PRO B O 1
ATOM 3324 N N . ARG B 1 152 ? 12.102 28 8.328 1 95.5 152 ARG B N 1
ATOM 3325 C CA . ARG B 1 152 ? 11.711 26.938 7.41 1 95.5 152 ARG B CA 1
ATOM 3326 C C . ARG B 1 152 ? 11.898 27.375 5.961 1 95.5 152 ARG B C 1
ATOM 3328 O O . ARG B 1 152 ? 10.977 27.266 5.148 1 95.5 152 ARG B O 1
ATOM 3335 N N . LEU B 1 153 ? 13.133 27.703 5.602 1 94.69 153 LEU B N 1
ATOM 3336 C CA . LEU B 1 153 ? 13.438 28.312 4.309 1 94.69 153 LEU B CA 1
ATOM 3337 C C . LEU B 1 153 ? 13.453 27.25 3.205 1 94.69 153 LEU B C 1
ATOM 3339 O O . LEU B 1 153 ? 13.109 27.547 2.059 1 94.69 153 LEU B O 1
ATOM 3343 N N . ASP B 1 154 ? 13.828 26.078 3.537 1 91.75 154 ASP B N 1
ATOM 3344 C CA . ASP B 1 154 ? 13.844 25 2.551 1 91.75 154 ASP B CA 1
ATOM 3345 C C . ASP B 1 154 ? 12.445 24.734 2 1 91.75 154 ASP B C 1
ATOM 3347 O O . ASP B 1 154 ? 12.281 24.438 0.815 1 91.75 154 ASP B O 1
ATOM 3351 N N . HIS B 1 155 ? 11.484 24.828 2.826 1 94.88 155 HIS B N 1
ATOM 3352 C CA . HIS B 1 155 ? 10.102 24.609 2.42 1 94.88 155 HIS B CA 1
ATOM 3353 C C . HIS B 1 155 ? 9.648 25.672 1.424 1 94.88 155 HIS B C 1
ATOM 3355 O O . HIS B 1 155 ? 8.914 25.375 0.476 1 94.88 155 HIS B O 1
ATOM 3361 N N . VAL B 1 156 ? 10.125 26.844 1.682 1 93.31 156 VAL B N 1
ATOM 3362 C CA . VAL B 1 156 ? 9.805 27.938 0.779 1 93.31 156 VAL B CA 1
ATOM 3363 C C . VAL B 1 156 ? 10.492 27.719 -0.567 1 93.31 156 VAL B C 1
ATOM 3365 O O . VAL B 1 156 ? 9.859 27.844 -1.62 1 93.31 156 VAL B O 1
ATOM 3368 N N . SER B 1 157 ? 11.742 27.359 -0.499 1 94 157 SER B N 1
ATOM 3369 C CA . SER B 1 157 ? 12.539 27.156 -1.705 1 94 157 SER B CA 1
ATOM 3370 C C . SER B 1 157 ? 11.977 26.016 -2.555 1 94 157 SER B C 1
ATOM 3372 O O . SER B 1 157 ? 12.031 26.062 -3.785 1 94 157 SER B O 1
ATOM 3374 N N . ARG B 1 158 ? 11.352 25.016 -1.904 1 91.25 158 ARG B N 1
ATOM 3375 C CA . ARG B 1 158 ? 10.812 23.844 -2.6 1 91.25 158 ARG B CA 1
ATOM 3376 C C . ARG B 1 158 ? 9.43 24.141 -3.172 1 91.25 158 ARG B C 1
ATOM 3378 O O . ARG B 1 158 ? 8.906 23.375 -3.986 1 91.25 158 ARG B O 1
ATOM 3385 N N . GLY B 1 159 ? 8.859 25.141 -2.684 1 92 159 GLY B N 1
ATOM 3386 C CA . GLY B 1 159 ? 7.543 25.5 -3.176 1 92 159 GLY B CA 1
ATOM 3387 C C . GLY B 1 159 ? 6.422 24.766 -2.465 1 92 159 GLY B C 1
ATOM 3388 O O . GLY B 1 159 ? 5.355 24.547 -3.043 1 92 159 GLY B O 1
ATOM 3389 N N . ASP B 1 160 ? 6.637 24.375 -1.223 1 95.81 160 ASP B N 1
ATOM 3390 C CA . ASP B 1 160 ? 5.582 23.734 -0.435 1 95.81 160 ASP B CA 1
ATOM 3391 C C . ASP B 1 160 ? 4.371 24.656 -0.296 1 95.81 160 ASP B C 1
ATOM 3393 O O . ASP B 1 160 ? 4.52 25.859 -0.032 1 95.81 160 ASP B O 1
ATOM 3397 N N . LYS B 1 161 ? 3.244 24.078 -0.454 1 96.94 161 LYS B N 1
ATOM 3398 C CA . LYS B 1 161 ? 2.045 24.875 -0.251 1 96.94 161 LYS B CA 1
ATOM 3399 C C . LYS B 1 161 ? 1.942 25.359 1.193 1 96.94 161 LYS B C 1
ATOM 3401 O O . LYS B 1 161 ? 2.213 24.609 2.127 1 96.94 161 LYS B O 1
ATOM 3406 N N . GLY B 1 162 ? 1.588 26.594 1.328 1 97.19 162 GLY B N 1
ATOM 3407 C CA . GLY B 1 162 ? 1.402 27.156 2.656 1 97.19 162 GLY B CA 1
ATOM 3408 C C . GLY B 1 162 ? 2.701 27.609 3.305 1 97.19 162 GLY B C 1
ATOM 3409 O O . GLY B 1 162 ? 2.699 28.109 4.426 1 97.19 162 GLY B O 1
ATOM 3410 N N . SER B 1 163 ? 3.838 27.5 2.57 1 96.88 163 SER B N 1
ATOM 3411 C CA . SER B 1 163 ? 5.133 27.812 3.16 1 96.88 163 SER B CA 1
ATOM 3412 C C . SER B 1 163 ? 5.336 29.328 3.271 1 96.88 163 SER B C 1
ATOM 3414 O O . SER B 1 163 ? 6.055 29.797 4.156 1 96.88 163 SER B O 1
ATOM 3416 N N . LEU B 1 164 ? 4.754 30.016 2.336 1 95.25 164 LEU B N 1
ATOM 3417 C CA . LEU B 1 164 ? 4.828 31.469 2.447 1 95.25 164 LEU B CA 1
ATOM 3418 C C . LEU B 1 164 ? 4.051 31.969 3.664 1 95.25 164 LEU B C 1
ATOM 3420 O O . LEU B 1 164 ? 2.859 31.672 3.805 1 95.25 164 LEU B O 1
ATOM 3424 N N . GLY B 1 165 ? 4.711 32.625 4.523 1 95.31 165 GLY B N 1
ATOM 3425 C CA . GLY B 1 165 ? 4.109 33.094 5.766 1 95.31 165 GLY B CA 1
ATOM 3426 C C . GLY B 1 165 ? 4.539 32.281 6.973 1 95.31 165 GLY B C 1
ATOM 3427 O O . GLY B 1 165 ? 4.375 32.719 8.109 1 95.31 165 GLY B O 1
ATOM 3428 N N . THR B 1 166 ? 5.016 31.109 6.707 1 96.25 166 THR B N 1
ATOM 3429 C CA . THR B 1 166 ? 5.434 30.25 7.82 1 96.25 166 THR B CA 1
ATOM 3430 C C . THR B 1 166 ? 6.953 30.125 7.855 1 96.25 166 THR B C 1
ATOM 3432 O O . THR B 1 166 ? 7.484 29.156 8.414 1 96.25 166 THR B O 1
ATOM 3435 N N . GLU B 1 167 ? 7.66 31.078 7.316 1 94.69 167 GLU B N 1
ATOM 3436 C CA . GLU B 1 167 ? 9.117 31.047 7.234 1 94.69 167 GLU B CA 1
ATOM 3437 C C . GLU B 1 167 ? 9.75 31.047 8.625 1 94.69 167 GLU B C 1
ATOM 3439 O O . GLU B 1 167 ? 10.82 30.469 8.82 1 94.69 167 GLU B O 1
ATOM 3444 N N . GLY B 1 168 ? 9.109 31.688 9.523 1 93.19 168 GLY B N 1
ATOM 3445 C CA . GLY B 1 168 ? 9.641 31.828 10.875 1 93.19 168 GLY B CA 1
ATOM 3446 C C . GLY B 1 168 ? 9.359 30.609 11.75 1 93.19 168 GLY B C 1
ATOM 3447 O O . GLY B 1 168 ? 9.812 30.562 12.898 1 93.19 168 GLY B O 1
ATOM 3448 N N . GLY B 1 169 ? 8.57 29.641 11.258 1 94.25 169 GLY B N 1
ATOM 3449 C CA . GLY B 1 169 ? 8.32 28.406 11.984 1 94.25 169 GLY B CA 1
ATOM 3450 C C . GLY B 1 169 ? 7.359 28.578 13.141 1 94.25 169 GLY B C 1
ATOM 3451 O O . GLY B 1 169 ? 7.465 27.875 14.148 1 94.25 169 GLY B O 1
ATOM 3452 N N . LEU B 1 170 ? 6.555 29.578 13.117 1 95.19 170 LEU B N 1
ATOM 3453 C CA . LEU B 1 170 ? 5.555 29.828 14.148 1 95.19 170 LEU B CA 1
ATOM 3454 C C . LEU B 1 170 ? 4.156 29.875 13.547 1 95.19 170 LEU B C 1
ATOM 3456 O O . LEU B 1 170 ? 3.977 30.359 12.422 1 95.19 170 LEU B O 1
ATOM 3460 N N . VAL B 1 171 ? 3.246 29.406 14.336 1 97.38 171 VAL B N 1
ATOM 3461 C CA . VAL B 1 171 ? 1.855 29.438 13.891 1 97.38 171 VAL B CA 1
ATOM 3462 C C . VAL B 1 171 ? 0.975 30.016 14.992 1 97.38 171 VAL B C 1
ATOM 3464 O O . VAL B 1 171 ? 1.423 30.188 16.125 1 97.38 171 VAL B O 1
ATOM 3467 N N . ASP B 1 172 ? -0.234 30.328 14.609 1 96.94 172 ASP B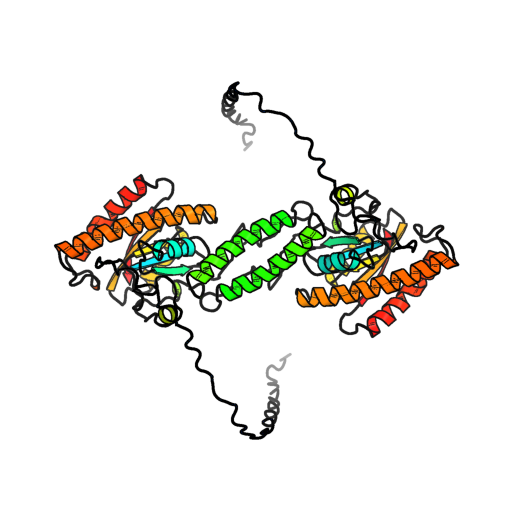 N 1
ATOM 3468 C CA . ASP B 1 172 ? -1.186 30.922 15.547 1 96.94 172 ASP B CA 1
ATOM 3469 C C . ASP B 1 172 ? -2.148 29.875 16.094 1 96.94 172 ASP B C 1
ATOM 3471 O O . ASP B 1 172 ? -2.684 30.016 17.188 1 96.94 172 ASP B O 1
ATOM 3475 N N . ALA B 1 173 ? -2.389 28.891 15.32 1 98.56 173 ALA B N 1
ATOM 3476 C CA . ALA B 1 173 ? -3.334 27.844 15.703 1 98.56 173 ALA B CA 1
ATOM 3477 C C . ALA B 1 173 ? -2.873 26.469 15.203 1 98.56 173 ALA B C 1
ATOM 3479 O O . ALA B 1 173 ? -2.385 26.344 14.078 1 98.56 173 ALA B O 1
ATOM 3480 N N . ILE B 1 174 ? -2.959 25.484 16.062 1 98.88 174 ILE B N 1
ATOM 3481 C CA . ILE B 1 174 ? -2.717 24.078 15.734 1 98.88 174 ILE B CA 1
ATOM 3482 C C . ILE B 1 174 ? -4.035 23.312 15.758 1 98.88 174 ILE B C 1
ATOM 3484 O O . ILE B 1 174 ? -4.785 23.375 16.734 1 98.88 174 ILE B O 1
ATOM 3488 N N . ILE B 1 175 ? -4.316 22.641 14.68 1 98.94 175 ILE B N 1
ATOM 3489 C CA . ILE B 1 175 ? -5.551 21.859 14.594 1 98.94 175 ILE B CA 1
ATOM 3490 C C . ILE B 1 175 ? -5.215 20.391 14.398 1 98.94 175 ILE B C 1
ATOM 3492 O O . ILE B 1 175 ? -4.68 20 13.359 1 98.94 175 ILE B O 1
ATOM 3496 N N . THR B 1 176 ? -5.512 19.562 15.406 1 98.81 176 THR B N 1
ATOM 3497 C CA . THR B 1 176 ? -5.309 18.125 15.32 1 98.81 176 THR B CA 1
ATOM 3498 C C . THR B 1 176 ? -6.57 17.422 14.812 1 98.81 176 THR B C 1
ATOM 3500 O O . THR B 1 176 ? -7.672 17.969 14.93 1 98.81 176 THR B O 1
ATOM 3503 N N . CYS B 1 177 ? -6.391 16.203 14.344 1 97.88 177 CYS B N 1
ATOM 3504 C CA . CYS B 1 177 ? -7.516 15.531 13.711 1 97.88 177 CYS B CA 1
ATOM 3505 C C . CYS B 1 177 ? -7.992 14.352 14.539 1 97.88 177 CYS B C 1
ATOM 3507 O O . CYS B 1 177 ? -8.891 13.617 14.133 1 97.88 177 CYS B O 1
ATOM 3509 N N . GLU B 1 178 ? -7.352 14.109 15.617 1 96.81 178 GLU B N 1
ATOM 3510 C CA . GLU B 1 178 ? -7.719 13.07 16.562 1 96.81 178 GLU B CA 1
ATOM 3511 C C . GLU B 1 178 ? -7.301 13.445 17.984 1 96.81 178 GLU B C 1
ATOM 3513 O O . GLU B 1 178 ? -6.273 14.094 18.188 1 96.81 178 GLU B O 1
ATOM 3518 N N . GLU B 1 179 ? -8.055 12.961 18.891 1 97.38 179 GLU B N 1
ATOM 3519 C CA . GLU B 1 179 ? -7.824 13.328 20.281 1 97.38 179 GLU B CA 1
ATOM 3520 C C . GLU B 1 179 ? -6.453 12.859 20.75 1 97.38 179 GLU B C 1
ATOM 3522 O O . GLU B 1 179 ? -5.773 13.562 21.516 1 97.38 179 GLU B O 1
ATOM 3527 N N . ARG B 1 180 ? -6.105 11.664 20.328 1 95.69 180 ARG B N 1
ATOM 3528 C CA . ARG B 1 180 ? -4.793 11.156 20.734 1 95.69 180 ARG B CA 1
ATOM 3529 C C . ARG B 1 180 ? -3.682 12.078 20.234 1 95.69 180 ARG B C 1
ATOM 3531 O O . ARG B 1 180 ? -2.703 12.312 20.953 1 95.69 180 ARG B O 1
ATOM 3538 N N . CYS B 1 181 ? -3.822 12.609 19.062 1 96.94 181 CYS B N 1
ATOM 3539 C CA . CYS B 1 181 ? -2.857 13.562 18.516 1 96.94 181 CYS B CA 1
ATOM 3540 C C . CYS B 1 181 ? -2.875 14.867 19.312 1 96.94 181 CYS B C 1
ATOM 3542 O O . CYS B 1 181 ? -1.824 15.469 19.547 1 96.94 181 CYS B O 1
ATOM 3544 N N . TRP B 1 182 ? -4.059 15.242 19.75 1 98.44 182 TRP B N 1
ATOM 3545 C CA . TRP B 1 182 ? -4.211 16.453 20.562 1 98.44 182 TRP B CA 1
ATOM 3546 C C . TRP B 1 182 ? -3.457 16.312 21.875 1 98.44 182 TRP B C 1
ATOM 3548 O O . TRP B 1 182 ? -2.697 17.203 22.25 1 98.44 182 TRP B O 1
ATOM 3558 N N . ASP B 1 183 ? -3.631 15.203 22.484 1 98.06 183 ASP B N 1
ATOM 3559 C CA . ASP B 1 183 ? -2.922 14.93 23.734 1 98.06 183 ASP B CA 1
ATOM 3560 C C . ASP B 1 183 ? -1.409 14.992 23.531 1 98.06 183 ASP B C 1
ATOM 3562 O O . ASP B 1 183 ? -0.691 15.594 24.328 1 98.06 183 ASP B O 1
ATOM 3566 N N . ALA B 1 184 ? -1.012 14.398 22.438 1 97.12 184 ALA B N 1
ATOM 3567 C CA . ALA B 1 184 ? 0.418 14.344 22.141 1 97.12 184 ALA B CA 1
ATOM 3568 C C . ALA B 1 184 ? 0.977 15.75 21.906 1 97.12 184 ALA B C 1
ATOM 3570 O O . ALA B 1 184 ? 2.066 16.078 22.375 1 97.12 184 ALA B O 1
ATOM 3571 N N . VAL B 1 185 ? 0.242 16.547 21.219 1 98.44 185 VAL B N 1
ATOM 3572 C CA . VAL B 1 185 ? 0.669 17.906 20.875 1 98.44 185 VAL B CA 1
ATOM 3573 C C . VAL B 1 185 ? 0.732 18.75 22.141 1 98.44 185 VAL B C 1
ATOM 3575 O O . VAL B 1 185 ? 1.739 19.406 22.406 1 98.44 185 VAL B O 1
ATOM 3578 N N . VAL B 1 186 ? -0.311 18.719 22.953 1 98.31 186 VAL B N 1
ATOM 3579 C CA . VAL B 1 186 ? -0.39 19.531 24.156 1 98.31 186 VAL B CA 1
ATOM 3580 C C . VAL B 1 186 ? 0.705 19.109 25.141 1 98.31 186 VAL B C 1
ATOM 3582 O O . VAL B 1 186 ? 1.397 19.953 25.703 1 98.31 186 VAL B O 1
ATOM 3585 N N . ASP B 1 187 ? 0.845 17.781 25.281 1 97.44 187 ASP B N 1
ATOM 3586 C CA . ASP B 1 187 ? 1.886 17.25 26.156 1 97.44 187 ASP B CA 1
ATOM 3587 C C . ASP B 1 187 ? 3.271 17.703 25.688 1 97.44 187 ASP B C 1
ATOM 3589 O O . ASP B 1 187 ? 4.109 18.094 26.516 1 97.44 187 ASP B O 1
ATOM 3593 N N . ASP B 1 188 ? 3.492 17.641 24.453 1 97.25 188 ASP B N 1
ATOM 3594 C CA . ASP B 1 188 ? 4.793 18.016 23.906 1 97.25 188 ASP B CA 1
ATOM 3595 C C . ASP B 1 188 ? 5.074 19.5 24.141 1 97.25 188 ASP B C 1
ATOM 3597 O O . ASP B 1 188 ? 6.18 19.859 24.531 1 97.25 188 ASP B O 1
ATOM 3601 N N . LEU B 1 189 ? 4.125 20.344 23.875 1 97.12 189 LEU B N 1
ATOM 3602 C CA . LEU B 1 189 ? 4.281 21.781 24.078 1 97.12 189 LEU B CA 1
ATOM 3603 C C . LEU B 1 189 ? 4.566 22.109 25.547 1 97.12 189 LEU B C 1
ATOM 3605 O O . LEU B 1 189 ? 5.414 22.953 25.844 1 97.12 189 LEU B O 1
ATOM 3609 N N . MET B 1 190 ? 3.877 21.453 26.375 1 96.25 190 MET B N 1
ATOM 3610 C CA . MET B 1 190 ? 4.082 21.656 27.797 1 96.25 190 MET B CA 1
ATOM 3611 C C . MET B 1 190 ? 5.488 21.25 28.219 1 96.25 190 MET B C 1
ATOM 3613 O O . MET B 1 190 ? 6.145 21.938 29 1 96.25 190 MET B O 1
ATOM 3617 N N . ASN B 1 191 ? 5.953 20.141 27.688 1 95.31 191 ASN B N 1
ATOM 3618 C CA . ASN B 1 191 ? 7.258 19.594 28.047 1 95.31 191 ASN B CA 1
ATOM 3619 C C . ASN B 1 191 ? 8.391 20.484 27.531 1 95.31 191 ASN B C 1
ATOM 3621 O O . ASN B 1 191 ? 9.477 20.5 28.125 1 95.31 191 ASN B O 1
ATOM 3625 N N . ARG B 1 192 ? 8.117 21.219 26.5 1 94.25 192 ARG B N 1
ATOM 3626 C CA . ARG B 1 192 ? 9.125 22.109 25.938 1 94.25 192 ARG B CA 1
ATOM 3627 C C . ARG B 1 192 ? 9.328 23.344 26.812 1 94.25 192 ARG B C 1
ATOM 3629 O O . ARG B 1 192 ? 10.359 24.016 26.734 1 94.25 192 ARG B O 1
ATOM 3636 N N . GLY B 1 193 ? 8.406 23.734 27.594 1 92.44 193 GLY B N 1
ATOM 3637 C CA . GLY B 1 193 ? 8.562 24.781 28.594 1 92.44 193 GLY B CA 1
ATOM 3638 C C . GLY B 1 193 ? 8.344 26.172 28.047 1 92.44 193 GLY B C 1
ATOM 3639 O O . GLY B 1 193 ? 8.859 27.156 28.594 1 92.44 193 GLY B O 1
ATOM 3640 N N . ALA B 1 194 ? 7.855 26.344 26.891 1 90.5 194 ALA B N 1
ATOM 3641 C CA . ALA B 1 194 ? 7.453 27.609 26.281 1 90.5 194 ALA B CA 1
ATOM 3642 C C . ALA B 1 194 ? 8.633 28.578 26.188 1 90.5 194 ALA B C 1
ATOM 3644 O O . ALA B 1 194 ? 8.539 29.719 26.625 1 90.5 194 ALA B O 1
ATOM 3645 N N . PRO B 1 195 ? 9.68 28.203 25.609 1 91.44 195 PRO B N 1
ATOM 3646 C CA . PRO B 1 195 ? 10.859 29.062 25.594 1 91.44 195 PRO B CA 1
ATOM 3647 C C . PRO B 1 195 ? 10.602 30.391 24.875 1 91.44 195 PRO B C 1
ATOM 3649 O O . PRO B 1 195 ? 11.227 31.406 25.203 1 91.44 195 PRO B O 1
ATOM 3652 N N . LEU B 1 196 ? 9.656 30.469 23.969 1 92.31 196 LEU B N 1
ATOM 3653 C CA . LEU B 1 196 ? 9.406 31.672 23.203 1 92.31 196 LEU B CA 1
ATOM 3654 C C . LEU B 1 196 ? 8.289 32.5 23.844 1 92.31 196 LEU B C 1
ATOM 3656 O O . LEU B 1 196 ? 8.062 33.656 23.438 1 92.31 196 LEU B O 1
ATOM 3660 N N . ASN B 1 197 ? 7.59 31.953 24.75 1 91.69 197 ASN B N 1
ATOM 3661 C CA . ASN B 1 197 ? 6.473 32.594 25.438 1 91.69 197 ASN B CA 1
ATOM 3662 C C . ASN B 1 197 ? 5.457 33.156 24.438 1 91.69 197 ASN B C 1
ATOM 3664 O O . ASN B 1 197 ? 5.004 34.312 24.594 1 91.69 197 ASN B O 1
ATOM 3668 N N . ARG B 1 198 ? 5.227 32.531 23.391 1 92.69 198 ARG B N 1
ATOM 3669 C CA . ARG B 1 198 ? 4.25 32.875 22.359 1 92.69 198 ARG B CA 1
ATOM 3670 C C . ARG B 1 198 ? 3.027 31.984 22.438 1 92.69 198 ARG B C 1
ATOM 3672 O O . ARG B 1 198 ? 3.152 30.75 22.375 1 92.69 198 ARG B O 1
ATOM 3679 N N . PRO B 1 199 ? 1.837 32.625 22.594 1 94.12 199 PRO B N 1
ATOM 3680 C CA . PRO B 1 199 ? 0.63 31.797 22.703 1 94.12 199 PRO B CA 1
ATOM 3681 C C . PRO B 1 199 ? 0.234 31.141 21.391 1 94.12 199 PRO B C 1
ATOM 3683 O O . PRO B 1 199 ? 0.456 31.719 20.312 1 94.12 199 PRO B O 1
ATOM 3686 N N . VAL B 1 200 ? -0.367 30 21.5 1 97 200 VAL B N 1
ATOM 3687 C CA . VAL B 1 200 ? -0.887 29.281 20.344 1 97 200 VAL B CA 1
ATOM 3688 C C . VAL B 1 200 ? -2.158 28.531 20.719 1 97 200 VAL B C 1
ATOM 3690 O O . VAL B 1 200 ? -2.205 27.859 21.766 1 97 200 VAL B O 1
ATOM 3693 N N . HIS B 1 201 ? -3.17 28.719 19.938 1 98.31 201 HIS B N 1
ATOM 3694 C CA . HIS B 1 201 ? -4.406 27.984 20.156 1 98.31 201 HIS B CA 1
ATOM 3695 C C . HIS B 1 201 ? -4.305 26.562 19.594 1 98.31 201 HIS B C 1
ATOM 3697 O O . HIS B 1 201 ? -3.891 26.375 18.453 1 98.31 201 HIS B O 1
ATOM 3703 N N . VAL B 1 202 ? -4.68 25.547 20.422 1 98.81 202 VAL B N 1
ATOM 3704 C CA . VAL B 1 202 ? -4.664 24.156 19.984 1 98.81 202 VAL B CA 1
ATOM 3705 C C . VAL B 1 202 ? -6.086 23.594 19.969 1 98.81 202 VAL B C 1
ATOM 3707 O O . VAL B 1 202 ? -6.766 23.594 21 1 98.81 202 VAL B O 1
ATOM 3710 N N . PHE B 1 203 ? -6.473 23.188 18.797 1 98.88 203 PHE B N 1
ATOM 3711 C CA . PHE B 1 203 ? -7.797 22.609 18.609 1 98.88 203 PHE B CA 1
ATOM 3712 C C . PHE B 1 203 ? -7.699 21.141 18.234 1 98.88 203 PHE B C 1
ATOM 3714 O O . PHE B 1 203 ? -6.719 20.703 17.625 1 98.88 203 PHE B O 1
ATOM 3721 N N . ASN B 1 204 ? -8.734 20.359 18.641 1 98.81 204 ASN B N 1
ATOM 3722 C CA . ASN B 1 204 ? -8.953 19.031 18.062 1 98.81 204 ASN B CA 1
ATOM 3723 C C . ASN B 1 204 ? -10.297 18.953 17.344 1 98.81 204 ASN B C 1
ATOM 3725 O O . ASN B 1 204 ? -11.32 19.375 17.875 1 98.81 204 ASN B O 1
ATOM 3729 N N . VAL B 1 205 ? -10.266 18.594 16.141 1 98.69 205 VAL B N 1
ATOM 3730 C CA . VAL B 1 205 ? -11.438 18.172 15.383 1 98.69 205 VAL B CA 1
ATOM 3731 C C . VAL B 1 205 ? -11.383 16.672 15.117 1 98.69 205 VAL B C 1
ATOM 3733 O O . VAL B 1 205 ? -10.555 16.203 14.328 1 98.69 205 VAL B O 1
ATOM 3736 N N . ASP B 1 206 ? -12.266 15.977 15.719 1 97.88 206 ASP B N 1
ATOM 3737 C CA . ASP B 1 206 ? -12.195 14.523 15.625 1 97.88 206 ASP B CA 1
ATOM 3738 C C . ASP B 1 206 ? -12.766 14.031 14.289 1 97.88 206 ASP B C 1
ATOM 3740 O O . ASP B 1 206 ? -13.969 14.125 14.047 1 97.88 206 ASP B O 1
ATOM 3744 N N . ILE B 1 207 ? -11.875 13.484 13.461 1 95.88 207 ILE B N 1
ATOM 3745 C CA . ILE B 1 207 ? -12.211 13.008 12.117 1 95.88 207 ILE B CA 1
ATOM 3746 C C . ILE B 1 207 ? -11.828 11.539 11.984 1 95.88 207 ILE B C 1
ATOM 3748 O O . ILE B 1 207 ? -10.695 11.156 12.297 1 95.88 207 ILE B O 1
ATOM 3752 N N . ARG B 1 208 ? -12.766 10.695 11.508 1 90.69 208 ARG B N 1
ATOM 3753 C CA . ARG B 1 208 ? -12.438 9.305 11.219 1 90.69 208 ARG B CA 1
ATOM 3754 C C . ARG B 1 208 ? -11.391 9.211 10.109 1 90.69 208 ARG B C 1
ATOM 3756 O O . ARG B 1 208 ? -11.422 9.984 9.156 1 90.69 208 ARG B O 1
ATOM 3763 N N . ASP B 1 209 ? -10.508 8.211 10.234 1 85.5 209 ASP B N 1
ATOM 3764 C CA . ASP B 1 209 ? -9.375 8.141 9.312 1 85.5 209 ASP B CA 1
ATOM 3765 C C . ASP B 1 209 ? -9.75 7.383 8.039 1 85.5 209 ASP B C 1
ATOM 3767 O O . ASP B 1 209 ? -9.266 6.277 7.797 1 85.5 209 ASP B O 1
ATOM 3771 N N . SER B 1 210 ? -10.523 7.918 7.219 1 82.19 210 SER B N 1
ATOM 3772 C CA . SER B 1 210 ? -10.844 7.516 5.855 1 82.19 210 SER B CA 1
ATOM 3773 C C . SER B 1 210 ? -10.695 8.68 4.883 1 82.19 210 SER B C 1
ATOM 3775 O O . SER B 1 210 ? -10.734 9.844 5.285 1 82.19 210 SER B O 1
ATOM 3777 N N . HIS B 1 211 ? -10.484 8.32 3.686 1 82.62 211 HIS B N 1
ATOM 3778 C CA . HIS B 1 211 ? -10.305 9.352 2.678 1 82.62 211 HIS B CA 1
ATOM 3779 C C . HIS B 1 211 ? -11.523 10.266 2.59 1 82.62 211 HIS B C 1
ATOM 3781 O O . HIS B 1 211 ? -11.391 11.484 2.559 1 82.62 211 HIS B O 1
ATOM 3787 N N . GLU B 1 212 ? -12.68 9.664 2.652 1 86.69 212 GLU B N 1
ATOM 3788 C CA . GLU B 1 212 ? -13.93 10.406 2.533 1 86.69 212 GLU B CA 1
ATOM 3789 C C . GLU B 1 212 ? -14.133 11.336 3.727 1 86.69 212 GLU B C 1
ATOM 3791 O O . GLU B 1 212 ? -14.5 12.5 3.559 1 86.69 212 GLU B O 1
ATOM 3796 N N . GLU B 1 213 ? -13.875 10.812 4.879 1 91.81 213 GLU B N 1
ATOM 3797 C CA . GLU B 1 213 ? -14.039 11.617 6.086 1 91.81 213 GLU B CA 1
ATOM 3798 C C . GLU B 1 213 ? -13.008 12.734 6.156 1 91.81 213 GLU B C 1
ATOM 3800 O O . GLU B 1 213 ? -13.289 13.82 6.672 1 91.81 213 GLU B O 1
ATOM 3805 N N . ALA B 1 214 ? -11.797 12.461 5.629 1 93.38 214 ALA B N 1
ATOM 3806 C CA . ALA B 1 214 ? -10.773 13.492 5.586 1 93.38 214 ALA B CA 1
ATOM 3807 C C . ALA B 1 214 ? -11.211 14.672 4.719 1 93.38 214 ALA B C 1
ATOM 3809 O O . ALA B 1 214 ? -10.922 15.828 5.039 1 93.38 214 ALA B O 1
ATOM 3810 N N . LEU B 1 215 ? -11.945 14.375 3.703 1 94.62 215 LEU B N 1
ATOM 3811 C CA . LEU B 1 215 ? -12.445 15.422 2.822 1 94.62 215 LEU B CA 1
ATOM 3812 C C . LEU B 1 215 ? -13.477 16.281 3.541 1 94.62 215 LEU B C 1
ATOM 3814 O O . LEU B 1 215 ? -13.406 17.516 3.488 1 94.62 215 LEU B O 1
ATOM 3818 N N . VAL B 1 216 ? -14.367 15.656 4.188 1 96.5 216 VAL B N 1
ATOM 3819 C CA . VAL B 1 216 ? -15.391 16.375 4.941 1 96.5 216 VAL B CA 1
ATOM 3820 C C . VAL B 1 216 ? -14.734 17.156 6.074 1 96.5 216 VAL B C 1
ATOM 3822 O O . VAL B 1 216 ? -15.055 18.328 6.293 1 96.5 216 VAL B O 1
ATOM 3825 N N . GLY B 1 217 ? -13.906 16.469 6.758 1 97.94 217 GLY B N 1
ATOM 3826 C CA . GLY B 1 217 ? -13.195 17.109 7.855 1 97.94 217 GLY B CA 1
ATOM 3827 C C . GLY B 1 217 ? -12.406 18.344 7.426 1 97.94 217 GLY B C 1
ATOM 3828 O O . GLY B 1 217 ? -12.352 19.328 8.148 1 97.94 217 GLY B O 1
ATOM 3829 N N . SER B 1 218 ? -11.789 18.25 6.25 1 98.25 218 SER B N 1
ATOM 3830 C CA . SER B 1 218 ? -10.984 19.375 5.773 1 98.25 218 SER B CA 1
ATOM 3831 C C . SER B 1 218 ? -11.852 20.594 5.496 1 98.25 218 SER B C 1
ATOM 3833 O O . SER B 1 218 ? -11.414 21.734 5.691 1 98.25 218 SER B O 1
ATOM 3835 N N . LYS B 1 219 ? -13.055 20.406 5.09 1 98.12 219 LYS B N 1
ATOM 3836 C CA . LYS B 1 219 ? -13.992 21.5 4.902 1 98.12 219 LYS B CA 1
ATOM 3837 C C . LYS B 1 219 ? -14.352 22.156 6.234 1 98.12 219 LYS B C 1
ATOM 3839 O O . LYS B 1 219 ? -14.438 23.375 6.328 1 98.12 219 LYS B O 1
ATOM 3844 N N . ALA B 1 220 ? -14.586 21.328 7.141 1 98.69 220 ALA B N 1
ATOM 3845 C CA . ALA B 1 220 ? -14.914 21.812 8.477 1 98.69 220 ALA B CA 1
ATOM 3846 C C . ALA B 1 220 ? -13.742 22.594 9.078 1 98.69 220 ALA B C 1
ATOM 3848 O O . ALA B 1 220 ? -13.945 23.641 9.719 1 98.69 220 ALA B O 1
ATOM 3849 N N . ILE B 1 221 ? -12.602 22.109 8.898 1 98.81 221 ILE B N 1
ATOM 3850 C CA . ILE B 1 221 ? -11.406 22.766 9.414 1 98.81 221 ILE B CA 1
ATOM 3851 C C . ILE B 1 221 ? -11.211 24.109 8.719 1 98.81 221 ILE B C 1
ATOM 3853 O O . ILE B 1 221 ? -10.844 25.109 9.352 1 98.81 221 ILE B O 1
ATOM 3857 N N . LEU B 1 222 ? -11.453 24.141 7.422 1 98.75 222 LEU B N 1
ATOM 3858 C CA . LEU B 1 222 ? -11.391 25.422 6.703 1 98.75 222 LEU B CA 1
ATOM 3859 C C . LEU B 1 222 ? -12.391 26.422 7.273 1 98.75 222 LEU B C 1
ATOM 3861 O O . LEU B 1 222 ? -12.07 27.594 7.445 1 98.75 222 LEU B O 1
ATOM 3865 N N . ASP B 1 223 ? -13.547 25.953 7.539 1 98.75 223 ASP B N 1
ATOM 3866 C CA . ASP B 1 223 ? -14.562 26.812 8.133 1 98.75 223 ASP B CA 1
ATOM 3867 C C . ASP B 1 223 ? -14.086 27.391 9.469 1 98.75 223 ASP B C 1
ATOM 3869 O O . ASP B 1 223 ? -14.25 28.578 9.727 1 98.75 223 ASP B O 1
ATOM 3873 N N . LEU B 1 224 ? -13.516 26.578 10.266 1 98.81 224 LEU B N 1
ATOM 3874 C CA . LEU B 1 224 ? -12.977 27.031 11.547 1 98.81 224 LEU B CA 1
ATOM 3875 C C . LEU B 1 224 ? -11.883 28.062 11.328 1 98.81 224 LEU B C 1
ATOM 3877 O O . LEU B 1 224 ? -11.883 29.125 11.969 1 98.81 224 LEU B O 1
ATOM 3881 N N . ALA B 1 225 ? -11.008 27.766 10.43 1 98.75 225 ALA B N 1
ATOM 3882 C CA . ALA B 1 225 ? -9.898 28.672 10.125 1 98.75 225 ALA B CA 1
ATOM 3883 C C . ALA B 1 225 ? -10.414 30.016 9.633 1 98.75 225 ALA B C 1
ATOM 3885 O O . ALA B 1 225 ? -9.914 31.078 10.047 1 98.75 225 ALA B O 1
ATOM 3886 N N . ASP B 1 226 ? -11.398 29.984 8.812 1 98.44 226 ASP B N 1
ATOM 3887 C CA . ASP B 1 226 ? -11.969 31.219 8.273 1 98.44 226 ASP B CA 1
ATOM 3888 C C . ASP B 1 226 ? -12.609 32.062 9.383 1 98.44 226 ASP B C 1
ATOM 3890 O O . ASP B 1 226 ? -12.484 33.281 9.383 1 98.44 226 ASP B O 1
ATOM 3894 N N . ARG B 1 227 ? -13.289 31.391 10.258 1 98.44 227 ARG B N 1
ATOM 3895 C CA . ARG B 1 227 ? -13.922 32.094 11.383 1 98.44 227 ARG B CA 1
ATOM 3896 C C . ARG B 1 227 ? -12.875 32.719 12.289 1 98.44 227 ARG B C 1
ATOM 3898 O O . ARG B 1 227 ? -13.023 33.875 12.703 1 98.44 227 ARG B O 1
ATOM 3905 N N . LEU B 1 228 ? -11.867 31.984 12.562 1 98.44 228 LEU B N 1
ATOM 3906 C CA . LEU B 1 228 ? -10.781 32.5 13.398 1 98.44 228 LEU B CA 1
ATOM 3907 C C . LEU B 1 228 ? -10.094 33.688 12.711 1 98.44 228 LEU B C 1
ATOM 3909 O O . LEU B 1 228 ? -9.836 34.688 13.352 1 98.44 228 LEU B O 1
ATOM 3913 N N . ASN B 1 229 ? -9.844 33.5 11.414 1 98.19 229 ASN B N 1
ATOM 3914 C CA . ASN B 1 229 ? -9.133 34.531 10.68 1 98.19 229 ASN B CA 1
ATOM 3915 C C . ASN B 1 229 ? -9.961 35.812 10.586 1 98.19 229 ASN B C 1
ATOM 3917 O O . ASN B 1 229 ? -9.422 36.938 10.68 1 98.19 229 ASN B O 1
ATOM 3921 N N . SER B 1 230 ? -11.234 35.688 10.359 1 97.31 230 SER B N 1
ATOM 3922 C CA . SER B 1 230 ? -12.117 36.844 10.305 1 97.31 230 SER B CA 1
ATOM 3923 C C . SER B 1 230 ? -12.078 37.625 11.609 1 97.31 230 SER B C 1
ATOM 3925 O O . SER B 1 230 ? -12.023 38.844 11.594 1 97.31 230 SER B O 1
ATOM 3927 N N . ALA B 1 231 ? -12.102 36.906 12.711 1 97.44 231 ALA B N 1
ATOM 3928 C CA . ALA B 1 231 ? -12.039 37.562 14.023 1 97.44 231 ALA B CA 1
ATOM 3929 C C . ALA B 1 231 ? -10.695 38.25 14.234 1 97.44 231 ALA B C 1
ATOM 3931 O O . ALA B 1 231 ? -10.633 39.375 14.758 1 97.44 231 ALA B O 1
ATOM 3932 N N . ALA B 1 232 ? -9.625 37.594 13.836 1 96.62 232 ALA B N 1
ATOM 3933 C CA . ALA B 1 232 ? -8.289 38.156 13.977 1 96.62 232 ALA B CA 1
ATOM 3934 C C . ALA B 1 232 ? -8.125 39.406 13.125 1 96.62 232 ALA B C 1
ATOM 3936 O O . ALA B 1 232 ? -7.57 40.406 13.586 1 96.62 232 ALA B O 1
ATOM 3937 N N . ASP B 1 233 ? -8.609 39.312 11.938 1 95.56 233 ASP B N 1
ATOM 3938 C CA . ASP B 1 233 ? -8.523 40.438 11.016 1 95.56 233 ASP B CA 1
ATOM 3939 C C . ASP B 1 233 ? -9.289 41.656 11.555 1 95.56 233 ASP B C 1
ATOM 3941 O O . ASP B 1 233 ? -8.805 42.781 11.484 1 95.56 233 ASP B O 1
ATOM 3945 N N . GLU B 1 234 ? -10.453 41.438 12.102 1 95.62 234 GLU B N 1
ATOM 3946 C CA . GLU B 1 234 ? -11.281 42.5 12.664 1 95.62 234 GLU B CA 1
ATOM 3947 C C . GLU B 1 234 ? -10.594 43.156 13.859 1 95.62 234 GLU B C 1
ATOM 3949 O O . GLU B 1 234 ? -10.57 44.375 13.969 1 95.62 234 GLU B O 1
ATOM 3954 N N . GLU B 1 235 ? -10 42.281 14.711 1 95.25 235 GLU B N 1
ATOM 3955 C CA . GLU B 1 235 ? -9.344 42.844 15.898 1 95.25 235 GLU B CA 1
ATOM 3956 C C . GLU B 1 235 ? -8.086 43.594 15.531 1 95.25 235 GLU B C 1
ATOM 3958 O O . GLU B 1 235 ? -7.742 44.594 16.188 1 95.25 235 GLU B O 1
ATOM 3963 N N . GLN B 1 236 ? -7.43 43.156 14.531 1 93.56 236 GLN B N 1
ATOM 3964 C CA . GLN B 1 236 ? -6.242 43.875 14.086 1 93.56 236 GLN B CA 1
ATOM 3965 C C . GLN B 1 236 ? -6.609 45.25 13.484 1 93.56 236 GLN B C 1
ATOM 3967 O O . GLN B 1 236 ? -5.887 46.219 13.664 1 93.56 236 GLN B O 1
ATOM 3972 N N . LYS B 1 237 ? -7.715 45.344 12.797 1 93.19 237 LYS B N 1
ATOM 3973 C CA . LYS B 1 237 ? -8.188 46.594 12.203 1 93.19 237 LYS B CA 1
ATOM 3974 C C . LYS B 1 237 ? -8.609 47.594 13.281 1 93.19 237 LYS B C 1
ATOM 3976 O O . LYS B 1 237 ? -8.359 48.781 13.164 1 93.19 237 LYS B O 1
ATOM 3981 N N . ILE B 1 238 ? -9.133 47.031 14.375 1 93.81 238 ILE B N 1
ATOM 3982 C CA . ILE B 1 238 ? -9.672 47.875 15.438 1 93.81 238 ILE B CA 1
ATOM 3983 C C . ILE B 1 238 ? -8.555 48.281 16.391 1 93.81 238 ILE B C 1
ATOM 3985 O O . ILE B 1 238 ? -8.445 49.469 16.75 1 93.81 238 ILE B O 1
ATOM 3989 N N . ASN B 1 239 ? -7.695 47.375 16.766 1 92.62 239 ASN B N 1
ATOM 3990 C CA . ASN B 1 239 ? -6.773 47.594 17.859 1 92.62 239 ASN B CA 1
ATOM 3991 C C . ASN B 1 239 ? -5.328 47.719 17.375 1 92.62 239 ASN B C 1
ATOM 3993 O O . ASN B 1 239 ? -4.43 48.031 18.156 1 92.62 239 ASN B O 1
ATOM 3997 N N . GLY B 1 240 ? -5.129 47.5 16.094 1 89.62 240 GLY B N 1
ATOM 3998 C CA . GLY B 1 240 ? -3.781 47.562 15.555 1 89.62 240 GLY B CA 1
ATOM 3999 C C . GLY B 1 240 ? -3.025 46.25 15.695 1 89.62 240 GLY B C 1
ATOM 4000 O O . GLY B 1 240 ? -3.35 45.438 16.547 1 89.62 240 GLY B O 1
ATOM 4001 N N . ALA B 1 241 ? -1.969 46.125 15.016 1 86.44 241 ALA B N 1
ATOM 4002 C CA . ALA B 1 241 ? -1.229 44.844 14.906 1 86.44 241 ALA B CA 1
ATOM 4003 C C . ALA B 1 241 ? -0.131 44.781 15.969 1 86.44 241 ALA B C 1
ATOM 4005 O O . ALA B 1 241 ? 0.464 43.719 16.172 1 86.44 241 ALA B O 1
ATOM 4006 N N . ASN B 1 242 ? 0.107 45.844 16.641 1 87.56 242 ASN B N 1
ATOM 4007 C CA . ASN B 1 242 ? 1.225 45.906 17.578 1 87.56 242 ASN B CA 1
ATOM 4008 C C . ASN B 1 242 ? 1.062 44.875 18.703 1 87.56 242 ASN B C 1
ATOM 4010 O O . ASN B 1 242 ? -0.005 44.781 19.312 1 87.56 242 ASN B O 1
ATOM 4014 N N . GLY B 1 243 ? 2.135 44.062 18.969 1 86.44 243 GLY B N 1
ATOM 4015 C CA . GLY B 1 243 ? 2.182 43.125 20.078 1 86.44 243 GLY B CA 1
ATOM 4016 C C . GLY B 1 243 ? 1.429 41.844 19.812 1 86.44 243 GLY B C 1
ATOM 4017 O O . GLY B 1 243 ? 1.146 41.062 20.734 1 86.44 243 GLY B O 1
ATOM 4018 N N . TRP B 1 244 ? 0.969 41.562 18.641 1 88.06 244 TRP B N 1
ATOM 4019 C CA . TRP B 1 244 ? 0.202 40.375 18.281 1 88.06 244 TRP B CA 1
ATOM 4020 C C . TRP B 1 244 ? 0.978 39.125 18.625 1 88.06 244 TRP B C 1
ATOM 4022 O O . TRP B 1 244 ? 0.442 38.219 19.266 1 88.06 244 TRP B O 1
ATOM 4032 N N . ASP B 1 245 ? 2.271 39.094 18.328 1 82.75 245 ASP B N 1
ATOM 4033 C CA . ASP B 1 245 ? 3.08 37.875 18.484 1 82.75 245 ASP B CA 1
ATOM 4034 C C . ASP B 1 245 ? 3.471 37.656 19.938 1 82.75 245 ASP B C 1
ATOM 4036 O O . ASP B 1 245 ? 3.781 36.531 20.328 1 82.75 245 ASP B O 1
ATOM 4040 N N . GLN B 1 246 ? 3.465 38.656 20.734 1 79.5 246 GLN B N 1
ATOM 4041 C CA . GLN B 1 246 ? 3.895 38.562 22.141 1 79.5 246 GLN B CA 1
ATOM 4042 C C . GLN B 1 246 ? 2.697 38.438 23.078 1 79.5 246 GLN B C 1
ATOM 4044 O O . GLN B 1 246 ? 2.859 38.438 24.297 1 79.5 246 GLN B O 1
ATOM 4049 N N . ALA B 1 247 ? 1.534 38.281 22.578 1 76.56 247 ALA B N 1
ATOM 4050 C CA . ALA B 1 247 ? 0.293 38.125 23.328 1 76.56 247 ALA B CA 1
ATOM 4051 C C . ALA B 1 247 ? 0.063 39.312 24.266 1 76.56 247 ALA B C 1
ATOM 4053 O O . ALA B 1 247 ? -0.593 39.188 25.297 1 76.56 247 ALA B O 1
ATOM 4054 N N . THR B 1 248 ? 0.692 40.406 24 1 81.81 248 THR B N 1
ATOM 4055 C CA . THR B 1 248 ? 0.535 41.562 24.844 1 81.81 248 THR B CA 1
ATOM 4056 C C . THR B 1 248 ? -0.31 42.625 24.141 1 81.81 248 THR B C 1
ATOM 4058 O O . THR B 1 248 ? -0.801 43.562 24.781 1 81.81 248 THR B O 1
ATOM 4061 N N . GLY B 1 249 ? -0.533 42.438 22.938 1 89 249 GLY B N 1
ATOM 4062 C CA . GLY B 1 249 ? -1.299 43.406 22.188 1 89 249 GLY B CA 1
ATOM 4063 C C . GLY B 1 249 ? -2.793 43.312 22.422 1 89 249 GLY B C 1
ATOM 4064 O O . GLY B 1 249 ? -3.316 42.219 22.688 1 89 249 GLY B O 1
ATOM 4065 N N . GLU B 1 250 ? -3.414 44.438 22.328 1 92.44 250 GLU B N 1
ATOM 4066 C CA . GLU B 1 250 ? -4.852 44.5 22.578 1 92.44 250 GLU B CA 1
ATOM 4067 C C . GLU B 1 250 ? -5.617 43.656 21.547 1 92.44 250 GLU B C 1
ATOM 4069 O O . GLU B 1 250 ? -6.57 42.969 21.906 1 92.44 250 GLU B O 1
ATOM 4074 N N . ALA B 1 251 ? -5.207 43.719 20.344 1 93.62 251 ALA B N 1
ATOM 4075 C CA . ALA B 1 251 ? -5.871 42.969 19.297 1 93.62 251 ALA B CA 1
ATOM 4076 C C . ALA B 1 251 ? -5.809 41.469 19.578 1 93.62 251 ALA B C 1
ATOM 4078 O O . ALA B 1 251 ? -6.805 40.75 19.422 1 93.62 251 ALA B O 1
ATOM 4079 N N . ARG B 1 252 ? -4.691 41 19.984 1 93.88 252 ARG B N 1
ATOM 4080 C CA . ARG B 1 252 ? -4.508 39.594 20.297 1 93.88 252 ARG B CA 1
ATOM 4081 C C . ARG B 1 252 ? -5.348 39.156 21.5 1 93.88 252 ARG B C 1
ATOM 4083 O O . ARG B 1 252 ? -5.977 38.125 21.484 1 93.88 252 ARG B O 1
ATOM 4090 N N . ARG B 1 253 ? -5.332 39.969 22.516 1 93.69 253 ARG B N 1
ATOM 4091 C CA . ARG B 1 253 ? -6.113 39.688 23.703 1 93.69 253 ARG B CA 1
ATOM 4092 C C . ARG B 1 253 ? -7.598 39.562 23.375 1 93.69 253 ARG B C 1
ATOM 4094 O O . ARG B 1 253 ? -8.266 38.625 23.828 1 93.69 253 ARG B O 1
ATOM 4101 N N . CYS B 1 254 ? -8.047 40.5 22.609 1 95 254 CYS B N 1
ATOM 4102 C CA . CYS B 1 254 ? -9.453 40.5 22.234 1 95 254 CYS B CA 1
ATOM 4103 C C . CYS B 1 254 ? -9.797 39.281 21.375 1 95 254 CYS B C 1
ATOM 4105 O O . CYS B 1 254 ? -10.852 38.688 21.547 1 95 254 CYS B O 1
ATOM 4107 N N . PHE B 1 255 ? -8.938 39 20.484 1 96.69 255 PHE B N 1
ATOM 4108 C CA . PHE B 1 255 ? -9.117 37.781 19.672 1 96.69 255 PHE B CA 1
ATOM 4109 C C . PHE B 1 255 ? -9.188 36.531 20.531 1 96.69 255 PHE B C 1
ATOM 4111 O O . PHE B 1 255 ? -10.094 35.719 20.391 1 96.69 255 PHE B O 1
ATOM 4118 N N . ASP B 1 256 ? -8.203 36.375 21.391 1 95.94 256 ASP B N 1
ATOM 4119 C CA . ASP B 1 256 ? -8.117 35.188 22.25 1 95.94 256 ASP B CA 1
ATOM 4120 C C . ASP B 1 256 ? -9.406 35 23.047 1 95.94 256 ASP B C 1
ATOM 4122 O O . ASP B 1 256 ? -9.852 33.875 23.266 1 95.94 256 ASP B O 1
ATOM 4126 N N . GLU B 1 257 ? -9.961 36.062 23.453 1 95.56 257 GLU B N 1
ATOM 4127 C CA . GLU B 1 257 ? -11.18 36.031 24.266 1 95.56 257 GLU B CA 1
ATOM 4128 C C . GLU B 1 257 ? -12.367 35.531 23.453 1 95.56 257 GLU B C 1
ATOM 4130 O O . GLU B 1 257 ? -13.297 34.938 24 1 95.56 257 GLU B O 1
ATOM 4135 N N . LYS B 1 258 ? -12.312 35.688 22.203 1 97.62 258 LYS B N 1
ATOM 4136 C CA . LYS B 1 258 ? -13.43 35.344 21.328 1 97.62 258 LYS B CA 1
ATOM 4137 C C . LYS B 1 258 ? -13.352 33.875 20.891 1 97.62 258 LYS B C 1
ATOM 4139 O O . LYS B 1 258 ? -14.328 33.312 20.406 1 97.62 258 LYS B O 1
ATOM 4144 N N . VAL B 1 259 ? -12.242 33.281 21.016 1 98.19 259 VAL B N 1
ATOM 4145 C CA . VAL B 1 259 ? -11.945 31.984 20.406 1 98.19 259 VAL B CA 1
ATOM 4146 C C . VAL B 1 259 ? -12.922 30.922 20.938 1 98.19 259 VAL B C 1
ATOM 4148 O O . VAL B 1 259 ? -13.492 30.156 20.156 1 98.19 259 VAL B O 1
ATOM 4151 N N . PRO B 1 260 ? -13.289 30.875 22.266 1 97.69 260 PRO B N 1
ATOM 4152 C CA . PRO B 1 260 ? -14.234 29.859 22.75 1 97.69 260 PRO B CA 1
ATOM 4153 C C . PRO B 1 260 ? -15.617 30.016 22.125 1 97.69 260 PRO B C 1
ATOM 4155 O O . PRO B 1 260 ? -16.266 29 21.797 1 97.69 260 PRO B O 1
ATOM 4158 N N . GLU B 1 261 ? -16.031 31.219 21.969 1 98.06 261 GLU B N 1
ATOM 4159 C CA . GLU B 1 261 ? -17.328 31.453 21.359 1 98.06 261 GLU B CA 1
ATOM 4160 C C . GLU B 1 261 ? -17.328 31.062 19.891 1 98.06 261 GLU B C 1
ATOM 4162 O O . GLU B 1 261 ? -18.328 30.516 19.391 1 98.06 261 GLU B O 1
ATOM 4167 N N . ILE B 1 262 ? -16.25 31.375 19.203 1 98.5 262 ILE B N 1
ATOM 4168 C CA . ILE B 1 262 ? -16.109 31.016 17.797 1 98.5 262 ILE B CA 1
ATOM 4169 C C . ILE B 1 262 ? -16.188 29.5 17.656 1 98.5 262 ILE B C 1
ATOM 4171 O O . ILE B 1 262 ? -16.891 28.984 16.781 1 98.5 262 ILE B O 1
ATOM 4175 N N . LEU B 1 263 ? -15.547 28.781 18.531 1 98.5 263 LEU B N 1
ATOM 4176 C CA . LEU B 1 263 ? -15.547 27.328 18.484 1 98.5 263 LEU B CA 1
ATOM 4177 C C . LEU B 1 263 ? -16.938 26.781 18.766 1 98.5 263 LEU B C 1
ATOM 4179 O O . LEU B 1 263 ? -17.359 25.797 18.141 1 98.5 263 LEU B O 1
ATOM 4183 N N . ALA B 1 264 ? -17.625 27.375 19.703 1 98.06 264 ALA B N 1
ATOM 4184 C CA . ALA B 1 264 ? -18.984 26.938 20.047 1 98.06 264 ALA B CA 1
ATOM 4185 C C . ALA B 1 264 ? -19.922 27.062 18.859 1 98.06 264 ALA B C 1
ATOM 4187 O O . ALA B 1 264 ? -20.688 26.141 18.562 1 98.06 264 ALA B O 1
ATOM 4188 N N . LYS B 1 265 ? -19.828 28.156 18.188 1 98.31 265 LYS B N 1
ATOM 4189 C CA . LYS B 1 265 ? -20.656 28.359 17 1 98.31 265 LYS B CA 1
ATOM 4190 C C . LYS B 1 265 ? -20.297 27.391 15.898 1 98.31 265 LYS B C 1
ATOM 4192 O O . LYS B 1 265 ? -21.172 26.875 15.195 1 98.31 265 LYS B O 1
ATOM 4197 N N . TRP B 1 266 ? -19.016 27.25 15.719 1 98.56 266 TRP B N 1
ATOM 4198 C CA . TRP B 1 266 ? -18.547 26.281 14.742 1 98.56 266 TRP B CA 1
ATOM 4199 C C . TRP B 1 266 ? -19.078 24.875 15.039 1 98.56 266 TRP B C 1
ATOM 4201 O O . TRP B 1 266 ? -19.531 24.172 14.133 1 98.56 266 TRP B O 1
ATOM 4211 N N . GLN B 1 267 ? -19.094 24.438 16.344 1 98.25 267 GLN B N 1
ATOM 4212 C CA . GLN B 1 267 ? -19.547 23.125 16.75 1 98.25 267 GLN B CA 1
ATOM 4213 C C . GLN B 1 267 ? -21.047 22.938 16.469 1 98.25 267 GLN B C 1
ATOM 4215 O O . GLN B 1 267 ? -21.5 21.844 16.172 1 98.25 267 GLN B O 1
ATOM 4220 N N . GLU B 1 268 ? -21.766 24.031 16.578 1 98 268 GLU B N 1
ATOM 4221 C CA . GLU B 1 268 ? -23.188 23.969 16.25 1 98 268 GLU B CA 1
ATOM 4222 C C . GLU B 1 268 ? -23.406 23.641 14.781 1 98 268 GLU B C 1
ATOM 4224 O O . GLU B 1 268 ? -24.344 22.891 14.438 1 98 268 GLU B O 1
ATOM 4229 N N . LYS B 1 269 ? -22.562 24.141 14.016 1 97.69 269 LYS B N 1
ATOM 4230 C CA . LYS B 1 269 ? -22.688 23.906 12.578 1 97.69 269 LYS B CA 1
ATOM 4231 C C . LYS B 1 269 ? -22.172 22.516 12.211 1 97.69 269 LYS B C 1
ATOM 4233 O O . LYS B 1 269 ? -22.672 21.891 11.266 1 97.69 269 LYS B O 1
ATOM 4238 N N . TRP B 1 270 ? -21.141 22.109 12.867 1 97.75 270 TRP B N 1
ATOM 4239 C CA . TRP B 1 270 ? -20.531 20.812 12.609 1 97.75 270 TRP B CA 1
ATOM 4240 C C . TRP B 1 270 ? -20.672 19.875 13.805 1 97.75 270 TRP B C 1
ATOM 4242 O O . TRP B 1 270 ? -19.688 19.469 14.414 1 97.75 270 TRP B O 1
ATOM 4252 N N . PRO B 1 271 ? -21.859 19.359 14.062 1 96.5 271 PRO B N 1
ATOM 4253 C CA . PRO B 1 271 ? -22.125 18.609 15.297 1 96.5 271 PRO B CA 1
ATOM 4254 C C . PRO B 1 271 ? -21.516 17.203 15.281 1 96.5 271 PRO B C 1
ATOM 4256 O O . PRO B 1 271 ? -21.312 16.609 16.344 1 96.5 271 PRO B O 1
ATOM 4259 N N . ASN B 1 272 ? -21.172 16.641 14.109 1 96.06 272 ASN B N 1
ATOM 4260 C CA . ASN B 1 272 ? -20.672 15.281 14.016 1 96.06 272 ASN B CA 1
ATOM 4261 C C . ASN B 1 272 ? -19.156 15.227 14.133 1 96.06 272 ASN B C 1
ATOM 4263 O O . ASN B 1 272 ? -18.547 14.156 14.031 1 96.06 272 ASN B O 1
ATOM 4267 N N . LEU B 1 273 ? -18.531 16.375 14.359 1 97.5 273 LEU B N 1
ATOM 4268 C CA . LEU B 1 273 ? -17.078 16.484 14.523 1 97.5 273 LEU B CA 1
ATOM 4269 C C . LEU B 1 273 ? -16.734 17.109 15.867 1 97.5 273 LEU B C 1
ATOM 4271 O O . LEU B 1 273 ? -16.438 18.312 15.945 1 97.5 273 LEU B O 1
ATOM 4275 N N . PRO B 1 274 ? -16.734 16.297 16.828 1 97.12 274 PRO B N 1
ATOM 4276 C CA . PRO B 1 274 ? -16.453 16.844 18.156 1 97.12 274 PRO B CA 1
ATOM 4277 C C . PRO B 1 274 ? -15.141 17.625 18.203 1 97.12 274 PRO B C 1
ATOM 4279 O O . PRO B 1 274 ? -14.141 17.188 17.625 1 97.12 274 PRO B O 1
ATOM 4282 N N . ALA B 1 275 ? -15.211 18.734 18.969 1 97.88 275 ALA B N 1
ATOM 4283 C CA . ALA B 1 275 ? -14.031 19.594 19.016 1 97.88 275 ALA B CA 1
ATOM 4284 C C . ALA B 1 275 ? -13.555 19.797 20.438 1 97.88 275 ALA B C 1
ATOM 4286 O O . ALA B 1 275 ? -14.352 19.75 21.391 1 97.88 275 ALA B O 1
ATOM 4287 N N . LEU B 1 276 ? -12.227 19.891 20.641 1 98.12 276 LEU B N 1
ATOM 4288 C CA . LEU B 1 276 ? -11.555 20.297 21.859 1 98.12 276 LEU B CA 1
ATOM 4289 C C . LEU B 1 276 ? -10.68 21.531 21.609 1 98.12 276 LEU B C 1
ATOM 4291 O O . LEU B 1 276 ? -10.305 21.812 20.469 1 98.12 276 LEU B O 1
ATOM 4295 N N . TRP B 1 277 ? -10.414 22.25 22.719 1 98.44 277 TRP B N 1
ATOM 4296 C CA . TRP B 1 277 ? -9.578 23.438 22.578 1 98.44 277 TRP B CA 1
ATOM 4297 C C . TRP B 1 277 ? -8.805 23.719 23.859 1 98.44 277 TRP B C 1
ATOM 4299 O O . TRP B 1 277 ? -9.312 23.484 24.969 1 98.44 277 TRP B O 1
ATOM 4309 N N . THR B 1 278 ? -7.613 24.172 23.719 1 98.25 278 THR B N 1
ATOM 4310 C CA . THR B 1 278 ? -6.832 24.734 24.812 1 98.25 278 THR B CA 1
ATOM 4311 C C . THR B 1 278 ? -5.875 25.812 24.312 1 98.25 278 THR B C 1
ATOM 4313 O O . THR B 1 278 ? -5.582 25.859 23.109 1 98.25 278 THR B O 1
ATOM 4316 N N . LEU B 1 279 ? -5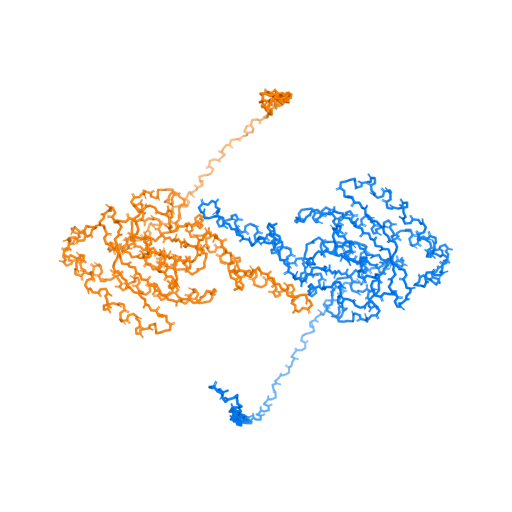.59 26.781 25.156 1 96.5 279 LEU B N 1
ATOM 4317 C CA . LEU B 1 279 ? -4.516 27.734 24.859 1 96.5 279 LEU B CA 1
ATOM 4318 C C . LEU B 1 279 ? -3.178 27.203 25.375 1 96.5 279 LEU B C 1
ATOM 4320 O O . LEU B 1 279 ? -3.074 26.797 26.531 1 96.5 279 LEU B O 1
ATOM 4324 N N . SER B 1 280 ? -2.195 27.078 24.469 1 96.5 280 SER B N 1
ATOM 4325 C CA . SER B 1 280 ? -0.85 26.641 24.812 1 96.5 280 SER B CA 1
ATOM 4326 C C . SER B 1 280 ? 0.191 27.688 24.438 1 96.5 280 SER B C 1
ATOM 4328 O O . SER B 1 280 ? -0.156 28.828 24.094 1 96.5 280 SER B O 1
ATOM 4330 N N . TRP B 1 281 ? 1.512 27.344 24.688 1 94.62 281 TRP B N 1
ATOM 4331 C CA . TRP B 1 281 ? 2.586 28.297 24.453 1 94.62 281 TRP B CA 1
ATOM 4332 C C . TRP B 1 281 ? 3.787 27.625 23.797 1 94.62 281 TRP B C 1
ATOM 4334 O O . TRP B 1 281 ? 4.109 26.469 24.125 1 94.62 281 TRP B O 1
ATOM 4344 N N . PHE B 1 282 ? 4.387 28.344 22.906 1 95.44 282 PHE B N 1
ATOM 4345 C CA . PHE B 1 282 ? 5.672 27.922 22.359 1 95.44 282 PHE B CA 1
ATOM 4346 C C . PHE B 1 282 ? 6.809 28.344 23.281 1 95.44 282 PHE B C 1
ATOM 4348 O O . PHE B 1 282 ? 6.766 29.422 23.891 1 95.44 282 PHE B O 1
#

Sequence (564 aa):
MSTDPRLARAMTANPPPPPPPPPPQEPSSSTPPAGTDGTADETPTPPPPHPSSTSYKLKFCTVCAANQNRSMEAHNRLSSPPSSYPVISFGTGSLVRLPGPSITQPNVYNFNTVSYAQILYRNNGVLTMLERNKGVKWGPERFQEWVPGMPRLDHVSRGDKGSLGTEGGLVDAIITCEERCWDAVVDDLMNRGAPLNRPVHVFNVDIRDSHEEALVGSKAILDLADRLNSAADEEQKINGANGWDQATGEARRCFDEKVPEILAKWQEKWPNLPALWTLSWFMSTDPRLARAMTANPPPPPPPPPPQEPSSSTPPAGTDGTADETPTPPPPHPSSTSYKLKFCTVCAANQNRSMEAHNRLSSPPSSYPVISFGTGSLVRLPGPSITQPNVYNFNTVSYAQILYRNNGVLTMLERNKGVKWGPERFQEWVPGMPRLDHVSRGDKGSLGTEGGLVDAIITCEERCWDAVVDDLMNRGAPLNRPVHVFNVDIRDSHEEALVGSKAILDLADRLNSAADEEQKINGANGWDQATGEARRCFDEKVPEILAKWQEKWPNLPALWTLSWF

Solvent-accessible surface area (backbone atoms only — not comparable to full-atom values): 31240 Å² total; per-residue (Å²): 140,82,81,84,84,74,88,77,81,78,80,79,76,76,74,75,76,77,76,76,78,78,78,81,77,79,87,80,88,72,81,77,79,82,82,75,77,72,74,74,72,76,66,75,71,71,72,75,75,68,80,75,70,90,64,67,71,58,28,36,31,24,27,18,53,35,29,55,54,52,14,40,41,27,41,47,54,39,25,28,85,88,72,46,28,18,29,48,60,17,7,63,47,88,46,28,53,68,96,44,84,45,99,84,36,56,67,60,40,57,53,72,74,45,39,27,58,58,54,40,54,58,50,47,54,50,47,53,42,31,52,51,40,42,69,33,33,66,46,32,31,38,48,88,74,58,56,76,61,46,67,37,57,67,43,45,75,70,60,26,51,16,25,68,80,31,39,53,32,56,53,46,33,36,40,18,31,30,66,71,39,33,52,51,50,52,51,50,37,60,72,62,62,29,82,71,59,24,61,26,39,38,33,22,40,42,44,62,98,43,75,69,40,16,54,55,42,18,52,53,50,40,52,50,49,49,54,52,28,53,47,44,37,51,26,30,72,74,58,34,66,63,43,46,74,61,60,71,10,64,16,36,49,55,34,61,67,43,47,65,58,53,50,52,55,49,39,69,74,39,69,87,37,57,70,49,76,49,84,46,41,55,134,90,78,87,82,80,86,78,79,79,78,81,79,75,75,75,75,75,74,74,74,75,78,77,78,77,82,80,79,87,82,79,77,86,79,76,77,71,75,74,72,74,65,74,71,71,72,74,75,69,81,74,69,90,64,67,72,58,27,35,31,23,26,18,52,35,30,56,53,52,15,42,41,27,41,48,55,38,27,30,85,88,71,45,27,19,29,50,62,17,7,63,45,88,46,26,52,69,97,43,86,44,99,83,36,57,66,59,41,57,52,74,74,46,38,28,60,59,53,40,54,58,50,47,55,51,47,54,43,32,52,53,41,44,68,32,33,67,46,33,30,38,48,89,74,58,55,75,60,45,68,38,58,66,42,45,76,71,60,26,51,16,23,67,80,31,39,53,33,57,53,46,34,36,40,18,31,29,64,71,38,35,51,50,51,54,53,48,38,58,72,65,61,28,83,71,59,24,61,27,40,38,33,23,41,42,45,63,97,42,74,68,41,17,54,54,43,20,53,53,49,38,51,50,50,50,53,52,29,53,47,45,37,52,27,30,72,73,58,35,66,64,44,45,73,60,59,70,9,62,16,34,49,55,32,62,68,43,47,65,60,53,50,52,55,47,39,68,76,39,68,89,37,54,70,48,76,48,82,46,41,54